Protein AF-A0A7Y8JAU6-F1 (afdb_monomer)

Secondary structure (DSSP, 8-state):
--HHHHHHHHHHHHHHHTTTT-TTPPSSEEEEEEPPSSHHHHHHHHHHHHHHHHHTT--EEEEESSGGGHHHHHHHS-TTTGGGEEE--SSTTTHHHHHHHHHHHHHHHHHH--GGG-SHHHHHHHHHHHHTHHHHHHHHHHHHH--TTPPPPTTGGGG-SEEEEEHHHHHHH---EEEEEEEE-SSPPGGGSSPPTTEEEEEEEE-------------HHHHHHHHHHHHHHHHHHHHHHHHHHHHHHHHHHHHHIIIIIHHHHHHHHHHHHHHHHHHHHSTT-HHHHHHHHHHHHHHHHHHHHHHHHHHHHHHSTT-PPP-HHHHHHHHHHHHHH-GGG-SSHHHHHHHHHHHHHHHHHHHTT-HHHHHHHHHHHHHHHHHHHHHSTT-PPPS--HHHHHHHHHHHHHHHHHHHHHHHHHHHHHTSHHHHHHHHHHHHHHTT--HHHHHHHHHHHHHHHHHHHHHHHHH-

Structure (mmCIF, N/CA/C/O backbone):
data_AF-A0A7Y8JAU6-F1
#
_entry.id   AF-A0A7Y8JAU6-F1
#
loop_
_atom_site.group_PDB
_atom_site.id
_atom_site.type_symbol
_atom_site.label_atom_id
_atom_site.label_alt_id
_atom_site.label_comp_id
_atom_site.label_asym_id
_atom_site.label_entity_id
_atom_site.label_seq_id
_atom_site.pdbx_PDB_ins_code
_atom_site.Cartn_x
_atom_site.Cartn_y
_atom_site.Cartn_z
_atom_site.occupancy
_atom_site.B_iso_or_equiv
_atom_site.auth_seq_id
_atom_site.auth_comp_id
_atom_site.auth_asym_id
_atom_site.auth_atom_id
_atom_site.pdbx_PDB_model_num
ATOM 1 N N . MET A 1 1 ? -7.993 -0.998 -34.097 1.00 50.22 1 MET A N 1
ATOM 2 C CA . MET A 1 1 ? -7.984 -2.241 -33.308 1.00 50.22 1 MET A CA 1
ATOM 3 C C . MET A 1 1 ? -7.336 -1.855 -32.008 1.00 50.22 1 MET A C 1
ATOM 5 O O . MET A 1 1 ? -6.262 -1.270 -32.059 1.00 50.22 1 MET A O 1
ATOM 9 N N . ASP A 1 2 ? -8.061 -1.982 -30.903 1.00 63.84 2 ASP A N 1
ATOM 10 C CA . ASP A 1 2 ? -7.609 -1.446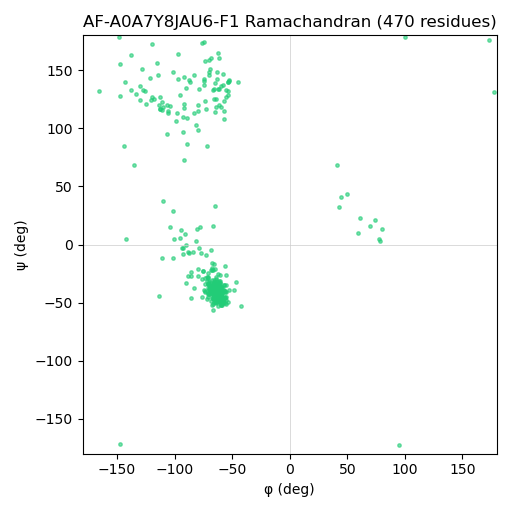 -29.622 1.00 63.84 2 ASP A CA 1
ATOM 11 C C . ASP A 1 2 ? -6.343 -2.181 -29.169 1.00 63.84 2 ASP A C 1
ATOM 13 O O . ASP A 1 2 ? -6.258 -3.403 -29.286 1.00 63.84 2 ASP A O 1
ATOM 17 N N . CYS A 1 3 ? -5.370 -1.439 -28.630 1.00 76.00 3 CYS A N 1
ATOM 18 C CA . CYS A 1 3 ? -4.119 -1.965 -28.060 1.00 76.00 3 CYS A CA 1
ATOM 19 C C . CYS A 1 3 ? -4.375 -3.166 -27.116 1.00 76.00 3 CYS A C 1
ATOM 21 O O . CYS A 1 3 ? -3.615 -4.131 -27.068 1.00 76.00 3 CYS A O 1
ATOM 23 N N . THR A 1 4 ? -5.522 -3.173 -26.430 1.00 83.69 4 THR A N 1
ATOM 24 C CA . THR A 1 4 ? -5.986 -4.260 -25.558 1.00 83.69 4 THR A CA 1
ATOM 25 C C . THR A 1 4 ? -6.234 -5.592 -26.281 1.00 83.69 4 THR A C 1
ATOM 27 O O . THR A 1 4 ? -5.898 -6.649 -25.734 1.00 83.69 4 THR A O 1
ATOM 30 N N . ASP A 1 5 ? -6.775 -5.576 -27.501 1.00 87.06 5 ASP A N 1
ATOM 31 C CA . ASP A 1 5 ? -7.025 -6.798 -28.278 1.00 87.06 5 ASP A CA 1
ATOM 32 C C . ASP A 1 5 ? -5.699 -7.434 -28.721 1.00 87.06 5 ASP A C 1
ATOM 34 O O . ASP A 1 5 ? -5.517 -8.653 -28.636 1.00 87.06 5 ASP A O 1
ATOM 38 N N . GLU A 1 6 ? -4.734 -6.602 -29.124 1.00 90.25 6 GLU A N 1
ATOM 39 C CA . GLU A 1 6 ? -3.395 -7.041 -29.526 1.00 90.25 6 GLU A CA 1
ATOM 40 C C . GLU A 1 6 ? -2.595 -7.612 -28.350 1.00 90.25 6 GLU A C 1
ATOM 42 O O . GLU A 1 6 ? -1.965 -8.667 -28.486 1.00 90.25 6 GLU A O 1
ATOM 47 N N . ILE A 1 7 ? -2.665 -6.973 -27.176 1.00 92.00 7 ILE A N 1
ATOM 48 C CA . ILE A 1 7 ? -2.069 -7.486 -25.934 1.00 92.00 7 ILE A CA 1
ATOM 49 C C . ILE A 1 7 ? -2.643 -8.869 -25.604 1.00 92.00 7 ILE A C 1
ATOM 51 O O . ILE A 1 7 ? -1.890 -9.808 -25.335 1.00 92.00 7 ILE A O 1
ATOM 55 N N . THR A 1 8 ? -3.968 -9.023 -25.672 1.00 92.62 8 THR A N 1
ATOM 56 C CA . THR A 1 8 ? -4.649 -10.287 -25.355 1.00 92.62 8 THR A CA 1
ATOM 57 C C . THR A 1 8 ? -4.254 -11.405 -26.323 1.00 92.62 8 THR A C 1
ATOM 59 O O . THR A 1 8 ? -3.929 -12.518 -25.898 1.00 92.62 8 THR A O 1
ATOM 62 N N . ALA A 1 9 ? -4.220 -11.113 -27.625 1.00 92.81 9 ALA A N 1
ATOM 63 C CA . ALA A 1 9 ? -3.803 -12.071 -28.645 1.00 92.81 9 ALA A CA 1
ATOM 64 C C . ALA A 1 9 ? -2.330 -12.488 -28.484 1.00 92.81 9 ALA A C 1
ATOM 66 O O . ALA A 1 9 ? -2.003 -13.677 -28.588 1.00 92.81 9 ALA A O 1
ATOM 67 N N . THR A 1 10 ? -1.454 -11.524 -28.182 1.00 93.12 10 THR A N 1
ATOM 68 C CA . THR A 1 10 ? -0.024 -11.752 -27.931 1.00 93.12 10 THR A CA 1
ATOM 69 C C . THR A 1 10 ? 0.182 -12.648 -26.713 1.00 93.12 10 THR A C 1
ATOM 71 O O . THR A 1 10 ? 0.881 -13.661 -26.805 1.00 93.12 10 THR A O 1
ATOM 74 N N . LEU A 1 11 ? -0.491 -12.345 -25.597 1.00 93.75 11 LEU A N 1
ATOM 75 C CA . LEU A 1 11 ? -0.457 -13.173 -24.393 1.00 93.75 11 LEU A CA 1
ATOM 76 C C . LEU A 1 11 ? -0.882 -14.615 -24.705 1.00 93.75 11 LEU A C 1
ATOM 78 O O . LEU A 1 11 ? -0.151 -15.553 -24.395 1.00 93.75 11 LEU A O 1
ATOM 82 N N . ALA A 1 12 ? -2.020 -14.811 -25.376 1.00 91.75 12 ALA A N 1
ATOM 83 C CA . ALA A 1 12 ? -2.510 -16.146 -25.723 1.00 91.75 12 ALA A CA 1
ATOM 84 C C . ALA A 1 12 ? -1.528 -16.933 -26.618 1.00 91.75 12 ALA A C 1
ATOM 86 O O . ALA A 1 12 ? -1.426 -18.160 -26.523 1.00 91.75 12 ALA A O 1
ATOM 87 N N . ALA A 1 13 ? -0.783 -16.255 -27.496 1.00 91.81 13 ALA A N 1
ATOM 88 C CA . ALA A 1 13 ? 0.289 -16.878 -28.268 1.00 91.81 13 ALA A CA 1
ATOM 89 C C . ALA A 1 13 ? 1.458 -17.323 -27.373 1.00 91.81 13 ALA A C 1
ATOM 91 O O . ALA A 1 13 ? 1.904 -18.466 -27.484 1.00 91.81 13 ALA A O 1
ATOM 92 N N . TRP A 1 14 ? 1.911 -16.477 -26.447 1.00 93.50 14 TRP A N 1
ATOM 93 C CA . TRP A 1 14 ? 3.003 -16.815 -25.530 1.00 93.50 14 TRP A CA 1
ATOM 94 C C . TRP A 1 14 ? 2.640 -17.933 -24.551 1.00 93.50 14 TRP A C 1
ATOM 96 O O . TRP A 1 14 ? 3.446 -18.839 -24.345 1.00 93.50 14 TRP A O 1
ATOM 106 N N . LEU A 1 15 ? 1.418 -17.946 -24.009 1.00 90.88 15 LEU A N 1
ATOM 107 C CA . LEU A 1 15 ? 0.957 -19.011 -23.107 1.00 90.88 15 LEU A CA 1
ATOM 108 C C . LEU A 1 15 ? 0.917 -20.385 -23.793 1.00 90.88 15 LEU A C 1
ATOM 110 O O . LEU A 1 15 ? 1.233 -21.403 -23.172 1.00 90.88 15 LEU A O 1
ATOM 114 N N . ARG A 1 16 ? 0.597 -20.430 -25.096 1.00 88.38 16 ARG A N 1
ATOM 115 C CA . ARG A 1 16 ? 0.693 -21.664 -25.896 1.00 88.38 16 ARG A CA 1
ATOM 116 C C . ARG A 1 16 ? 2.127 -22.191 -25.957 1.00 88.38 16 ARG A C 1
ATOM 118 O O . ARG A 1 16 ? 2.330 -23.392 -25.800 1.00 88.38 16 ARG A O 1
ATOM 125 N N . LEU A 1 17 ? 3.110 -21.307 -26.132 1.00 87.94 17 LEU A N 1
ATOM 126 C CA . LEU A 1 17 ? 4.534 -21.668 -26.168 1.00 87.94 17 LEU A CA 1
ATOM 127 C C . LEU A 1 17 ? 5.064 -22.081 -24.784 1.00 87.94 17 LEU A C 1
ATOM 129 O O . LEU A 1 17 ? 5.816 -23.049 -24.667 1.00 87.94 17 LEU A O 1
ATOM 133 N N . LEU A 1 18 ? 4.598 -21.413 -23.727 1.00 85.12 18 LEU A N 1
ATOM 134 C CA . LEU A 1 18 ? 4.911 -21.711 -22.322 1.00 85.12 18 LEU A CA 1
ATOM 135 C C . LEU A 1 18 ? 4.120 -22.910 -21.751 1.00 85.12 18 LEU A C 1
ATOM 137 O O . LEU A 1 18 ? 4.082 -23.120 -20.535 1.00 85.12 18 LEU A O 1
ATOM 141 N N . GLY A 1 19 ? 3.510 -23.719 -22.626 1.00 72.19 19 GLY A N 1
ATOM 142 C CA . GLY A 1 19 ? 2.953 -25.031 -22.294 1.00 72.19 19 GLY A CA 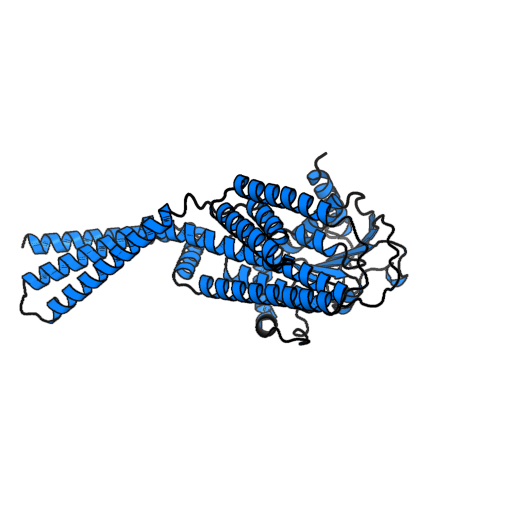1
ATOM 143 C C . GLY A 1 19 ? 1.575 -25.018 -21.628 1.00 72.19 19 GLY A C 1
ATOM 144 O O . GLY A 1 19 ? 1.155 -26.048 -21.105 1.00 72.19 19 GLY A O 1
ATOM 145 N N . GLN A 1 20 ? 0.845 -23.897 -21.632 1.00 64.00 20 GLN A N 1
ATOM 146 C CA . GLN A 1 20 ? -0.464 -23.806 -20.969 1.00 64.00 20 GLN A CA 1
ATOM 147 C C . GLN A 1 20 ? -1.668 -24.239 -21.817 1.00 64.00 20 GLN A C 1
ATOM 149 O O . GLN A 1 20 ? -2.752 -24.401 -21.267 1.00 64.00 20 GLN A O 1
ATOM 154 N N . ALA A 1 21 ? -1.507 -24.517 -23.114 1.00 44.72 21 ALA A N 1
ATOM 155 C CA . ALA A 1 21 ? -2.624 -24.973 -23.957 1.00 44.72 21 ALA A CA 1
ATOM 156 C C . ALA A 1 21 ? -2.762 -26.504 -24.094 1.00 44.72 21 ALA A C 1
ATOM 158 O O . ALA A 1 21 ? -3.533 -26.981 -24.923 1.00 44.72 21 ALA A O 1
ATOM 159 N N . GLY A 1 22 ? -2.059 -27.296 -23.279 1.00 44.19 22 GLY A N 1
ATOM 160 C CA . GLY A 1 22 ? -2.277 -28.741 -23.216 1.00 44.19 22 GLY A CA 1
ATOM 161 C C . GLY A 1 22 ? -1.310 -29.435 -22.266 1.00 44.19 22 GLY A C 1
ATOM 162 O O . GLY A 1 22 ? -0.103 -29.234 -22.355 1.00 44.19 22 GLY A O 1
ATOM 163 N N . ALA A 1 23 ? -1.841 -30.278 -21.381 1.00 42.81 23 ALA A N 1
ATOM 164 C CA . ALA A 1 23 ? -1.142 -31.026 -20.329 1.00 42.81 23 ALA A CA 1
ATOM 165 C C . ALA A 1 23 ? -0.121 -32.089 -20.824 1.00 42.81 23 ALA A C 1
ATOM 167 O O . ALA A 1 23 ? 0.036 -33.129 -20.192 1.00 42.81 23 ALA A O 1
ATOM 168 N N . GLY A 1 24 ? 0.566 -31.862 -21.949 1.00 47.09 24 GLY A N 1
ATOM 169 C CA . GLY A 1 24 ? 1.420 -32.855 -22.609 1.00 47.09 24 GLY A CA 1
ATOM 170 C C . GLY A 1 24 ? 2.716 -32.338 -23.242 1.00 47.09 24 GLY A C 1
ATOM 171 O O . GLY A 1 24 ? 3.409 -33.129 -23.874 1.00 47.09 24 GLY A O 1
ATOM 172 N N . ALA A 1 25 ? 3.079 -31.056 -23.105 1.00 53.06 25 ALA A N 1
ATOM 173 C CA . ALA A 1 25 ? 4.384 -30.591 -23.583 1.00 53.06 25 ALA A CA 1
ATOM 174 C C . ALA A 1 25 ? 5.506 -31.085 -22.639 1.00 53.06 25 ALA A C 1
ATOM 176 O O . ALA A 1 25 ? 5.440 -30.801 -21.439 1.00 53.06 25 ALA A O 1
ATOM 177 N N . PRO A 1 26 ? 6.532 -31.811 -23.127 1.00 59.78 26 PRO A N 1
ATOM 178 C CA . PRO A 1 26 ? 7.630 -32.266 -22.280 1.00 59.78 26 PRO A CA 1
ATOM 179 C C . PRO A 1 26 ? 8.435 -31.063 -21.767 1.00 59.78 26 PRO A C 1
ATOM 181 O O . PRO A 1 26 ? 8.899 -30.242 -22.554 1.00 59.78 26 PRO A O 1
ATOM 184 N N . ALA A 1 27 ? 8.584 -30.955 -20.445 1.00 63.91 27 ALA A N 1
ATOM 185 C CA . ALA A 1 27 ? 9.498 -30.015 -19.798 1.00 63.91 27 ALA A CA 1
ATOM 186 C C . ALA A 1 27 ? 10.864 -30.701 -19.552 1.00 63.91 27 ALA A C 1
ATOM 188 O O . ALA A 1 27 ? 10.872 -31.887 -19.210 1.00 63.91 27 ALA A O 1
ATOM 189 N N . PRO A 1 28 ? 12.004 -29.994 -19.663 1.00 71.81 28 PRO A N 1
ATOM 190 C CA . PRO A 1 28 ? 12.121 -28.586 -20.029 1.00 71.81 28 PRO A CA 1
ATOM 191 C C . PRO A 1 28 ? 11.872 -28.350 -21.527 1.00 71.81 28 PRO A C 1
ATOM 193 O O . PRO A 1 28 ? 12.333 -29.135 -22.354 1.00 71.81 28 PRO A O 1
ATOM 196 N N . ASN A 1 29 ? 11.175 -27.265 -21.886 1.00 81.00 29 ASN A N 1
ATOM 197 C CA . ASN A 1 29 ? 11.036 -26.840 -23.285 1.00 81.00 29 ASN A CA 1
ATOM 198 C C . ASN A 1 29 ? 11.707 -25.482 -23.550 1.00 81.00 29 ASN A C 1
ATOM 200 O O . ASN A 1 29 ? 11.902 -24.661 -22.649 1.00 81.00 29 ASN A O 1
ATOM 204 N N . PHE A 1 30 ? 12.065 -25.266 -24.813 1.00 84.31 30 PHE A N 1
ATOM 205 C CA . PHE A 1 30 ? 12.606 -24.013 -25.321 1.00 84.31 30 PHE A CA 1
ATOM 206 C C . PHE A 1 30 ? 11.828 -23.628 -26.576 1.00 84.31 30 PHE A C 1
ATOM 208 O O . PHE A 1 30 ? 11.726 -24.424 -27.511 1.00 84.31 30 PHE A O 1
ATOM 215 N N . ALA A 1 31 ? 11.261 -22.428 -26.578 1.00 87.12 31 ALA A N 1
ATOM 216 C CA . ALA A 1 31 ? 10.482 -21.884 -27.677 1.00 87.12 31 ALA A CA 1
ATOM 217 C C . ALA A 1 31 ? 11.001 -20.497 -28.057 1.00 87.12 31 ALA A C 1
ATOM 219 O O . ALA A 1 31 ? 11.505 -19.755 -27.216 1.00 87.12 31 ALA A O 1
ATOM 220 N N . THR A 1 32 ? 10.843 -20.136 -29.325 1.00 85.50 32 THR A N 1
ATOM 221 C CA . THR A 1 32 ? 11.210 -18.821 -29.850 1.00 85.50 32 THR A CA 1
ATOM 222 C C . THR A 1 32 ? 9.981 -18.149 -30.454 1.00 85.50 32 THR A C 1
ATOM 224 O O . THR A 1 32 ? 9.128 -18.809 -31.051 1.00 85.50 32 THR A O 1
ATOM 227 N N . ALA A 1 33 ? 9.874 -16.834 -30.289 1.00 88.31 33 ALA A N 1
ATOM 228 C CA . ALA A 1 33 ? 8.861 -16.016 -30.941 1.00 88.31 33 ALA A CA 1
ATOM 229 C C . ALA A 1 33 ? 9.403 -14.613 -31.229 1.00 88.31 33 ALA A C 1
ATOM 231 O O . ALA A 1 33 ? 10.318 -14.126 -30.564 1.00 88.31 33 ALA A O 1
ATOM 232 N N . THR A 1 34 ? 8.819 -13.948 -32.219 1.00 86.00 34 THR A N 1
ATOM 233 C CA . THR A 1 34 ? 9.086 -12.532 -32.473 1.00 86.00 34 THR A CA 1
ATOM 234 C C . THR A 1 34 ? 8.301 -11.688 -31.472 1.00 86.00 34 THR A C 1
ATOM 236 O O . THR A 1 34 ? 7.121 -11.951 -31.226 1.00 86.00 34 THR A O 1
ATOM 239 N N . ALA A 1 35 ? 8.955 -10.700 -30.862 1.00 85.81 35 ALA A N 1
ATOM 240 C CA . ALA A 1 35 ? 8.280 -9.725 -30.015 1.00 85.81 35 ALA A CA 1
ATOM 241 C C . ALA A 1 35 ? 7.384 -8.795 -30.860 1.00 85.81 35 ALA A C 1
ATOM 243 O O . ALA A 1 35 ? 7.714 -8.542 -32.021 1.00 85.81 35 ALA A O 1
ATOM 244 N N . PRO A 1 36 ? 6.286 -8.252 -30.302 1.00 87.75 36 PRO A N 1
ATOM 245 C CA . PRO A 1 36 ? 5.522 -7.189 -30.952 1.00 87.75 36 PRO A CA 1
ATOM 246 C C . PRO A 1 36 ? 6.420 -6.007 -31.342 1.00 87.75 36 PRO A C 1
ATOM 248 O O . PRO A 1 36 ? 7.288 -5.613 -30.565 1.00 87.75 36 PRO A O 1
ATOM 251 N N . GLU A 1 37 ? 6.196 -5.427 -32.526 1.00 83.88 37 GLU A N 1
ATOM 252 C CA . GLU A 1 37 ? 6.947 -4.246 -32.991 1.00 83.88 37 GLU A CA 1
ATOM 253 C C . GLU A 1 37 ? 6.646 -3.005 -32.140 1.00 83.88 37 GLU A C 1
ATOM 255 O O . GLU A 1 37 ? 7.520 -2.175 -31.897 1.00 83.88 37 GLU A O 1
ATOM 260 N N . GLN A 1 38 ? 5.406 -2.885 -31.664 1.00 87.25 38 GLN A N 1
ATOM 261 C CA . GLN A 1 38 ? 4.990 -1.807 -30.779 1.00 87.25 38 GLN A CA 1
ATOM 262 C C . GLN A 1 38 ? 5.425 -2.105 -29.341 1.00 87.25 38 GLN A C 1
ATOM 264 O O . GLN A 1 38 ? 4.991 -3.088 -28.733 1.00 87.25 38 GLN A O 1
ATOM 269 N N . GLN A 1 39 ? 6.248 -1.218 -28.775 1.00 86.31 39 GLN A N 1
ATOM 270 C CA . GLN A 1 39 ? 6.733 -1.341 -27.398 1.00 86.31 39 GLN A CA 1
ATOM 271 C C . GLN A 1 39 ? 5.582 -1.374 -26.381 1.00 86.31 39 GLN A C 1
ATOM 273 O O . GLN A 1 39 ? 5.650 -2.136 -25.423 1.00 86.31 39 GLN A O 1
ATOM 278 N N . GLU A 1 40 ? 4.508 -0.611 -26.599 1.00 88.56 40 GLU A N 1
ATOM 279 C CA . GLU A 1 40 ? 3.328 -0.615 -25.723 1.00 88.56 40 GLU A CA 1
ATOM 280 C C . GLU A 1 40 ? 2.687 -2.011 -25.634 1.00 88.56 40 GLU A C 1
ATOM 282 O O . GLU A 1 40 ? 2.472 -2.521 -24.534 1.00 88.56 40 GLU A O 1
ATOM 287 N N . THR A 1 41 ? 2.487 -2.677 -26.775 1.00 91.44 41 THR A N 1
ATOM 288 C CA . THR A 1 41 ? 1.945 -4.042 -26.851 1.00 91.44 41 THR A CA 1
ATOM 289 C C . THR A 1 41 ? 2.881 -5.063 -26.201 1.00 91.44 41 THR A C 1
ATOM 291 O O . THR A 1 41 ? 2.421 -5.928 -25.454 1.00 91.44 41 THR A O 1
ATOM 294 N N . LEU A 1 42 ? 4.199 -4.955 -26.425 1.00 92.06 42 LEU A N 1
ATOM 295 C CA . LEU A 1 42 ? 5.201 -5.814 -25.776 1.00 92.06 42 LEU A CA 1
ATOM 296 C C . LEU A 1 42 ? 5.138 -5.686 -24.247 1.00 92.06 42 LEU A C 1
ATOM 298 O O . LEU A 1 42 ? 5.032 -6.690 -23.541 1.00 92.06 42 LEU A O 1
ATOM 302 N N . ILE A 1 43 ? 5.193 -4.455 -23.739 1.00 93.75 43 ILE A N 1
ATOM 303 C CA . ILE A 1 43 ? 5.199 -4.160 -22.304 1.00 93.75 43 ILE A CA 1
ATOM 304 C C . ILE A 1 43 ? 3.870 -4.580 -21.659 1.00 93.75 43 ILE A C 1
ATOM 306 O O . ILE A 1 43 ? 3.871 -5.235 -20.613 1.00 93.75 43 ILE A O 1
ATOM 310 N N . GLY A 1 44 ? 2.743 -4.288 -22.313 1.00 93.88 44 GLY A N 1
ATOM 311 C CA . GLY A 1 44 ? 1.415 -4.708 -21.871 1.00 93.88 44 GLY A CA 1
ATOM 312 C C . GLY A 1 44 ? 1.274 -6.230 -21.792 1.00 93.88 44 GLY A C 1
ATOM 313 O O . GLY A 1 44 ? 0.787 -6.755 -20.789 1.00 93.88 44 GLY A O 1
ATOM 314 N N . ALA A 1 45 ? 1.767 -6.963 -22.794 1.00 94.94 45 ALA A N 1
ATOM 315 C CA . ALA A 1 45 ? 1.738 -8.425 -22.794 1.00 94.94 45 ALA A CA 1
ATOM 316 C C . ALA A 1 45 ? 2.640 -9.039 -21.706 1.00 94.94 45 ALA A C 1
ATOM 318 O O . ALA A 1 45 ? 2.258 -10.037 -21.093 1.00 94.94 45 ALA A O 1
ATOM 319 N N . LEU A 1 46 ? 3.802 -8.443 -21.404 1.00 96.19 46 LEU A N 1
ATOM 320 C CA . LEU A 1 46 ? 4.673 -8.887 -20.301 1.00 96.19 46 LEU A CA 1
ATOM 321 C C . LEU A 1 46 ? 4.013 -8.686 -18.928 1.00 96.19 46 LEU A C 1
ATOM 323 O O . LEU A 1 46 ? 4.092 -9.563 -18.060 1.00 96.19 46 LEU A O 1
ATOM 327 N N . ALA A 1 47 ? 3.326 -7.559 -18.732 1.00 96.38 47 ALA A N 1
ATOM 328 C CA . ALA A 1 47 ? 2.559 -7.302 -17.515 1.00 96.38 47 ALA A CA 1
ATOM 329 C C . ALA A 1 47 ? 1.367 -8.266 -17.369 1.00 96.38 47 ALA A C 1
ATOM 331 O O . ALA A 1 47 ? 1.112 -8.797 -16.282 1.00 96.38 47 ALA A O 1
ATOM 332 N N . ALA A 1 48 ? 0.676 -8.560 -18.472 1.00 95.50 48 ALA A N 1
ATOM 333 C CA . ALA A 1 48 ? -0.421 -9.521 -18.491 1.00 95.50 48 ALA A CA 1
ATOM 334 C C . ALA A 1 48 ? 0.068 -10.957 -18.204 1.00 95.50 48 ALA A C 1
ATOM 336 O O . ALA A 1 48 ? -0.533 -11.665 -17.398 1.00 95.50 48 ALA A O 1
ATOM 337 N N . LEU A 1 49 ? 1.217 -11.359 -18.762 1.00 96.38 49 LEU A N 1
ATOM 338 C CA . LEU A 1 49 ? 1.864 -12.642 -18.462 1.00 96.38 49 LEU A CA 1
ATOM 339 C C . LEU A 1 49 ? 2.263 -12.759 -16.985 1.00 96.38 49 LEU A C 1
ATOM 341 O O . LEU A 1 49 ? 2.115 -13.819 -16.378 1.00 96.38 49 LEU A O 1
ATOM 345 N N . THR A 1 50 ? 2.746 -11.665 -16.398 1.00 97.25 50 THR A N 1
ATOM 346 C CA . THR A 1 50 ? 3.074 -11.600 -14.969 1.00 97.25 50 THR A CA 1
ATOM 347 C C . THR A 1 50 ? 1.839 -11.844 -14.102 1.00 97.25 50 THR A C 1
ATOM 349 O O . THR A 1 50 ? 1.884 -12.633 -13.158 1.00 97.25 50 THR A O 1
ATOM 352 N N . THR A 1 51 ? 0.721 -11.214 -14.459 1.00 96.06 51 THR A N 1
ATOM 353 C CA . THR A 1 51 ? -0.572 -11.401 -13.788 1.00 96.06 51 THR A CA 1
ATOM 354 C C . THR A 1 51 ? -1.045 -12.853 -13.885 1.00 96.06 51 THR A C 1
ATOM 356 O O . THR A 1 51 ? -1.433 -13.445 -12.877 1.00 96.06 51 THR A O 1
ATOM 359 N N . GLU A 1 52 ? -0.946 -13.455 -15.073 1.00 95.19 52 GLU A N 1
ATOM 360 C CA . GLU A 1 52 ? -1.296 -14.860 -15.305 1.00 95.19 52 GLU A CA 1
ATOM 361 C C . GLU A 1 52 ? -0.441 -15.812 -14.457 1.00 95.19 52 GLU A C 1
ATOM 363 O O . GLU A 1 52 ? -0.972 -16.726 -13.821 1.00 95.19 52 GLU A O 1
ATOM 368 N N . ALA A 1 53 ? 0.875 -15.586 -14.396 1.00 94.38 53 ALA A N 1
ATOM 369 C CA . ALA A 1 53 ? 1.777 -16.399 -13.586 1.00 94.38 53 ALA A CA 1
ATOM 370 C C . ALA A 1 53 ? 1.379 -16.364 -12.102 1.00 94.38 53 ALA A C 1
ATOM 372 O O . ALA A 1 53 ? 1.196 -17.410 -11.481 1.00 94.38 53 ALA A O 1
ATOM 373 N N . LEU A 1 54 ? 1.171 -15.166 -11.551 1.00 95.44 54 LEU A N 1
ATOM 374 C CA . LEU A 1 54 ? 0.836 -14.972 -10.139 1.00 95.44 54 LEU A CA 1
ATOM 375 C C . LEU A 1 54 ? -0.513 -15.583 -9.755 1.00 95.44 54 LEU A C 1
ATOM 377 O O . LEU A 1 54 ? -0.622 -16.229 -8.712 1.00 95.44 54 LEU A O 1
ATOM 381 N N . ASN A 1 55 ? -1.536 -15.413 -10.593 1.00 93.50 55 ASN A N 1
ATOM 382 C CA . ASN A 1 55 ? -2.873 -15.941 -10.316 1.00 93.50 55 ASN A CA 1
ATOM 383 C C . ASN A 1 55 ? -2.935 -17.475 -10.335 1.00 93.50 55 ASN A C 1
ATOM 385 O O . ASN A 1 55 ? -3.820 -18.050 -9.703 1.00 93.50 55 ASN A O 1
ATOM 389 N N . ASN A 1 56 ? -1.980 -18.125 -11.004 1.00 92.25 56 ASN A N 1
ATOM 390 C CA . ASN A 1 56 ? -1.855 -19.580 -11.078 1.00 92.25 56 ASN A CA 1
ATOM 391 C C . ASN A 1 56 ? -0.728 -20.143 -10.189 1.00 92.25 56 ASN A C 1
ATOM 393 O O . ASN A 1 56 ? -0.319 -21.285 -10.400 1.00 92.25 56 ASN A O 1
ATOM 397 N N . ASP A 1 57 ? -0.211 -19.350 -9.239 1.00 92.75 57 ASP A N 1
ATOM 398 C CA . ASP A 1 57 ? 0.916 -19.694 -8.350 1.00 92.75 57 ASP A CA 1
ATOM 399 C C . ASP A 1 57 ? 2.143 -20.242 -9.102 1.00 92.75 57 ASP A C 1
ATOM 401 O O . ASP A 1 57 ? 2.770 -21.229 -8.720 1.00 92.75 57 ASP A O 1
ATOM 405 N N . ARG A 1 58 ? 2.477 -19.595 -10.222 1.00 92.62 58 ARG A N 1
ATOM 406 C CA . ARG A 1 58 ? 3.660 -19.900 -11.029 1.00 92.62 58 ARG A CA 1
ATOM 407 C C . ARG A 1 58 ? 4.764 -18.898 -10.766 1.00 92.62 58 ARG A C 1
ATOM 409 O O . ARG A 1 58 ? 4.533 -17.712 -10.526 1.00 92.62 58 ARG A O 1
ATOM 416 N N . THR A 1 59 ? 5.990 -19.384 -10.876 1.00 94.00 59 THR A N 1
ATOM 417 C CA . THR A 1 59 ? 7.184 -18.543 -10.836 1.00 94.00 59 THR A CA 1
ATOM 418 C C . THR A 1 59 ? 7.564 -18.082 -12.242 1.00 94.00 59 THR A C 1
ATOM 420 O O . THR A 1 59 ? 7.577 -18.869 -13.190 1.00 94.00 59 THR A O 1
ATOM 423 N N . LEU A 1 60 ? 7.885 -16.796 -12.381 1.00 95.44 60 LEU A N 1
ATOM 424 C CA . LEU A 1 60 ? 8.250 -16.171 -13.651 1.00 95.44 60 LEU A CA 1
ATOM 425 C C . LEU A 1 60 ? 9.549 -15.381 -13.495 1.00 95.44 60 LEU A C 1
ATOM 427 O O . LEU A 1 60 ? 9.733 -14.637 -12.530 1.00 95.44 60 LEU A O 1
ATOM 431 N N . THR A 1 61 ? 10.436 -15.511 -14.475 1.00 94.19 61 THR A N 1
ATOM 432 C CA . THR A 1 61 ? 11.619 -14.664 -14.605 1.00 94.19 61 THR A CA 1
ATOM 433 C C . THR A 1 61 ? 11.637 -14.008 -15.978 1.00 94.19 61 THR A C 1
ATOM 435 O O . THR A 1 61 ? 11.654 -14.700 -16.992 1.00 94.19 61 THR A O 1
ATOM 438 N N . ILE A 1 62 ? 11.639 -12.677 -16.014 1.00 93.69 62 ILE A N 1
ATOM 439 C CA . ILE A 1 62 ? 11.791 -11.892 -17.245 1.00 93.69 62 ILE A CA 1
ATOM 440 C C . ILE A 1 62 ? 13.214 -11.344 -17.270 1.00 93.69 62 ILE A C 1
ATOM 442 O O . ILE A 1 62 ? 13.621 -10.600 -16.377 1.00 93.69 62 ILE A O 1
ATOM 446 N N . VAL A 1 63 ? 13.971 -11.724 -18.292 1.00 89.75 63 VAL A N 1
ATOM 447 C CA . VAL A 1 63 ? 15.371 -11.347 -18.452 1.00 89.75 63 VAL A CA 1
ATOM 448 C C . VAL A 1 63 ? 15.489 -10.304 -19.551 1.00 89.75 63 VAL A C 1
ATOM 450 O O . VAL A 1 63 ? 15.128 -10.570 -20.697 1.00 89.75 63 VAL A O 1
ATOM 453 N N . THR A 1 64 ? 15.996 -9.126 -19.204 1.00 87.50 64 THR A N 1
ATOM 454 C CA . THR A 1 64 ? 16.273 -8.035 -20.146 1.00 87.50 64 THR A CA 1
ATOM 455 C C . THR A 1 64 ? 17.746 -8.031 -20.565 1.00 87.50 64 THR A C 1
ATOM 457 O O . THR A 1 64 ? 18.599 -8.668 -19.936 1.00 87.50 64 THR A O 1
ATOM 460 N N . ALA A 1 65 ? 18.063 -7.318 -21.648 1.00 79.12 65 ALA A N 1
ATOM 461 C CA . ALA A 1 65 ? 19.451 -7.095 -22.054 1.00 79.12 65 ALA A CA 1
ATOM 462 C C . ALA A 1 65 ? 20.172 -6.139 -21.086 1.00 79.12 65 ALA A C 1
ATOM 464 O O . ALA A 1 65 ? 21.308 -6.390 -20.686 1.00 79.12 65 ALA A O 1
ATOM 465 N N . ASP A 1 66 ? 19.480 -5.076 -20.684 1.00 78.94 66 ASP A N 1
ATOM 466 C CA . ASP A 1 66 ? 19.959 -4.009 -19.810 1.00 78.94 66 ASP A CA 1
ATOM 467 C C . ASP A 1 66 ? 18.806 -3.455 -18.949 1.00 78.94 66 ASP A C 1
ATOM 469 O O . ASP A 1 66 ? 17.702 -4.012 -18.917 1.00 78.94 66 ASP A O 1
ATOM 473 N N . ASP A 1 67 ? 19.071 -2.363 -18.232 1.00 81.25 67 ASP A N 1
ATOM 474 C CA . ASP A 1 67 ? 18.100 -1.712 -17.349 1.00 81.25 67 ASP A CA 1
ATOM 475 C C . ASP A 1 67 ? 17.052 -0.873 -18.103 1.00 81.25 67 ASP A C 1
ATOM 477 O O . ASP A 1 67 ? 16.089 -0.411 -17.492 1.00 81.25 67 ASP A O 1
ATOM 481 N N . GLY A 1 68 ? 17.203 -0.690 -19.421 1.00 81.12 68 GLY A N 1
ATOM 482 C CA . GLY 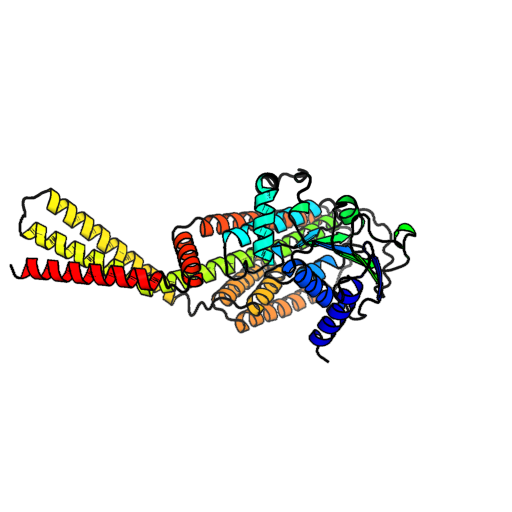A 1 68 ? 16.464 0.294 -20.209 1.00 81.12 68 GLY A CA 1
ATOM 483 C C . GLY A 1 68 ? 14.955 0.072 -20.262 1.00 81.12 68 GLY A C 1
ATOM 484 O O . GLY A 1 68 ? 14.224 1.048 -20.295 1.00 81.12 68 GLY A O 1
ATOM 485 N N . LEU A 1 69 ? 14.489 -1.182 -20.225 1.00 84.62 69 LEU A N 1
ATOM 486 C CA . LEU A 1 69 ? 13.053 -1.522 -20.236 1.00 84.62 69 LEU A CA 1
ATOM 487 C C . LEU A 1 69 ? 12.445 -1.690 -18.834 1.00 84.62 69 LEU A C 1
ATOM 489 O O . LEU A 1 69 ? 11.238 -1.912 -18.701 1.00 84.62 69 LEU A O 1
ATOM 493 N N . LEU A 1 70 ? 13.261 -1.678 -17.774 1.00 88.25 70 LEU A N 1
ATOM 494 C CA . LEU A 1 70 ? 12.776 -1.967 -16.422 1.00 88.25 70 LEU A CA 1
ATOM 495 C C . LEU A 1 70 ? 11.744 -0.945 -15.919 1.00 88.25 70 LEU A C 1
ATOM 497 O O . LEU A 1 70 ? 10.758 -1.389 -15.317 1.00 88.25 70 LEU A O 1
ATOM 501 N N . PRO A 1 71 ? 11.897 0.377 -16.151 1.00 84.69 71 PRO A N 1
ATOM 502 C CA . PRO A 1 71 ? 10.899 1.361 -15.739 1.00 84.69 71 PRO A CA 1
ATOM 503 C C . PRO A 1 71 ? 9.535 1.133 -16.399 1.00 84.69 71 PRO A C 1
ATOM 505 O O . PRO A 1 71 ? 8.511 1.136 -15.712 1.00 84.69 71 PRO A O 1
ATOM 508 N N . GLU A 1 72 ? 9.498 0.888 -17.710 1.00 88.62 72 GLU A N 1
ATOM 509 C CA . GLU A 1 72 ? 8.266 0.655 -18.467 1.00 88.62 72 GLU A CA 1
ATOM 510 C C . GLU A 1 72 ? 7.576 -0.629 -18.012 1.00 88.62 72 GLU A C 1
ATOM 512 O O . GLU A 1 72 ? 6.372 -0.612 -17.746 1.00 88.62 72 GLU A O 1
ATOM 517 N N . ILE A 1 73 ? 8.337 -1.719 -17.848 1.00 91.31 73 ILE A N 1
ATOM 518 C CA . ILE A 1 73 ? 7.800 -2.982 -17.332 1.00 91.31 73 ILE A CA 1
ATOM 519 C C . ILE A 1 73 ? 7.227 -2.761 -15.928 1.00 91.31 73 ILE A C 1
ATOM 521 O O . ILE A 1 73 ? 6.065 -3.083 -15.691 1.00 91.31 73 ILE A O 1
ATOM 525 N N . SER A 1 74 ? 8.001 -2.166 -15.012 1.00 90.81 74 SER A N 1
ATOM 526 C CA . SER A 1 74 ? 7.583 -1.894 -13.628 1.00 90.81 74 SER A CA 1
ATOM 527 C C . SER A 1 74 ? 6.292 -1.072 -13.556 1.00 90.81 74 SER A C 1
ATOM 529 O O . SER A 1 74 ? 5.421 -1.368 -12.735 1.00 90.81 74 SER A O 1
ATOM 531 N N . ASN A 1 75 ? 6.151 -0.065 -14.422 1.00 89.31 75 ASN A N 1
ATOM 532 C CA . ASN A 1 75 ? 4.978 0.805 -14.475 1.00 89.31 75 ASN A CA 1
ATOM 533 C C . ASN A 1 75 ? 3.732 0.108 -15.028 1.00 89.31 75 ASN A C 1
ATOM 535 O O . ASN A 1 75 ? 2.623 0.428 -14.589 1.00 89.31 75 ASN A O 1
ATOM 539 N N . ALA A 1 76 ? 3.913 -0.819 -15.971 1.00 92.81 76 ALA A N 1
ATOM 540 C CA . ALA A 1 76 ? 2.831 -1.563 -16.606 1.00 92.81 76 ALA A CA 1
ATOM 541 C C . ALA A 1 76 ? 2.299 -2.724 -15.756 1.00 92.81 76 ALA A C 1
ATOM 543 O O . ALA A 1 76 ? 1.169 -3.160 -15.977 1.00 92.81 76 ALA A O 1
ATOM 544 N N . LEU A 1 77 ? 3.083 -3.211 -14.787 1.00 95.00 77 LEU A N 1
ATOM 545 C CA . LEU A 1 77 ? 2.637 -4.234 -13.843 1.00 95.00 77 LEU A CA 1
ATOM 546 C C . LEU A 1 77 ? 1.329 -3.827 -13.157 1.00 95.00 77 LEU A C 1
ATOM 548 O O . LEU A 1 77 ? 1.126 -2.668 -12.781 1.00 95.00 77 LEU A O 1
ATOM 552 N N . ASP A 1 78 ? 0.460 -4.817 -12.953 1.00 92.88 78 ASP A N 1
ATOM 553 C CA . ASP A 1 78 ? -0.778 -4.623 -12.211 1.00 92.88 78 ASP A CA 1
ATOM 554 C C . ASP A 1 78 ? -0.471 -4.054 -10.817 1.00 92.88 78 ASP A C 1
ATOM 556 O O . ASP A 1 78 ? 0.336 -4.601 -10.065 1.00 92.88 78 ASP A O 1
ATOM 560 N N . LEU A 1 79 ? -1.116 -2.939 -10.471 1.00 89.38 79 LEU A N 1
ATOM 561 C CA . LEU A 1 79 ? -0.853 -2.193 -9.241 1.00 89.38 79 LEU A CA 1
ATOM 562 C C . LEU A 1 79 ? -1.109 -3.027 -7.970 1.00 89.38 79 LEU A C 1
ATOM 564 O O . LEU A 1 79 ? -0.439 -2.836 -6.952 1.00 89.38 79 LEU A O 1
ATOM 568 N N . GLN A 1 80 ? -2.064 -3.958 -8.023 1.00 91.12 80 GLN A N 1
ATOM 569 C CA . GLN A 1 80 ? -2.397 -4.858 -6.919 1.00 91.12 80 GLN A CA 1
ATOM 570 C C . GLN A 1 80 ? -1.360 -5.975 -6.768 1.00 91.12 80 GLN A C 1
ATOM 572 O O . GLN A 1 80 ? -1.128 -6.454 -5.661 1.00 91.12 80 GLN A O 1
ATOM 577 N N . LEU A 1 81 ? -0.715 -6.382 -7.864 1.00 93.94 81 LEU A N 1
ATOM 578 C CA . LEU A 1 81 ? 0.262 -7.476 -7.893 1.00 93.94 81 LEU A CA 1
ATOM 579 C C . LEU A 1 81 ? 1.724 -7.004 -7.913 1.00 93.94 81 LEU A C 1
ATOM 581 O O . LEU A 1 81 ? 2.633 -7.794 -7.649 1.00 93.94 81 LEU A O 1
ATOM 585 N N . ARG A 1 82 ? 1.973 -5.710 -8.148 1.00 93.38 82 ARG A N 1
ATOM 586 C CA . ARG A 1 82 ? 3.300 -5.074 -8.155 1.00 93.38 82 ARG A CA 1
ATOM 587 C C . ARG A 1 82 ? 4.183 -5.415 -6.944 1.00 93.38 82 ARG A C 1
ATOM 589 O O . ARG A 1 82 ? 5.379 -5.622 -7.165 1.00 93.38 82 ARG A O 1
ATOM 596 N N . PRO A 1 83 ? 3.665 -5.521 -5.702 1.00 94.56 83 PRO A N 1
ATOM 597 C CA . PRO A 1 83 ? 4.478 -5.884 -4.535 1.00 94.56 83 PRO A CA 1
ATOM 598 C C . PRO A 1 83 ? 5.006 -7.327 -4.562 1.00 94.56 83 PRO A C 1
ATOM 600 O O . PRO A 1 83 ? 5.910 -7.665 -3.803 1.00 94.56 83 PRO A O 1
ATOM 603 N N . LEU A 1 84 ? 4.436 -8.187 -5.413 1.00 96.56 84 LEU A N 1
ATOM 604 C CA . LEU A 1 84 ? 4.841 -9.586 -5.597 1.00 96.56 84 LEU A CA 1
ATOM 605 C C . LEU A 1 84 ? 5.938 -9.739 -6.665 1.00 96.56 84 LEU A C 1
ATOM 607 O O . LEU A 1 84 ? 6.461 -10.836 -6.868 1.00 96.56 84 LEU A O 1
ATOM 611 N N . CYS A 1 85 ? 6.276 -8.644 -7.350 1.00 96.44 85 CYS A N 1
ATOM 612 C CA . CYS A 1 85 ? 7.218 -8.610 -8.457 1.00 96.44 85 CYS A CA 1
ATOM 613 C C . CYS A 1 85 ? 8.495 -7.884 -8.040 1.00 96.44 85 CYS A C 1
ATOM 615 O O . CYS A 1 85 ? 8.474 -6.689 -7.736 1.00 96.44 85 CYS A O 1
ATOM 617 N N . LEU A 1 86 ? 9.618 -8.594 -8.071 1.00 96.00 86 LEU A N 1
ATOM 618 C CA . LEU A 1 86 ? 10.926 -8.026 -7.792 1.00 96.00 86 LEU A CA 1
ATOM 619 C C . LEU A 1 86 ? 11.585 -7.567 -9.095 1.00 96.00 86 LEU A C 1
ATOM 621 O O . LEU A 1 86 ? 11.996 -8.390 -9.910 1.00 96.00 86 LEU A O 1
ATOM 625 N N . VAL A 1 87 ? 11.701 -6.253 -9.272 1.00 94.38 87 VAL A N 1
ATOM 626 C CA . VAL A 1 87 ? 12.417 -5.637 -10.397 1.00 94.38 87 VAL A CA 1
ATOM 627 C C . VAL A 1 87 ? 13.812 -5.252 -9.910 1.00 94.38 87 VAL A C 1
ATOM 629 O O . VAL A 1 87 ? 13.932 -4.403 -9.031 1.00 94.38 87 VAL A O 1
ATOM 632 N N . LEU A 1 88 ? 14.856 -5.900 -10.427 1.00 92.44 88 LEU A N 1
ATOM 633 C CA . LEU A 1 88 ? 16.247 -5.682 -10.029 1.00 92.44 88 LEU A CA 1
ATOM 634 C C . LEU A 1 88 ? 17.051 -5.062 -11.176 1.00 92.44 88 LEU A C 1
ATOM 636 O O . LEU A 1 88 ? 17.200 -5.713 -12.210 1.00 92.44 88 LEU A O 1
ATOM 640 N N . PRO A 1 89 ? 17.631 -3.867 -10.985 1.00 90.31 89 PRO A N 1
ATOM 641 C CA . PRO A 1 89 ? 18.567 -3.299 -11.947 1.00 90.31 89 PRO A CA 1
ATOM 642 C C . PRO A 1 89 ? 19.899 -4.065 -11.961 1.00 90.31 89 PRO A C 1
ATOM 644 O O . PRO A 1 89 ? 20.269 -4.733 -10.994 1.00 90.31 89 PRO A O 1
ATOM 647 N N . GLY A 1 90 ? 20.649 -3.947 -13.051 1.00 85.12 90 GLY A N 1
ATOM 648 C CA . GLY A 1 90 ? 21.996 -4.483 -13.228 1.00 85.12 90 GLY A CA 1
ATOM 649 C C . GLY A 1 90 ? 23.038 -3.736 -12.413 1.00 85.12 90 GLY A C 1
ATOM 650 O O . GLY A 1 90 ? 24.010 -4.330 -11.944 1.00 85.12 90 GLY A O 1
ATOM 651 N N . ALA A 1 91 ? 22.816 -2.439 -12.205 1.00 83.44 91 ALA A N 1
ATOM 652 C CA . ALA A 1 91 ? 23.700 -1.582 -11.434 1.00 83.44 91 ALA A CA 1
ATOM 653 C C . ALA A 1 91 ? 23.825 -2.043 -9.968 1.00 83.44 91 ALA A C 1
ATOM 655 O O . ALA A 1 91 ? 22.853 -2.073 -9.209 1.00 83.44 91 ALA A O 1
ATOM 656 N N . GLU A 1 92 ? 25.051 -2.362 -9.534 1.00 83.69 92 GLU A N 1
ATOM 657 C CA . GLU A 1 92 ? 25.285 -2.961 -8.215 1.00 83.69 92 GLU A CA 1
ATOM 658 C C . GLU A 1 92 ? 24.819 -2.091 -7.046 1.00 83.69 92 GLU A C 1
ATOM 660 O O . GLU A 1 92 ? 24.292 -2.621 -6.070 1.00 83.69 92 GLU A O 1
ATOM 665 N N . HIS A 1 93 ? 24.983 -0.773 -7.164 1.00 81.00 93 HIS A N 1
ATOM 666 C CA . HIS A 1 93 ? 24.564 0.208 -6.162 1.00 81.00 93 HIS A CA 1
ATOM 667 C C . HIS A 1 93 ? 23.036 0.377 -6.103 1.00 81.00 93 HIS A C 1
ATOM 669 O O . HIS A 1 93 ? 22.493 0.662 -5.037 1.00 81.00 93 HIS A O 1
ATOM 675 N N . ALA A 1 94 ? 22.333 0.142 -7.216 1.00 84.75 94 ALA A N 1
ATOM 676 C CA . ALA A 1 94 ? 20.884 0.293 -7.313 1.00 84.75 94 ALA A CA 1
ATOM 677 C C . ALA A 1 94 ? 20.118 -0.966 -6.860 1.00 84.75 94 ALA A C 1
ATOM 679 O O . ALA A 1 94 ? 18.998 -0.860 -6.360 1.00 84.75 94 ALA A O 1
ATOM 680 N N . ARG A 1 95 ? 20.720 -2.164 -6.958 1.00 89.12 95 ARG A N 1
ATOM 681 C CA . ARG A 1 95 ? 20.079 -3.433 -6.546 1.00 89.12 95 ARG A CA 1
ATOM 682 C C . ARG A 1 95 ? 19.537 -3.421 -5.107 1.00 89.12 95 ARG A C 1
ATOM 684 O O . ARG A 1 95 ? 18.376 -3.790 -4.921 1.00 89.12 95 ARG A O 1
ATOM 691 N N . PRO A 1 96 ? 20.306 -3.003 -4.078 1.00 90.62 96 PRO A N 1
ATOM 692 C CA . PRO A 1 96 ? 19.800 -2.966 -2.709 1.00 90.62 96 PRO A CA 1
ATOM 693 C C . PRO A 1 96 ? 18.649 -1.978 -2.515 1.00 90.62 96 PRO A C 1
ATOM 695 O O . PRO A 1 96 ? 17.811 -2.204 -1.649 1.00 90.62 96 PRO A O 1
ATOM 698 N N . ILE A 1 97 ? 18.617 -0.891 -3.291 1.00 88.75 97 ILE A N 1
ATOM 699 C CA . ILE A 1 97 ? 17.563 0.128 -3.231 1.00 88.75 97 ILE A CA 1
ATOM 700 C C . ILE A 1 97 ? 16.242 -0.499 -3.697 1.00 88.75 97 ILE A C 1
ATOM 702 O O . ILE A 1 97 ? 15.321 -0.641 -2.890 1.00 88.75 97 ILE A O 1
ATOM 706 N N . ALA A 1 98 ? 16.234 -1.050 -4.917 1.00 91.44 98 ALA A N 1
ATOM 707 C CA . ALA A 1 98 ? 15.061 -1.694 -5.508 1.00 91.44 98 ALA A CA 1
ATOM 708 C C . ALA A 1 98 ? 14.512 -2.845 -4.643 1.00 91.44 98 ALA A C 1
ATOM 710 O O . ALA A 1 98 ? 13.297 -3.008 -4.473 1.00 91.44 98 ALA A O 1
ATOM 711 N N . LEU A 1 99 ? 15.408 -3.645 -4.053 1.00 94.12 99 LEU A N 1
ATOM 712 C CA . LEU A 1 99 ? 15.025 -4.735 -3.160 1.00 94.12 99 LEU A CA 1
ATOM 713 C C . LEU A 1 99 ? 14.369 -4.220 -1.866 1.00 94.12 99 LEU A C 1
ATOM 715 O O . LEU A 1 99 ? 13.316 -4.730 -1.478 1.00 94.12 99 LEU A O 1
ATOM 719 N N . ARG A 1 100 ? 14.952 -3.209 -1.202 1.00 93.62 100 ARG A N 1
ATOM 720 C CA . ARG A 1 100 ? 14.385 -2.616 0.027 1.00 93.62 100 ARG A CA 1
ATOM 721 C C . ARG A 1 100 ? 13.017 -2.005 -0.217 1.00 93.62 100 ARG A C 1
ATOM 723 O O . ARG A 1 100 ? 12.121 -2.172 0.613 1.00 93.62 100 ARG A O 1
ATOM 730 N N . ALA A 1 101 ? 12.833 -1.330 -1.343 1.00 90.69 101 ALA A N 1
ATOM 731 C CA . ALA A 1 101 ? 11.545 -0.744 -1.662 1.00 90.69 101 ALA A CA 1
ATOM 732 C C . ALA A 1 101 ? 10.486 -1.793 -1.967 1.00 90.69 101 ALA A C 1
ATOM 734 O O . ALA A 1 101 ? 9.383 -1.706 -1.434 1.00 90.69 101 ALA A O 1
ATOM 735 N N . THR A 1 102 ? 10.832 -2.837 -2.725 1.00 94.69 102 THR A N 1
ATOM 736 C CA . THR A 1 102 ? 9.894 -3.937 -2.990 1.00 94.69 102 THR A CA 1
ATOM 737 C C . THR A 1 102 ? 9.488 -4.635 -1.681 1.00 94.69 102 THR A C 1
ATOM 739 O O . THR A 1 102 ? 8.305 -4.893 -1.463 1.00 94.69 102 THR A O 1
ATOM 742 N N . LEU A 1 103 ? 10.431 -4.862 -0.753 1.00 95.69 103 LEU A N 1
ATOM 743 C CA . LEU A 1 103 ? 10.138 -5.395 0.587 1.00 95.69 103 LEU A CA 1
ATOM 744 C C . LEU A 1 103 ? 9.254 -4.450 1.419 1.00 95.69 103 LEU A C 1
ATOM 746 O O . LEU A 1 103 ? 8.328 -4.911 2.088 1.00 95.69 103 LEU A O 1
ATOM 750 N N . SER A 1 104 ? 9.515 -3.142 1.375 1.00 92.75 104 SER A N 1
ATOM 751 C CA . SER A 1 104 ? 8.737 -2.130 2.106 1.00 92.75 104 SER A CA 1
ATOM 752 C C . SER A 1 104 ? 7.302 -2.038 1.590 1.00 92.75 104 SER A C 1
ATOM 754 O O . SER A 1 104 ? 6.355 -2.026 2.381 1.00 92.75 104 SER A O 1
ATOM 756 N N . LEU A 1 105 ? 7.131 -2.054 0.268 1.00 92.19 105 LEU A N 1
ATOM 757 C CA . LEU A 1 105 ? 5.830 -2.067 -0.389 1.00 92.19 105 LEU A CA 1
ATOM 758 C C . LEU A 1 105 ? 5.052 -3.344 -0.048 1.00 92.19 105 LEU A C 1
ATOM 760 O O . LEU A 1 105 ? 3.880 -3.277 0.330 1.00 92.19 105 LEU A O 1
ATOM 764 N N . LEU A 1 106 ? 5.713 -4.505 -0.108 1.00 94.56 106 LEU A N 1
ATOM 765 C CA . LEU A 1 106 ? 5.123 -5.786 0.280 1.00 94.56 106 LEU A CA 1
ATOM 766 C C . LEU A 1 106 ? 4.691 -5.781 1.754 1.00 94.56 106 LEU A C 1
ATOM 768 O O . LEU A 1 106 ? 3.562 -6.171 2.056 1.00 94.56 106 LEU A O 1
ATOM 772 N N . LYS A 1 107 ? 5.539 -5.281 2.666 1.00 93.38 107 LYS A N 1
ATOM 773 C CA . LYS A 1 107 ? 5.203 -5.112 4.092 1.00 93.38 107 LYS A CA 1
ATOM 774 C C . LYS A 1 107 ? 3.943 -4.262 4.253 1.00 93.38 107 LYS A C 1
ATOM 776 O O . LYS A 1 107 ? 3.016 -4.688 4.942 1.00 93.38 107 LYS A O 1
ATOM 781 N N . SER A 1 108 ? 3.898 -3.092 3.610 1.00 89.88 108 SER A N 1
ATOM 782 C CA . SER A 1 108 ? 2.757 -2.172 3.689 1.00 89.88 108 SER A CA 1
ATOM 783 C C . SER A 1 108 ? 1.460 -2.842 3.222 1.00 89.88 108 SER A C 1
ATOM 785 O O . SER A 1 108 ? 0.460 -2.855 3.943 1.00 89.88 108 SER A O 1
ATOM 787 N N . ARG A 1 109 ? 1.487 -3.495 2.055 1.00 89.75 109 ARG A N 1
ATOM 788 C CA . ARG A 1 109 ? 0.319 -4.168 1.465 1.00 89.75 109 ARG A CA 1
ATOM 789 C C . ARG A 1 109 ? -0.173 -5.365 2.277 1.00 89.75 109 ARG A C 1
ATOM 791 O O . ARG A 1 109 ? -1.382 -5.613 2.310 1.00 89.75 109 ARG A O 1
ATOM 798 N N . LEU A 1 110 ? 0.729 -6.090 2.941 1.00 89.19 110 LEU A N 1
ATOM 799 C CA . LEU A 1 110 ? 0.373 -7.176 3.858 1.00 89.19 110 LEU A CA 1
ATOM 800 C C . LEU A 1 110 ? -0.271 -6.646 5.139 1.00 89.19 110 LEU A C 1
ATOM 802 O O . LEU A 1 110 ? -1.276 -7.208 5.575 1.00 89.19 110 LEU A O 1
ATOM 806 N N . ALA A 1 111 ? 0.265 -5.559 5.703 1.00 83.88 111 ALA A N 1
ATOM 807 C CA . ALA A 1 111 ? -0.275 -4.928 6.906 1.00 83.88 111 ALA A CA 1
ATOM 808 C C . ALA A 1 111 ? -1.671 -4.335 6.668 1.00 83.88 111 ALA A C 1
ATOM 810 O O . ALA A 1 111 ? -2.548 -4.471 7.519 1.00 83.88 111 ALA A O 1
ATOM 811 N N . ARG A 1 112 ? -1.908 -3.741 5.488 1.00 77.88 112 ARG A N 1
ATOM 812 C CA . ARG A 1 112 ? -3.179 -3.068 5.190 1.00 77.88 112 ARG A CA 1
ATOM 813 C C . ARG A 1 112 ? -4.377 -4.020 5.071 1.00 77.88 112 ARG A C 1
ATOM 815 O O . ARG A 1 112 ? -5.526 -3.592 5.149 1.00 77.88 112 ARG A O 1
ATOM 822 N N . ALA A 1 113 ? -4.120 -5.305 4.796 1.00 65.94 113 ALA A N 1
ATOM 823 C CA . ALA A 1 113 ? -5.133 -6.336 4.545 1.00 65.94 113 ALA A CA 1
ATOM 824 C C . ALA A 1 113 ? -6.289 -5.865 3.633 1.00 65.94 113 ALA A C 1
ATOM 826 O O . ALA A 1 113 ? -7.428 -6.301 3.799 1.00 65.94 113 ALA A O 1
ATOM 827 N N . ALA A 1 114 ? -6.016 -4.962 2.689 1.00 66.56 114 ALA A N 1
ATOM 828 C CA . ALA A 1 114 ? -7.027 -4.259 1.911 1.00 66.56 114 ALA A CA 1
ATOM 829 C C . ALA A 1 114 ? -7.635 -5.141 0.810 1.00 66.56 114 ALA A C 1
ATOM 831 O O . ALA A 1 114 ? -7.222 -6.290 0.624 1.00 66.56 114 ALA A O 1
ATOM 832 N N . ALA A 1 115 ? -8.669 -4.635 0.127 1.00 66.31 115 ALA A N 1
ATOM 833 C CA . ALA A 1 115 ? -9.328 -5.347 -0.973 1.00 66.31 115 ALA A CA 1
ATOM 834 C C . ALA A 1 115 ? -8.367 -5.631 -2.144 1.00 66.31 115 ALA A C 1
ATOM 836 O O . ALA A 1 115 ? -8.474 -6.672 -2.780 1.00 66.31 115 ALA A O 1
ATOM 837 N N . ASP A 1 116 ? -7.388 -4.753 -2.365 1.00 70.25 116 ASP A N 1
ATOM 838 C CA . ASP A 1 116 ? -6.331 -4.887 -3.374 1.00 70.25 116 ASP A CA 1
ATOM 839 C C . ASP A 1 116 ? -5.185 -5.835 -2.968 1.00 70.25 116 ASP A C 1
ATOM 841 O O . ASP A 1 116 ? -4.309 -6.112 -3.780 1.00 70.25 116 ASP A O 1
ATOM 845 N N . SER A 1 117 ? -5.216 -6.394 -1.753 1.00 80.00 117 SER A N 1
ATOM 846 C CA . SER A 1 117 ? -4.301 -7.456 -1.303 1.00 80.00 117 SER A CA 1
ATOM 847 C C . SER A 1 117 ? -5.026 -8.805 -1.138 1.00 80.00 117 SER A C 1
ATOM 849 O O . SER A 1 117 ? -4.794 -9.534 -0.163 1.00 80.00 117 SER A O 1
ATOM 851 N N . GLN A 1 118 ? -5.972 -9.113 -2.032 1.00 80.69 118 GLN A N 1
ATOM 852 C CA . GLN A 1 118 ? -6.791 -10.338 -2.025 1.00 80.69 118 GLN A CA 1
ATOM 853 C C . GLN A 1 118 ? -6.606 -11.169 -3.299 1.00 80.69 118 GLN A C 1
ATOM 855 O O . GLN A 1 118 ? -5.965 -10.744 -4.252 1.00 80.69 118 GLN A O 1
ATOM 860 N N . GLY A 1 119 ? -7.184 -12.371 -3.312 1.00 87.31 119 GLY A N 1
ATOM 861 C CA . GLY A 1 119 ? -7.139 -13.279 -4.458 1.00 87.31 119 GLY A CA 1
ATOM 862 C C . GLY A 1 119 ? -6.087 -14.385 -4.325 1.00 87.31 119 GLY A C 1
ATOM 863 O O . GLY A 1 119 ? -5.383 -14.467 -3.310 1.00 87.31 119 GLY A O 1
ATOM 864 N N . PRO A 1 120 ? -6.003 -15.277 -5.327 1.00 91.12 120 PRO A N 1
ATOM 865 C CA . PRO A 1 120 ? -5.157 -16.469 -5.270 1.00 91.12 120 PRO A CA 1
ATOM 866 C C . PRO A 1 120 ? -3.674 -16.118 -5.106 1.00 91.12 120 PRO A C 1
ATOM 868 O O . PRO A 1 120 ? -3.021 -16.678 -4.228 1.00 91.12 120 PRO A O 1
ATOM 871 N N . ALA A 1 121 ? -3.178 -15.120 -5.846 1.00 93.94 121 ALA A N 1
ATOM 872 C CA . ALA A 1 121 ? -1.789 -14.666 -5.774 1.00 93.94 121 ALA A CA 1
ATOM 873 C C . ALA A 1 121 ? -1.379 -14.221 -4.358 1.00 93.94 121 ALA A C 1
ATOM 875 O O . ALA A 1 121 ? -0.341 -14.627 -3.837 1.00 93.94 121 ALA A O 1
ATOM 876 N N . TRP A 1 122 ? -2.219 -13.426 -3.689 1.00 94.25 122 TRP A N 1
ATOM 877 C CA . TRP A 1 122 ? -1.952 -12.948 -2.330 1.00 94.25 122 TRP A CA 1
ATOM 878 C C . TRP A 1 122 ? -2.071 -14.050 -1.276 1.00 94.25 122 TRP A C 1
ATOM 880 O O . TRP A 1 122 ? -1.327 -14.044 -0.294 1.00 94.25 122 TRP A O 1
ATOM 890 N N . THR A 1 123 ? -2.983 -15.006 -1.464 1.00 92.31 123 THR A N 1
ATOM 891 C CA . THR A 1 123 ? -3.082 -16.194 -0.603 1.00 92.31 123 THR A CA 1
ATOM 892 C C . THR A 1 123 ? -1.817 -17.043 -0.703 1.00 92.31 123 THR A C 1
ATOM 894 O O . THR A 1 123 ? -1.211 -17.349 0.325 1.00 92.31 123 THR A O 1
ATOM 897 N N . ALA A 1 124 ? -1.365 -17.338 -1.924 1.00 94.25 124 ALA A N 1
ATOM 898 C CA . ALA A 1 124 ? -0.123 -18.064 -2.166 1.00 94.25 124 ALA A CA 1
ATOM 899 C C . ALA A 1 124 ? 1.095 -17.316 -1.601 1.00 94.25 124 ALA A C 1
ATOM 901 O O . ALA A 1 124 ? 1.947 -17.916 -0.944 1.00 94.25 124 ALA A O 1
ATOM 902 N N . GLN A 1 125 ? 1.150 -15.987 -1.758 1.00 96.06 125 GLN A N 1
ATOM 903 C CA . GLN A 1 125 ? 2.240 -15.188 -1.201 1.00 96.06 125 GLN A CA 1
ATOM 904 C C . GLN A 1 125 ? 2.285 -15.241 0.330 1.00 96.06 125 GLN A C 1
ATOM 906 O O . GLN A 1 125 ? 3.362 -15.391 0.905 1.00 96.06 125 GLN A O 1
ATOM 911 N N . ARG A 1 126 ? 1.143 -15.125 1.020 1.00 94.56 126 ARG A N 1
ATOM 912 C CA . ARG A 1 126 ? 1.108 -15.235 2.491 1.00 94.56 126 ARG A CA 1
ATOM 913 C C . ARG A 1 126 ? 1.627 -16.590 2.954 1.00 94.56 126 ARG A C 1
ATOM 915 O O . ARG A 1 126 ? 2.404 -16.652 3.903 1.00 94.56 126 ARG A O 1
ATOM 922 N N . GLU A 1 127 ? 1.241 -17.652 2.257 1.00 94.69 127 GLU A N 1
ATOM 923 C CA . GLU A 1 127 ? 1.699 -19.003 2.560 1.00 94.69 127 GLU A CA 1
ATOM 924 C C . GLU A 1 127 ? 3.203 -19.172 2.311 1.00 94.69 127 GLU A C 1
ATOM 926 O O . GLU A 1 127 ? 3.919 -19.755 3.126 1.00 94.69 127 GLU A O 1
ATOM 931 N N . ARG A 1 128 ? 3.721 -18.588 1.230 1.00 94.56 128 ARG A N 1
ATOM 932 C CA . ARG A 1 128 ? 5.158 -18.542 0.943 1.00 94.56 128 ARG A CA 1
ATOM 933 C C . ARG A 1 128 ? 5.944 -17.831 2.038 1.00 94.56 128 ARG A C 1
ATOM 935 O O . ARG A 1 128 ? 6.939 -18.363 2.523 1.00 94.56 128 ARG A O 1
ATOM 942 N N . LEU A 1 129 ? 5.478 -16.660 2.470 1.00 95.56 129 LEU A N 1
ATOM 943 C CA . LEU A 1 129 ? 6.114 -15.904 3.550 1.00 95.56 129 LEU A CA 1
ATOM 944 C C . LEU A 1 129 ? 6.024 -16.631 4.894 1.00 95.56 129 LEU A C 1
ATOM 946 O O . LEU A 1 129 ? 6.956 -16.537 5.685 1.00 95.56 129 LEU A O 1
ATOM 950 N N . ARG A 1 130 ? 4.954 -17.398 5.141 1.00 95.38 130 ARG A N 1
ATOM 951 C CA . ARG A 1 130 ? 4.833 -18.256 6.329 1.00 95.38 130 ARG A CA 1
ATOM 952 C C . ARG A 1 130 ? 5.901 -19.352 6.341 1.00 95.38 130 ARG A C 1
ATOM 954 O O . ARG A 1 130 ? 6.492 -19.608 7.386 1.00 95.38 130 ARG A O 1
ATOM 961 N N . HIS A 1 131 ? 6.171 -19.976 5.194 1.00 95.50 131 HIS A N 1
ATOM 962 C CA . HIS A 1 131 ? 7.249 -20.962 5.062 1.00 95.50 131 HIS A CA 1
ATOM 963 C C . HIS A 1 131 ? 8.645 -20.333 5.160 1.00 95.50 131 HIS A C 1
ATOM 965 O O . HIS A 1 131 ? 9.558 -20.949 5.704 1.00 95.50 131 HIS A O 1
ATOM 971 N N . ALA A 1 132 ? 8.803 -19.098 4.681 1.00 95.31 132 ALA A N 1
ATOM 972 C CA . ALA A 1 132 ? 10.058 -18.350 4.689 1.00 95.31 132 ALA A CA 1
ATOM 973 C C . ALA A 1 132 ? 10.137 -17.292 5.814 1.00 95.31 132 ALA A C 1
ATOM 975 O O . ALA A 1 132 ? 10.826 -16.284 5.659 1.00 95.31 132 ALA A O 1
ATOM 976 N N . ASP A 1 133 ? 9.457 -17.497 6.951 1.00 96.12 133 ASP A N 1
ATOM 977 C CA . ASP A 1 133 ? 9.279 -16.471 7.998 1.00 96.12 133 ASP A CA 1
ATOM 978 C C . ASP A 1 133 ? 10.611 -15.910 8.529 1.00 96.12 133 ASP A C 1
ATOM 980 O O . ASP A 1 133 ? 10.761 -14.695 8.677 1.00 96.12 133 ASP A O 1
ATOM 984 N N . ALA A 1 134 ? 11.618 -16.764 8.735 1.00 97.25 134 ALA A N 1
ATOM 985 C CA . ALA A 1 134 ? 12.943 -16.327 9.178 1.00 97.25 134 ALA A CA 1
ATOM 986 C C . ALA A 1 134 ? 13.623 -15.397 8.156 1.00 97.25 134 ALA A C 1
ATOM 988 O O . ALA A 1 134 ? 14.174 -14.358 8.527 1.00 97.25 134 ALA A O 1
ATOM 989 N N . LEU A 1 135 ? 13.547 -15.746 6.868 1.00 97.00 135 LEU A N 1
ATOM 990 C CA . LEU A 1 135 ? 14.110 -14.953 5.777 1.00 97.00 135 LEU A CA 1
ATOM 991 C C . LEU A 1 135 ? 13.350 -13.632 5.601 1.00 97.00 135 LEU A C 1
ATOM 993 O O . LEU A 1 135 ? 13.970 -12.581 5.447 1.00 97.00 135 LEU A O 1
ATOM 997 N N . TRP A 1 136 ? 12.019 -13.667 5.703 1.00 97.12 136 TRP A N 1
ATOM 998 C CA . TRP A 1 136 ? 11.171 -12.478 5.687 1.00 97.12 136 TRP A CA 1
ATOM 999 C C . TRP A 1 136 ? 11.545 -11.498 6.807 1.00 97.12 136 TRP A C 1
ATOM 1001 O O . TRP A 1 136 ? 11.822 -10.327 6.540 1.00 97.12 136 TRP A O 1
ATOM 1011 N N . ARG A 1 137 ? 11.651 -11.972 8.055 1.00 96.44 137 ARG A N 1
ATOM 1012 C CA . ARG A 1 137 ? 12.063 -11.140 9.200 1.00 96.44 137 ARG A CA 1
ATOM 1013 C C . ARG A 1 137 ? 13.471 -10.577 9.032 1.00 96.44 137 ARG A C 1
ATOM 1015 O O . ARG A 1 137 ? 13.694 -9.405 9.334 1.00 96.44 137 ARG A O 1
ATOM 1022 N N . ALA A 1 138 ? 14.409 -11.378 8.524 1.00 97.19 138 ALA A N 1
ATOM 1023 C CA . ALA A 1 138 ? 15.765 -10.919 8.234 1.00 97.19 138 ALA A CA 1
ATOM 1024 C C . ALA A 1 138 ? 15.776 -9.810 7.166 1.00 97.19 138 ALA A C 1
ATOM 1026 O O . ALA A 1 138 ? 16.469 -8.805 7.337 1.00 97.19 138 ALA A O 1
ATOM 1027 N N . GLY A 1 139 ? 14.971 -9.955 6.108 1.00 96.75 139 GLY A N 1
ATOM 1028 C CA . GLY A 1 139 ? 14.801 -8.952 5.054 1.00 96.75 139 GLY A CA 1
ATOM 1029 C C . GLY A 1 139 ? 14.211 -7.640 5.567 1.00 96.75 139 GLY A C 1
ATOM 1030 O O . GLY A 1 139 ? 14.717 -6.562 5.243 1.00 96.75 139 GLY A O 1
ATOM 1031 N N . LEU A 1 140 ? 13.194 -7.713 6.430 1.00 94.88 140 LEU A N 1
ATOM 1032 C CA . LEU A 1 140 ? 12.617 -6.531 7.075 1.00 94.88 140 LEU A CA 1
ATOM 1033 C C . LEU A 1 140 ? 13.617 -5.825 7.993 1.00 94.88 140 LEU A C 1
ATOM 1035 O O . LEU A 1 140 ? 13.734 -4.603 7.947 1.00 94.88 140 LEU A O 1
ATOM 1039 N N . ALA A 1 141 ? 14.375 -6.577 8.793 1.00 94.50 141 ALA A N 1
ATOM 1040 C CA . ALA A 1 141 ? 15.393 -6.006 9.667 1.00 94.50 141 ALA A CA 1
ATOM 1041 C C . ALA A 1 141 ? 16.520 -5.330 8.865 1.00 94.50 141 ALA A C 1
ATOM 1043 O O . ALA A 1 141 ? 16.969 -4.246 9.227 1.00 94.50 141 ALA A O 1
ATOM 1044 N N . TRP A 1 142 ? 16.954 -5.945 7.762 1.00 95.62 142 TRP A N 1
ATOM 1045 C CA . TRP A 1 142 ? 17.926 -5.365 6.830 1.00 95.62 142 TRP A CA 1
ATOM 1046 C C . TRP A 1 142 ? 17.409 -4.083 6.159 1.00 95.62 142 TRP A C 1
ATOM 1048 O O . TRP A 1 142 ? 18.139 -3.099 6.019 1.00 95.62 142 TRP A O 1
ATOM 1058 N N . THR A 1 143 ? 16.125 -4.062 5.800 1.00 92.25 143 THR A N 1
ATOM 1059 C CA . THR A 1 143 ? 15.465 -2.872 5.247 1.00 92.25 143 THR A CA 1
ATOM 1060 C C . THR A 1 143 ? 15.411 -1.743 6.275 1.00 92.25 143 THR A C 1
ATOM 1062 O O . THR A 1 143 ? 15.764 -0.615 5.953 1.00 92.25 143 THR A O 1
ATOM 1065 N N . ALA A 1 144 ? 15.051 -2.053 7.524 1.00 87.88 144 ALA A N 1
ATOM 1066 C CA . ALA A 1 144 ? 14.962 -1.074 8.606 1.00 87.88 144 ALA A CA 1
ATOM 1067 C C . ALA A 1 144 ? 16.324 -0.480 9.001 1.00 87.88 144 ALA A C 1
ATOM 1069 O O . ALA A 1 144 ? 16.406 0.702 9.322 1.00 87.88 144 ALA A O 1
ATOM 1070 N N . ARG A 1 145 ? 17.397 -1.284 8.976 1.00 88.94 145 ARG A N 1
ATOM 1071 C CA . ARG A 1 145 ? 18.762 -0.806 9.249 1.00 88.94 145 ARG A CA 1
ATOM 1072 C C . ARG A 1 145 ? 19.282 0.128 8.157 1.00 88.94 145 ARG A C 1
ATOM 1074 O O . ARG A 1 145 ? 19.978 1.086 8.477 1.00 88.94 145 ARG A O 1
ATOM 1081 N N . ASN A 1 146 ? 18.965 -0.179 6.895 1.00 84.62 146 ASN A N 1
ATOM 1082 C CA . ASN A 1 146 ? 19.359 0.582 5.705 1.00 84.62 146 ASN A CA 1
ATOM 1083 C C . ASN A 1 146 ? 20.840 1.020 5.704 1.00 84.62 146 ASN A C 1
ATOM 1085 O O . ASN A 1 146 ? 21.166 2.154 5.349 1.00 84.62 146 ASN A O 1
ATOM 1089 N N . LEU A 1 147 ? 21.742 0.135 6.143 1.00 83.62 147 LEU A N 1
ATOM 1090 C CA . LEU A 1 147 ? 23.158 0.469 6.250 1.00 83.62 147 LEU A CA 1
ATOM 1091 C C . LEU A 1 147 ? 23.821 0.505 4.861 1.00 83.62 147 LEU A C 1
ATOM 1093 O O . LEU A 1 147 ? 23.521 -0.347 4.010 1.00 83.62 147 LEU A O 1
ATOM 1097 N N . PRO A 1 148 ? 24.752 1.450 4.622 1.00 76.75 148 PRO A N 1
ATOM 1098 C CA . PRO A 1 148 ? 25.539 1.485 3.394 1.00 76.75 148 PRO A CA 1
ATOM 1099 C C . PRO A 1 148 ? 26.324 0.185 3.205 1.00 76.75 148 PRO A C 1
ATOM 1101 O O . PRO A 1 148 ? 26.922 -0.321 4.152 1.00 76.75 148 PRO A O 1
ATOM 1104 N N . HIS A 1 149 ? 26.341 -0.338 1.977 1.00 80.25 149 HIS A N 1
ATOM 1105 C CA . HIS A 1 149 ? 27.101 -1.536 1.580 1.00 80.25 149 HIS A CA 1
ATOM 1106 C C . HIS A 1 149 ? 26.768 -2.834 2.342 1.00 80.25 149 HIS A C 1
ATOM 1108 O O . HIS A 1 149 ? 27.452 -3.841 2.170 1.00 80.25 149 HIS A O 1
ATOM 1114 N N . GLU A 1 150 ? 25.706 -2.854 3.150 1.00 90.38 150 GLU A N 1
ATOM 1115 C CA . GLU A 1 150 ? 25.236 -4.074 3.799 1.00 90.38 150 GLU A CA 1
ATOM 1116 C C . GLU A 1 150 ? 24.565 -4.992 2.768 1.00 90.38 150 GLU A C 1
ATOM 1118 O O . GLU A 1 150 ? 23.529 -4.644 2.190 1.00 90.38 150 GLU A O 1
ATOM 1123 N N . ALA A 1 151 ? 25.139 -6.178 2.558 1.00 90.62 151 ALA A N 1
ATOM 1124 C CA . ALA A 1 151 ? 24.562 -7.187 1.679 1.00 90.62 151 ALA A CA 1
ATOM 1125 C C . ALA A 1 151 ? 23.191 -7.658 2.203 1.00 90.62 151 ALA A C 1
ATOM 1127 O O . ALA A 1 151 ? 23.006 -7.785 3.418 1.00 90.62 151 ALA A O 1
ATOM 1128 N N . PRO A 1 152 ? 22.221 -7.928 1.313 1.00 93.00 152 PRO A N 1
ATOM 1129 C CA . PRO A 1 152 ? 20.944 -8.475 1.734 1.00 93.00 152 PRO A CA 1
ATOM 1130 C C . PRO A 1 152 ? 21.093 -9.914 2.257 1.00 93.00 152 PRO A C 1
ATOM 1132 O O . PRO A 1 152 ? 22.066 -10.599 1.924 1.00 93.00 152 PRO A O 1
ATOM 1135 N N . PRO A 1 153 ? 20.119 -10.411 3.042 1.00 94.88 153 PRO A N 1
ATOM 1136 C CA . PRO A 1 153 ? 20.091 -11.810 3.458 1.00 94.88 153 PRO A CA 1
ATOM 1137 C C . PRO A 1 153 ? 20.178 -12.767 2.260 1.00 94.88 153 PRO A C 1
ATOM 1139 O O . PRO A 1 153 ? 19.546 -12.546 1.225 1.00 94.88 153 PRO A O 1
ATOM 1142 N N . ALA A 1 154 ? 20.941 -13.852 2.402 1.00 92.19 154 ALA A N 1
ATOM 1143 C CA . ALA A 1 154 ? 21.050 -14.866 1.357 1.00 92.19 154 ALA A CA 1
ATOM 1144 C C . ALA A 1 154 ? 19.673 -15.481 1.042 1.00 92.19 154 ALA A C 1
ATOM 1146 O O . ALA A 1 154 ? 18.902 -15.776 1.953 1.00 92.19 154 ALA A O 1
ATOM 1147 N N . GLY A 1 155 ? 19.368 -15.660 -0.247 1.00 90.44 155 GLY A N 1
ATOM 1148 C CA . GLY A 1 155 ? 18.090 -16.219 -0.707 1.00 90.44 155 GLY A CA 1
ATOM 1149 C C . GLY A 1 155 ? 16.904 -15.250 -0.666 1.00 90.44 155 GLY A C 1
ATOM 1150 O O . GLY A 1 155 ? 15.793 -15.647 -0.980 1.00 90.44 155 GLY A O 1
ATOM 1151 N N . ILE A 1 156 ? 17.089 -13.966 -0.326 1.00 93.44 156 ILE A N 1
ATOM 1152 C CA . ILE A 1 156 ? 15.974 -13.001 -0.208 1.00 93.44 156 ILE A CA 1
ATOM 1153 C C . ILE A 1 156 ? 15.104 -12.882 -1.474 1.00 93.44 156 ILE A C 1
ATOM 1155 O O . ILE A 1 156 ? 13.924 -12.547 -1.385 1.00 93.44 156 ILE A O 1
ATOM 1159 N N . HIS A 1 157 ? 15.665 -13.171 -2.652 1.00 92.31 157 HIS A N 1
ATOM 1160 C CA . HIS A 1 157 ? 14.938 -13.151 -3.922 1.00 92.31 157 HIS A CA 1
ATOM 1161 C C . HIS A 1 157 ? 13.868 -14.257 -4.008 1.00 92.31 157 HIS A C 1
ATOM 1163 O O . HIS A 1 157 ? 12.904 -14.100 -4.753 1.00 92.31 157 HIS A O 1
ATOM 1169 N N . ASP A 1 158 ? 13.987 -15.327 -3.216 1.00 90.75 158 ASP A N 1
ATOM 1170 C CA . ASP A 1 158 ? 13.073 -16.482 -3.181 1.00 90.75 158 ASP A CA 1
ATOM 1171 C C . ASP A 1 158 ? 11.693 -16.104 -2.636 1.00 90.75 158 ASP A C 1
ATOM 1173 O O . ASP A 1 158 ? 10.690 -16.775 -2.891 1.00 90.75 158 ASP A O 1
ATOM 1177 N N . LEU A 1 159 ? 11.621 -14.985 -1.908 1.00 95.06 159 LEU A N 1
ATOM 1178 C CA . LEU A 1 159 ? 10.362 -14.431 -1.429 1.00 95.06 159 LEU A CA 1
ATOM 1179 C C . LEU A 1 159 ? 9.463 -13.954 -2.579 1.00 95.06 159 LEU A C 1
ATOM 1181 O O . LEU A 1 159 ? 8.266 -13.777 -2.359 1.00 95.06 159 LEU A O 1
ATOM 1185 N N . PHE A 1 160 ? 10.003 -13.761 -3.787 1.00 95.62 160 PHE A N 1
ATOM 1186 C CA . PHE A 1 160 ? 9.295 -13.138 -4.902 1.00 95.62 160 PHE A CA 1
ATOM 1187 C C . PHE A 1 160 ? 9.023 -14.129 -6.047 1.00 95.62 160 PHE A C 1
ATOM 1189 O O . PHE A 1 160 ? 9.963 -14.630 -6.666 1.00 95.62 160 PHE A O 1
ATOM 1196 N N . PRO A 1 161 ? 7.745 -14.418 -6.367 1.00 95.44 161 PRO A N 1
ATOM 1197 C CA . PRO A 1 161 ? 7.378 -15.302 -7.482 1.00 95.44 161 PRO A CA 1
ATOM 1198 C C . PRO A 1 161 ? 7.808 -14.788 -8.844 1.00 95.44 161 PRO A C 1
ATOM 1200 O O . PRO A 1 161 ? 8.136 -15.584 -9.724 1.00 95.44 161 PRO A O 1
ATOM 1203 N N . VAL A 1 162 ? 7.791 -13.471 -9.016 1.00 97.00 162 VAL A N 1
ATOM 1204 C CA . VAL A 1 162 ? 8.136 -12.820 -10.271 1.00 97.00 162 VAL A CA 1
ATOM 1205 C C . VAL A 1 162 ? 9.419 -12.038 -10.063 1.00 97.00 162 VAL A C 1
ATOM 1207 O O . VAL A 1 162 ? 9.508 -11.224 -9.143 1.00 97.00 162 VAL A O 1
ATOM 1210 N N . ARG A 1 163 ? 10.409 -12.276 -10.924 1.00 95.38 163 ARG A N 1
ATOM 1211 C CA . ARG A 1 163 ? 11.694 -11.567 -10.919 1.00 95.38 163 ARG A CA 1
ATOM 1212 C C . ARG A 1 163 ? 11.973 -11.005 -12.304 1.00 95.38 163 ARG A C 1
ATOM 1214 O O . ARG A 1 163 ? 11.804 -11.702 -13.299 1.00 95.38 163 ARG A O 1
ATOM 1221 N N . ILE A 1 164 ? 12.378 -9.748 -12.366 1.00 95.06 164 ILE A N 1
ATOM 1222 C CA . ILE A 1 164 ? 12.591 -9.016 -13.612 1.00 95.06 164 ILE A CA 1
ATOM 1223 C C . ILE A 1 164 ? 13.930 -8.305 -13.495 1.00 95.06 164 ILE A C 1
ATOM 1225 O O . ILE A 1 164 ? 14.169 -7.631 -12.497 1.00 95.06 164 ILE A O 1
ATOM 1229 N N . GLY A 1 165 ? 14.810 -8.451 -14.475 1.00 91.12 165 GLY A N 1
ATOM 1230 C CA . GLY A 1 165 ? 16.107 -7.780 -14.444 1.00 91.12 165 GLY A CA 1
ATOM 1231 C C . GLY A 1 165 ? 17.020 -8.212 -15.580 1.00 91.12 165 GLY A C 1
ATOM 1232 O O . GLY A 1 165 ? 16.676 -9.128 -16.335 1.00 91.12 165 GLY A O 1
ATOM 1233 N N . PRO A 1 166 ? 18.204 -7.600 -15.701 1.00 86.88 166 PRO A N 1
ATOM 1234 C CA . PRO A 1 166 ? 19.120 -7.934 -16.770 1.00 86.88 166 PRO A CA 1
ATOM 1235 C C . PRO A 1 166 ? 19.781 -9.291 -16.537 1.00 86.88 166 PRO A C 1
ATOM 1237 O O . PRO A 1 166 ? 19.905 -9.779 -15.404 1.00 86.88 166 PRO A O 1
ATOM 1240 N N . TRP A 1 167 ? 20.257 -9.884 -17.632 1.00 82.88 167 TRP A N 1
ATOM 1241 C CA . TRP A 1 167 ? 20.873 -11.213 -17.656 1.00 82.88 167 TRP A CA 1
ATOM 1242 C C . TRP A 1 167 ? 21.845 -11.509 -16.501 1.00 82.88 167 TRP A C 1
ATOM 1244 O O . TRP A 1 167 ? 21.638 -12.519 -15.819 1.00 82.88 167 TRP A O 1
ATOM 1254 N N . PRO A 1 168 ? 22.869 -10.674 -16.213 1.00 81.31 168 PRO A N 1
ATOM 1255 C CA . PRO A 1 168 ? 23.877 -11.018 -15.208 1.00 81.31 168 PRO A CA 1
ATOM 1256 C C . PRO A 1 168 ? 23.284 -11.195 -13.808 1.00 81.31 168 PRO A C 1
ATOM 1258 O O . PRO A 1 168 ? 23.737 -12.040 -13.039 1.00 81.31 168 PRO A O 1
ATOM 1261 N N . VAL A 1 169 ? 22.237 -10.430 -13.488 1.00 85.62 169 VAL A N 1
ATOM 1262 C CA . VAL A 1 169 ? 21.570 -10.473 -12.183 1.00 85.62 169 VAL A CA 1
ATOM 1263 C C . VAL A 1 169 ? 20.682 -11.708 -12.077 1.00 85.62 169 VAL A C 1
ATOM 1265 O O . VAL A 1 169 ? 20.721 -12.416 -11.071 1.00 85.62 169 VAL A O 1
ATOM 1268 N N . MET A 1 170 ? 19.904 -11.998 -13.122 1.00 86.94 170 MET A N 1
ATOM 1269 C CA . MET A 1 170 ? 18.991 -13.146 -13.129 1.00 86.94 170 MET A CA 1
ATOM 1270 C C . MET A 1 170 ? 19.744 -14.480 -13.167 1.00 86.94 170 MET A C 1
ATOM 1272 O O . MET A 1 170 ? 19.343 -15.433 -12.498 1.00 86.94 170 MET A O 1
ATOM 1276 N N . GLN A 1 171 ? 20.877 -14.540 -13.874 1.00 80.38 171 GLN A N 1
ATOM 1277 C CA . GLN A 1 171 ? 21.735 -15.724 -13.904 1.00 80.38 171 GLN A CA 1
ATOM 1278 C C . GLN A 1 171 ? 22.332 -16.036 -12.526 1.00 80.38 171 GLN A C 1
ATOM 1280 O O . GLN A 1 171 ? 22.349 -17.196 -12.121 1.00 80.38 171 GLN A O 1
ATOM 1285 N N . GLN A 1 172 ? 22.787 -15.014 -11.792 1.00 74.56 172 GLN A N 1
ATOM 1286 C CA . GLN A 1 172 ? 23.332 -15.178 -10.439 1.00 74.56 172 GLN A CA 1
ATOM 1287 C C . GLN A 1 172 ? 22.281 -15.639 -9.427 1.00 74.56 172 GLN A C 1
ATOM 1289 O O . GLN A 1 172 ? 22.625 -16.344 -8.482 1.00 74.56 172 GLN A O 1
ATOM 1294 N N . ALA A 1 173 ? 21.013 -15.263 -9.616 1.00 69.44 173 ALA A N 1
ATOM 1295 C CA . ALA A 1 173 ? 19.935 -15.750 -8.765 1.00 69.44 173 ALA A CA 1
ATOM 1296 C C . ALA A 1 173 ? 19.744 -17.271 -8.929 1.00 69.44 173 ALA A C 1
ATOM 1298 O O . ALA A 1 173 ? 19.581 -17.957 -7.928 1.00 69.44 173 ALA A O 1
ATOM 1299 N N . GLY A 1 174 ? 19.821 -17.811 -10.156 1.00 63.72 174 GLY A N 1
ATOM 1300 C CA . GLY A 1 174 ? 19.940 -19.260 -10.406 1.00 63.72 174 GLY A CA 1
ATOM 1301 C C . GLY A 1 174 ? 18.783 -20.129 -9.889 1.00 63.72 174 GLY A C 1
ATOM 1302 O O . GLY A 1 174 ? 18.964 -21.318 -9.637 1.00 63.72 174 GLY A O 1
ATOM 1303 N N . LEU A 1 175 ? 17.603 -19.539 -9.696 1.00 74.25 175 LEU A N 1
ATOM 1304 C CA . LEU A 1 175 ? 16.487 -20.172 -8.997 1.00 74.25 175 LEU A CA 1
ATOM 1305 C C . LEU A 1 175 ? 15.602 -21.015 -9.932 1.00 74.25 175 LEU A C 1
ATOM 1307 O O . LEU A 1 175 ? 15.295 -20.566 -11.044 1.00 74.25 175 LEU A O 1
ATOM 1311 N N . PRO A 1 176 ? 15.107 -22.182 -9.470 1.00 82.69 176 PRO A N 1
ATOM 1312 C CA . PRO A 1 176 ? 14.104 -22.955 -10.196 1.00 82.69 176 PRO A CA 1
ATOM 1313 C C . PRO A 1 176 ? 12.895 -22.082 -10.530 1.00 82.69 176 PRO A C 1
ATOM 1315 O O . PRO A 1 176 ? 12.408 -21.341 -9.673 1.00 82.69 176 PRO A O 1
ATOM 1318 N N . THR A 1 177 ? 12.449 -22.133 -11.783 1.00 86.94 177 THR A N 1
ATOM 1319 C CA . THR A 1 177 ? 11.386 -21.248 -12.273 1.00 86.94 177 THR A CA 1
ATOM 1320 C C . THR A 1 177 ? 10.474 -21.990 -13.247 1.00 86.94 177 THR A C 1
ATOM 1322 O O . THR A 1 177 ? 10.940 -22.772 -14.073 1.00 86.94 177 THR A O 1
ATOM 1325 N N . ASP A 1 178 ? 9.164 -21.767 -13.189 1.00 90.88 178 ASP A N 1
ATOM 1326 C CA . ASP A 1 178 ? 8.240 -22.376 -14.146 1.00 90.88 178 ASP A CA 1
ATOM 1327 C C . ASP A 1 178 ? 8.450 -21.777 -15.535 1.00 90.88 178 ASP A C 1
ATOM 1329 O O . ASP A 1 178 ? 8.620 -22.517 -16.506 1.00 90.88 178 ASP A O 1
ATOM 1333 N N . TRP A 1 179 ? 8.498 -20.447 -15.620 1.00 92.94 179 TRP A N 1
ATOM 1334 C CA . TRP A 1 179 ? 8.634 -19.711 -16.872 1.00 92.94 179 TRP A CA 1
ATOM 1335 C C . TRP A 1 179 ? 9.812 -18.747 -16.868 1.00 92.94 179 TRP A C 1
ATOM 1337 O O . TRP A 1 179 ? 9.959 -17.922 -15.969 1.00 92.94 179 TRP A O 1
ATOM 1347 N N . VAL A 1 180 ? 10.604 -18.790 -17.932 1.00 91.62 180 VAL A N 1
ATOM 1348 C CA . VAL A 1 180 ? 11.625 -17.783 -18.217 1.00 91.62 180 VAL A CA 1
ATOM 1349 C C . VAL A 1 180 ? 11.318 -17.136 -19.558 1.00 91.62 180 VAL A C 1
ATOM 1351 O O . VAL A 1 180 ? 11.161 -17.834 -20.557 1.00 91.62 180 VAL A O 1
ATOM 1354 N N . VAL A 1 181 ? 11.243 -15.808 -19.582 1.00 92.00 181 VAL A N 1
ATOM 1355 C CA . VAL A 1 181 ? 11.117 -15.014 -20.807 1.00 92.00 181 VAL A CA 1
ATOM 1356 C C . VAL A 1 181 ? 12.408 -14.244 -21.014 1.00 92.00 181 VAL A C 1
ATOM 1358 O O . VAL A 1 181 ? 12.819 -13.476 -20.149 1.00 92.00 181 VAL A O 1
ATOM 1361 N N . LEU A 1 182 ? 13.047 -14.450 -22.157 1.00 88.75 182 LEU A N 1
ATOM 1362 C CA . LEU A 1 182 ? 14.299 -13.803 -22.523 1.00 88.75 182 LEU A CA 1
ATOM 1363 C C . LEU A 1 182 ? 14.006 -12.735 -23.574 1.00 88.75 182 LEU A C 1
ATOM 1365 O O . LEU A 1 182 ? 13.575 -13.072 -24.674 1.00 88.75 182 LEU A O 1
ATOM 1369 N N . LEU A 1 183 ? 14.222 -11.463 -23.242 1.00 86.56 183 LEU A N 1
ATOM 1370 C CA . LEU A 1 183 ? 14.117 -10.356 -24.190 1.00 86.56 183 LEU A CA 1
ATOM 1371 C C . LEU A 1 183 ? 15.487 -10.097 -24.803 1.00 86.56 183 LEU A C 1
ATOM 1373 O O . LEU A 1 183 ? 16.434 -9.737 -24.101 1.00 86.56 183 LEU A O 1
ATOM 1377 N N . GLN A 1 184 ? 15.593 -10.272 -26.114 1.00 73.00 184 GLN A N 1
ATOM 1378 C CA . GLN A 1 184 ? 16.860 -10.154 -26.818 1.00 73.00 184 GLN A CA 1
ATOM 1379 C C . GLN A 1 184 ? 16.827 -9.030 -27.853 1.00 73.00 184 GLN A C 1
ATOM 1381 O O . GLN A 1 184 ? 16.019 -9.065 -28.779 1.00 73.00 184 GLN A O 1
ATOM 1386 N N . ASN A 1 185 ? 17.790 -8.111 -27.738 1.00 65.69 185 ASN A N 1
ATOM 1387 C CA . ASN A 1 185 ? 18.164 -7.130 -28.757 1.00 65.69 185 ASN A CA 1
ATOM 1388 C C . ASN A 1 185 ? 19.567 -7.495 -29.296 1.00 65.69 185 ASN A C 1
ATOM 1390 O O . ASN A 1 185 ? 20.533 -7.461 -28.537 1.00 65.69 185 ASN A O 1
ATOM 1394 N N . GLY A 1 186 ? 19.713 -7.853 -30.580 1.00 59.03 186 GLY A N 1
ATOM 1395 C CA . GLY A 1 186 ? 21.024 -8.145 -31.212 1.00 59.03 186 GLY A CA 1
ATOM 1396 C C . GLY A 1 186 ? 21.446 -9.631 -31.246 1.00 59.03 186 GLY A C 1
ATOM 1397 O O . GLY A 1 186 ? 20.619 -10.489 -30.964 1.00 59.03 186 GLY A O 1
ATOM 1398 N N . PRO A 1 187 ? 22.684 -9.988 -31.660 1.00 48.91 187 PRO A N 1
ATOM 1399 C CA . PRO A 1 187 ? 23.111 -11.384 -31.859 1.00 48.91 187 PRO A CA 1
ATOM 1400 C C . PRO A 1 187 ? 23.358 -12.155 -30.546 1.00 48.91 187 PRO A C 1
ATOM 1402 O O . PRO A 1 187 ? 23.980 -11.649 -29.616 1.00 48.91 187 PRO A O 1
ATOM 1405 N N . LEU A 1 188 ? 22.893 -13.409 -30.498 1.00 52.22 188 LEU A N 1
ATOM 1406 C CA . LEU A 1 188 ? 22.975 -14.318 -29.344 1.00 52.22 188 LEU A CA 1
ATOM 1407 C C . LEU A 1 188 ? 24.414 -14.717 -28.980 1.00 52.22 188 LEU A C 1
ATOM 1409 O O . LEU A 1 188 ? 25.140 -15.219 -29.840 1.00 52.22 188 LEU A O 1
ATOM 1413 N N . PRO A 1 189 ? 24.796 -14.681 -27.691 1.00 56.25 189 PRO A N 1
ATOM 1414 C CA . PRO A 1 189 ? 25.795 -15.604 -27.165 1.00 56.25 189 PRO A CA 1
ATOM 1415 C C . PRO A 1 189 ? 25.367 -17.056 -27.446 1.00 56.25 189 PRO A C 1
ATOM 1417 O O . PRO A 1 189 ? 24.230 -17.428 -27.168 1.00 56.25 189 PRO A O 1
ATOM 1420 N N . ALA A 1 190 ? 26.263 -17.912 -27.947 1.00 56.84 190 ALA A N 1
ATOM 1421 C CA . ALA A 1 190 ? 25.943 -19.301 -28.329 1.00 56.84 190 ALA A CA 1
ATOM 1422 C C . ALA A 1 190 ? 25.318 -20.157 -27.198 1.00 56.84 190 ALA A C 1
ATOM 1424 O O . ALA A 1 190 ? 24.673 -21.167 -27.466 1.00 56.84 190 ALA A O 1
ATOM 1425 N N . MET A 1 191 ? 25.473 -19.736 -25.938 1.00 53.62 191 MET A N 1
ATOM 1426 C CA . MET A 1 191 ? 24.913 -20.382 -24.742 1.00 53.62 191 MET A CA 1
ATOM 1427 C C . MET A 1 191 ? 23.391 -20.214 -24.579 1.00 53.62 191 MET A C 1
ATOM 1429 O O . MET A 1 191 ? 22.803 -20.834 -23.700 1.00 53.62 191 MET A O 1
ATOM 1433 N N . LEU A 1 192 ? 22.756 -19.374 -25.398 1.00 57.53 192 LEU A N 1
ATOM 1434 C CA . LEU A 1 192 ? 21.340 -19.009 -25.298 1.00 57.53 192 LEU A CA 1
ATOM 1435 C C . LEU A 1 192 ? 20.420 -19.747 -26.290 1.00 57.53 192 LEU A C 1
ATOM 1437 O O . LEU A 1 192 ? 19.221 -19.486 -26.335 1.00 57.53 192 LEU A O 1
ATOM 1441 N N . GLY A 1 193 ? 20.960 -20.693 -27.065 1.00 62.72 193 GLY A N 1
ATOM 1442 C CA . GLY A 1 193 ? 20.183 -21.575 -27.949 1.00 62.72 193 GLY A CA 1
ATOM 1443 C C . GLY A 1 193 ? 19.525 -22.767 -27.241 1.00 62.72 193 GLY A C 1
ATOM 1444 O O . GLY A 1 193 ? 19.120 -23.719 -27.904 1.00 62.72 193 GLY A O 1
ATOM 1445 N N . SER A 1 194 ? 19.470 -22.763 -25.908 1.00 72.25 194 SER A N 1
ATOM 1446 C CA . SER A 1 194 ? 18.950 -23.863 -25.093 1.00 72.25 194 SER A CA 1
ATOM 1447 C C . SER A 1 194 ? 18.082 -23.355 -23.945 1.00 72.25 194 SER A C 1
ATOM 1449 O O . SER A 1 194 ? 18.152 -22.186 -23.570 1.00 72.25 194 SER A O 1
ATOM 1451 N N . ALA A 1 195 ? 17.287 -24.254 -23.360 1.00 79.19 195 ALA A N 1
ATOM 1452 C CA . ALA A 1 195 ? 16.466 -23.959 -22.189 1.00 79.19 195 ALA A CA 1
ATOM 1453 C C . ALA A 1 195 ? 17.293 -23.350 -21.044 1.00 79.19 195 ALA A C 1
ATOM 1455 O O . ALA A 1 195 ? 18.424 -23.771 -20.785 1.00 79.19 195 ALA A O 1
ATOM 1456 N N . TRP A 1 196 ? 16.708 -22.372 -20.350 1.00 80.81 196 TRP A N 1
ATOM 1457 C CA . TRP A 1 196 ? 17.318 -21.759 -19.180 1.00 80.81 196 TRP A CA 1
ATOM 1458 C C . TRP A 1 196 ? 17.527 -22.814 -18.078 1.00 80.81 196 TRP A C 1
ATOM 1460 O O . TRP A 1 196 ? 16.603 -23.584 -17.788 1.00 80.81 196 TRP A O 1
ATOM 1470 N N . PRO A 1 197 ? 18.709 -22.875 -17.436 1.00 79.31 197 PRO A N 1
ATOM 1471 C CA . PRO A 1 197 ? 18.985 -23.872 -16.405 1.00 79.31 197 PRO A CA 1
ATOM 1472 C C . PRO A 1 197 ? 17.975 -23.817 -15.250 1.00 79.31 197 PRO A C 1
ATOM 1474 O O . PRO A 1 197 ? 17.799 -22.782 -14.614 1.00 79.31 197 PRO A O 1
ATOM 1477 N N . GLY A 1 198 ? 17.310 -24.941 -14.970 1.00 79.25 198 GLY A N 1
ATOM 1478 C CA . GLY A 1 198 ? 16.307 -25.034 -13.901 1.00 79.25 198 GLY A CA 1
ATOM 1479 C C . GLY A 1 198 ? 14.933 -24.446 -14.245 1.00 79.25 198 GLY A C 1
ATOM 1480 O O . GLY A 1 198 ? 14.049 -24.455 -13.386 1.00 79.25 198 GLY A O 1
ATOM 1481 N N . ALA A 1 199 ? 14.728 -23.967 -15.478 1.00 85.19 199 ALA A N 1
ATOM 1482 C CA . ALA A 1 199 ? 13.421 -23.528 -15.952 1.00 85.19 199 ALA A CA 1
ATOM 1483 C C . ALA A 1 199 ? 12.602 -24.690 -16.528 1.00 85.19 199 ALA A C 1
ATOM 1485 O O . ALA A 1 199 ? 13.133 -25.518 -17.271 1.00 85.19 199 ALA A O 1
ATOM 1486 N N . ARG A 1 200 ? 11.292 -24.735 -16.254 1.00 87.38 200 ARG A N 1
ATOM 1487 C CA . ARG A 1 200 ? 10.399 -25.707 -16.917 1.00 87.38 200 ARG A CA 1
ATOM 1488 C C . ARG A 1 200 ? 10.112 -25.313 -18.364 1.00 87.38 200 ARG A C 1
ATOM 1490 O O . ARG A 1 200 ? 10.079 -26.179 -19.235 1.00 87.38 200 ARG A O 1
ATOM 1497 N N . HIS A 1 201 ? 9.936 -24.021 -18.621 1.00 89.31 201 HIS A N 1
ATOM 1498 C CA . HIS A 1 201 ? 9.696 -23.489 -19.957 1.00 89.31 201 HIS A CA 1
ATOM 1499 C C . HIS A 1 201 ? 10.496 -22.208 -20.177 1.00 89.31 201 HIS A C 1
ATOM 1501 O O . HIS A 1 201 ? 10.504 -21.319 -19.327 1.00 89.31 201 HIS A O 1
ATOM 1507 N N . THR A 1 202 ? 11.170 -22.108 -21.321 1.00 89.31 202 THR A N 1
ATOM 1508 C CA . THR A 1 202 ? 11.917 -20.910 -21.729 1.00 89.31 202 THR A CA 1
ATOM 1509 C C . THR A 1 202 ? 11.362 -20.377 -23.043 1.00 89.31 202 THR A C 1
ATOM 1511 O O . THR A 1 202 ? 11.317 -21.107 -24.032 1.00 89.31 202 THR A O 1
ATOM 1514 N N . LEU A 1 203 ? 10.959 -19.107 -23.057 1.00 90.88 203 LEU A N 1
ATOM 1515 C CA . LEU A 1 203 ? 10.508 -18.382 -24.239 1.00 90.88 203 LEU A CA 1
ATOM 1516 C C . LEU A 1 203 ? 11.514 -17.283 -24.582 1.00 90.88 203 LEU A C 1
ATOM 1518 O O . LEU A 1 203 ? 11.701 -16.342 -23.815 1.00 90.88 203 LEU A O 1
ATOM 1522 N N . LEU A 1 204 ? 12.141 -17.389 -25.748 1.00 88.44 204 LEU A N 1
ATOM 1523 C CA . LEU A 1 204 ? 13.002 -16.351 -26.298 1.00 88.44 204 LEU A CA 1
ATOM 1524 C C . LEU A 1 204 ? 12.190 -15.421 -27.202 1.00 88.44 204 LEU A C 1
ATOM 1526 O O . LEU A 1 204 ? 11.627 -15.869 -28.203 1.00 88.44 204 LEU A O 1
ATOM 1530 N N . LEU A 1 205 ? 12.166 -14.136 -26.858 1.00 88.31 205 LEU A N 1
ATOM 1531 C CA . LEU A 1 205 ? 11.535 -13.075 -27.630 1.00 88.31 205 LEU A CA 1
ATOM 1532 C C . LEU A 1 205 ? 12.604 -12.236 -28.331 1.00 88.31 205 LEU A C 1
ATOM 1534 O O . LEU A 1 205 ? 13.383 -11.530 -27.687 1.00 88.31 205 LEU A O 1
ATOM 1538 N N . THR A 1 206 ? 12.628 -12.298 -29.661 1.00 82.56 206 THR A N 1
ATOM 1539 C CA . THR A 1 206 ? 13.506 -11.443 -30.468 1.00 82.56 206 THR A CA 1
ATOM 1540 C C . THR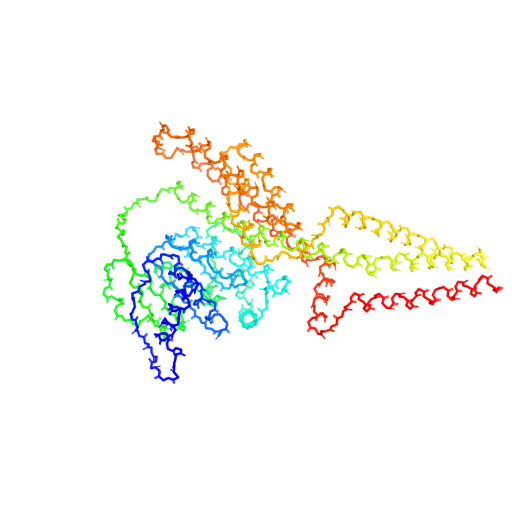 A 1 206 ? 12.846 -10.085 -30.662 1.00 82.56 206 THR A C 1
ATOM 1542 O O . THR A 1 206 ? 11.809 -9.997 -31.325 1.00 82.56 206 THR A O 1
ATOM 1545 N N . VAL A 1 207 ? 13.440 -9.044 -30.086 1.00 74.31 207 VAL A N 1
ATOM 1546 C CA . VAL A 1 207 ? 12.984 -7.657 -30.189 1.00 74.31 207 VAL A CA 1
ATOM 1547 C C . VAL A 1 207 ? 13.766 -6.972 -31.319 1.00 74.31 207 VAL A C 1
ATOM 1549 O O . VAL A 1 207 ? 14.993 -7.064 -31.403 1.00 74.31 207 VAL A O 1
ATOM 1552 N N . SER A 1 208 ? 13.050 -6.326 -32.240 1.00 62.69 208 SER A N 1
ATOM 1553 C CA . SER A 1 208 ? 13.649 -5.591 -33.357 1.00 62.69 208 SER A CA 1
ATOM 1554 C C . SER A 1 208 ? 14.138 -4.227 -32.862 1.00 62.69 208 SER A C 1
ATOM 1556 O O . SER A 1 208 ? 13.348 -3.298 -32.743 1.00 62.69 208 SER A O 1
ATOM 1558 N N . GLY A 1 209 ? 15.432 -4.091 -32.559 1.00 55.28 209 GLY A N 1
ATOM 1559 C CA . GLY A 1 209 ? 16.002 -2.817 -32.114 1.00 55.28 209 GLY A CA 1
ATOM 1560 C C . GLY A 1 209 ? 17.530 -2.782 -32.157 1.00 55.28 209 GLY A C 1
ATOM 1561 O O . GLY A 1 209 ? 18.207 -3.703 -31.699 1.00 55.28 209 GLY A O 1
ATOM 1562 N N . SER A 1 210 ? 18.084 -1.711 -32.731 1.00 43.50 210 SER A N 1
ATOM 1563 C CA . SER A 1 210 ? 19.521 -1.440 -32.816 1.00 43.50 210 SER A CA 1
ATOM 1564 C C . SER A 1 210 ? 19.995 -0.650 -31.595 1.00 43.50 210 SER A C 1
ATOM 1566 O O . SER A 1 210 ? 19.710 0.540 -31.484 1.00 43.50 210 SER A O 1
ATOM 1568 N N . GLY A 1 211 ? 20.756 -1.289 -30.709 1.00 44.94 211 GLY A N 1
ATOM 1569 C CA . GLY A 1 211 ? 21.395 -0.632 -29.569 1.00 44.94 211 GLY A CA 1
ATOM 1570 C C . GLY A 1 211 ? 22.762 -1.238 -29.287 1.00 44.94 211 GLY A C 1
ATOM 1571 O O . GLY A 1 211 ? 22.892 -2.147 -28.479 1.00 44.94 211 GLY A O 1
ATOM 1572 N N . SER A 1 212 ? 23.790 -0.756 -29.985 1.00 43.50 212 SER A N 1
ATOM 1573 C CA . SER A 1 212 ? 25.191 -0.993 -29.631 1.00 43.50 212 SER A CA 1
ATOM 1574 C C . SER A 1 212 ? 25.647 0.177 -28.759 1.00 43.50 212 SER A C 1
ATOM 1576 O O . SER A 1 212 ? 25.966 1.247 -29.270 1.00 43.50 212 SER A O 1
ATOM 1578 N N . GLY A 1 213 ? 25.618 -0.001 -27.438 1.00 38.56 213 GLY A N 1
ATOM 1579 C CA . GLY A 1 213 ? 26.187 0.947 -26.480 1.00 38.56 213 GLY A CA 1
ATOM 1580 C C . GLY A 1 213 ? 27.562 0.466 -26.033 1.00 38.56 213 GLY A C 1
ATOM 1581 O O . GLY A 1 213 ? 27.663 -0.514 -25.300 1.00 38.56 213 GLY A O 1
ATOM 1582 N N . GLY A 1 214 ? 28.627 1.110 -26.516 1.00 31.48 214 GLY A N 1
ATOM 1583 C CA . GLY A 1 214 ? 30.002 0.812 -26.111 1.00 31.48 214 GLY A CA 1
ATOM 1584 C C . GLY A 1 214 ? 30.244 1.081 -24.622 1.00 31.48 214 GLY A C 1
ATOM 1585 O O . GLY A 1 214 ? 29.649 1.983 -24.040 1.00 31.48 214 GLY A O 1
ATOM 1586 N N . LEU A 1 215 ? 31.137 0.294 -24.016 1.00 26.94 215 LEU A N 1
ATOM 1587 C CA . LEU A 1 215 ? 31.533 0.390 -22.608 1.00 26.94 215 LEU A CA 1
ATOM 1588 C C . LEU A 1 215 ? 32.066 1.796 -22.272 1.00 26.94 215 LEU A C 1
ATOM 1590 O O . LEU A 1 215 ? 33.179 2.153 -22.657 1.00 26.94 215 LEU A O 1
ATOM 1594 N N . THR A 1 216 ? 31.289 2.576 -21.523 1.00 41.09 216 THR A N 1
ATOM 1595 C CA . THR A 1 216 ? 31.720 3.836 -20.903 1.00 41.09 216 THR A CA 1
ATOM 1596 C C . THR A 1 216 ? 32.117 3.602 -19.446 1.00 41.09 216 THR A C 1
ATOM 1598 O O . THR A 1 216 ? 31.478 2.821 -18.740 1.00 41.09 216 THR A O 1
ATOM 1601 N N . LEU A 1 217 ? 33.167 4.286 -18.979 1.00 40.91 217 LEU A N 1
ATOM 1602 C CA . LEU A 1 217 ? 33.542 4.306 -17.560 1.00 40.91 217 LEU A CA 1
ATOM 1603 C C . LEU A 1 217 ? 32.368 4.826 -16.703 1.00 40.91 217 LEU A C 1
ATOM 1605 O O . LEU A 1 217 ? 31.629 5.690 -17.178 1.00 40.91 217 LEU A O 1
ATOM 1609 N N . PRO A 1 218 ? 32.183 4.342 -15.459 1.00 52.91 218 PRO A N 1
ATOM 1610 C CA . PRO A 1 218 ? 31.067 4.769 -14.624 1.00 52.91 218 PRO A CA 1
ATOM 1611 C C . PRO A 1 218 ? 31.194 6.257 -14.271 1.00 52.91 218 PRO A C 1
ATOM 1613 O O . PRO A 1 218 ? 32.116 6.652 -13.560 1.00 52.91 218 PRO A O 1
ATOM 1616 N N . ASP A 1 219 ? 30.266 7.076 -14.761 1.00 71.12 219 ASP A N 1
ATOM 1617 C CA . ASP A 1 219 ? 30.098 8.460 -14.320 1.00 71.12 219 ASP A CA 1
ATOM 1618 C C . ASP A 1 219 ? 29.315 8.467 -12.998 1.00 71.12 219 ASP A C 1
ATOM 1620 O O . ASP A 1 219 ? 28.155 8.060 -12.946 1.00 71.12 219 ASP A O 1
ATOM 1624 N N . GLU A 1 220 ? 29.952 8.912 -11.914 1.00 74.62 220 GLU A N 1
ATOM 1625 C CA . GLU A 1 220 ? 29.340 9.037 -10.584 1.00 74.62 220 GLU A CA 1
ATOM 1626 C C . GLU A 1 220 ? 28.063 9.897 -10.617 1.00 74.62 220 GLU A C 1
ATOM 1628 O O . GLU A 1 220 ? 27.099 9.607 -9.910 1.00 74.62 220 GLU A O 1
ATOM 1633 N N . ALA A 1 221 ? 28.007 10.929 -11.467 1.00 77.69 221 ALA A N 1
ATOM 1634 C CA . ALA A 1 221 ? 26.794 11.729 -11.620 1.00 77.69 221 ALA A CA 1
ATOM 1635 C C . ALA A 1 221 ? 25.666 10.929 -12.285 1.00 77.69 221 ALA A C 1
ATOM 1637 O O . ALA A 1 221 ? 24.517 11.028 -11.856 1.00 77.69 221 ALA A O 1
ATOM 1638 N N . ALA A 1 222 ? 25.989 10.100 -13.281 1.00 75.00 222 ALA A N 1
ATOM 1639 C CA . ALA A 1 222 ? 25.026 9.200 -13.909 1.00 75.00 222 ALA A CA 1
ATOM 1640 C C . ALA A 1 222 ? 24.510 8.137 -12.923 1.00 75.00 222 ALA A C 1
ATOM 1642 O O . ALA A 1 222 ? 23.316 7.844 -12.920 1.00 75.00 222 ALA A O 1
ATOM 1643 N N . GLN A 1 223 ? 25.370 7.616 -12.037 1.00 76.94 223 GLN A N 1
ATOM 1644 C CA . GLN A 1 223 ? 24.955 6.705 -10.958 1.00 76.94 223 GLN A CA 1
ATOM 1645 C C . GLN A 1 223 ? 23.977 7.383 -9.995 1.00 76.94 223 GLN A C 1
ATOM 1647 O O . GLN A 1 223 ? 22.912 6.842 -9.712 1.00 76.94 223 GLN A O 1
ATOM 1652 N N . LEU A 1 224 ? 24.294 8.598 -9.536 1.00 82.81 224 LEU A N 1
ATOM 1653 C CA . LEU A 1 224 ? 23.409 9.351 -8.646 1.00 82.81 224 LEU A CA 1
ATOM 1654 C C . LEU A 1 224 ? 22.063 9.675 -9.307 1.00 82.81 224 LEU A C 1
ATOM 1656 O O . LEU A 1 224 ? 21.030 9.566 -8.654 1.00 82.81 224 LEU A O 1
ATOM 1660 N N . LEU A 1 225 ? 22.057 10.039 -10.591 1.00 83.94 225 LEU A N 1
ATOM 1661 C CA . LEU A 1 225 ? 20.824 10.266 -11.350 1.00 83.94 225 LEU A CA 1
ATOM 1662 C C . LEU A 1 225 ? 19.977 8.992 -11.457 1.00 83.94 225 LEU A C 1
ATOM 1664 O O . LEU A 1 225 ? 18.768 9.051 -11.242 1.00 83.94 225 LEU A O 1
A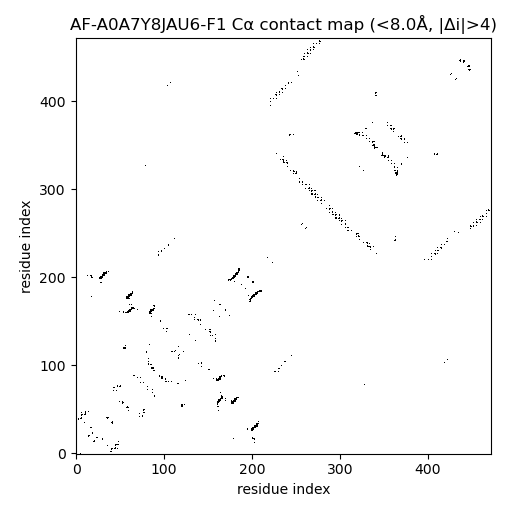TOM 1668 N N . ALA A 1 226 ? 20.604 7.844 -11.726 1.00 79.88 226 ALA A N 1
ATOM 1669 C CA . ALA A 1 226 ? 19.916 6.557 -11.756 1.00 79.88 226 ALA A CA 1
ATOM 1670 C C . ALA A 1 226 ? 19.337 6.183 -10.378 1.00 79.88 226 ALA A C 1
ATOM 1672 O O . ALA A 1 226 ? 18.192 5.739 -10.293 1.00 79.88 226 ALA A O 1
ATOM 1673 N N . GLU A 1 227 ? 20.083 6.419 -9.289 1.00 83.81 227 GLU A N 1
ATOM 1674 C CA . GLU A 1 227 ? 19.582 6.223 -7.922 1.00 83.81 227 GLU A CA 1
ATOM 1675 C C . GLU A 1 227 ? 18.390 7.135 -7.610 1.00 83.81 227 GLU A C 1
ATOM 1677 O O . GLU A 1 227 ? 17.406 6.668 -7.042 1.00 83.81 227 GLU A O 1
ATOM 1682 N N . ILE A 1 228 ? 18.453 8.418 -7.981 1.00 88.44 228 ILE A N 1
ATOM 1683 C CA . ILE A 1 228 ? 17.358 9.381 -7.783 1.00 88.44 228 ILE A CA 1
ATOM 1684 C C . ILE A 1 228 ? 16.112 8.968 -8.566 1.00 88.44 228 ILE A C 1
ATOM 1686 O O . ILE A 1 228 ? 15.000 9.118 -8.060 1.00 88.44 228 ILE A O 1
ATOM 1690 N N . GLU A 1 229 ? 16.272 8.459 -9.788 1.00 85.81 229 GLU A N 1
ATOM 1691 C CA . GLU A 1 229 ? 15.133 8.017 -10.589 1.00 85.81 229 GLU A CA 1
ATOM 1692 C C . GLU A 1 229 ? 14.457 6.791 -9.975 1.00 85.81 229 GLU A C 1
ATOM 1694 O O . GLU A 1 229 ? 13.239 6.796 -9.790 1.00 85.81 229 GLU A O 1
ATOM 1699 N N . LEU A 1 230 ? 15.246 5.794 -9.567 1.00 84.00 230 LEU A N 1
ATOM 1700 C CA . LEU A 1 230 ? 14.740 4.611 -8.877 1.00 84.00 230 LEU A CA 1
ATOM 1701 C C . LEU A 1 230 ? 14.039 4.987 -7.563 1.00 84.00 230 LEU A C 1
ATOM 1703 O O . LEU A 1 230 ? 12.874 4.654 -7.365 1.00 84.00 230 LEU A O 1
ATOM 1707 N N . LEU A 1 231 ? 14.707 5.755 -6.700 1.00 88.06 231 LEU A N 1
ATOM 1708 C CA . LEU A 1 231 ? 14.135 6.229 -5.438 1.00 88.06 231 LEU A CA 1
ATOM 1709 C C . LEU A 1 231 ? 12.887 7.099 -5.657 1.00 88.06 231 LEU A C 1
ATOM 1711 O O . LEU A 1 231 ? 11.968 7.076 -4.845 1.00 88.06 231 LEU A O 1
ATOM 1715 N N . GLY A 1 232 ? 12.831 7.864 -6.749 1.00 89.50 232 GLY A N 1
ATOM 1716 C CA . GLY A 1 232 ? 11.672 8.676 -7.116 1.00 89.50 232 GLY A CA 1
ATOM 1717 C C . GLY A 1 232 ? 10.448 7.840 -7.498 1.00 89.50 232 GLY A C 1
ATOM 1718 O O . GLY A 1 232 ? 9.330 8.192 -7.121 1.00 89.50 232 GLY A O 1
ATOM 1719 N N . GLN A 1 233 ? 10.645 6.720 -8.197 1.00 87.31 233 GLN A N 1
ATOM 1720 C CA . GLN A 1 233 ? 9.577 5.752 -8.481 1.00 87.31 233 GLN A CA 1
ATOM 1721 C C . GLN A 1 233 ? 9.044 5.127 -7.191 1.00 87.31 233 GLN A C 1
ATOM 1723 O O . GLN A 1 233 ? 7.833 5.063 -6.976 1.00 87.31 233 GLN A O 1
ATOM 1728 N N . GLU A 1 234 ? 9.952 4.717 -6.308 1.00 88.62 234 GLU A N 1
ATOM 1729 C CA . GLU A 1 234 ? 9.613 4.143 -5.005 1.00 88.62 234 GLU A CA 1
ATOM 1730 C C . GLU A 1 234 ? 8.856 5.143 -4.130 1.00 88.62 234 GLU A C 1
ATOM 1732 O O . GLU A 1 234 ? 7.867 4.795 -3.487 1.00 88.62 234 GLU A O 1
ATOM 1737 N N . LEU A 1 235 ? 9.291 6.401 -4.142 1.00 92.06 235 LEU A N 1
ATOM 1738 C CA . LEU A 1 235 ? 8.653 7.486 -3.416 1.00 92.06 235 LEU A CA 1
ATOM 1739 C C . LEU A 1 235 ? 7.224 7.721 -3.898 1.00 92.06 235 LEU A C 1
ATOM 1741 O O . LEU A 1 235 ? 6.323 7.820 -3.073 1.00 92.06 235 LEU A O 1
ATOM 1745 N N . ALA A 1 236 ? 6.994 7.738 -5.210 1.00 90.19 236 ALA A N 1
ATOM 1746 C CA . ALA A 1 236 ? 5.653 7.882 -5.769 1.00 90.19 236 ALA A CA 1
ATOM 1747 C C . ALA A 1 236 ? 4.719 6.725 -5.378 1.00 90.19 236 ALA A C 1
ATOM 1749 O O . ALA A 1 236 ? 3.549 6.951 -5.065 1.00 90.19 236 ALA A O 1
ATOM 1750 N N . GLU A 1 237 ? 5.229 5.492 -5.370 1.00 91.25 237 GLU A N 1
ATOM 1751 C CA . GLU A 1 237 ? 4.470 4.315 -4.938 1.00 91.25 237 GLU A CA 1
ATOM 1752 C C . GLU A 1 237 ? 4.140 4.392 -3.436 1.00 91.25 237 GLU A C 1
ATOM 1754 O O . GLU A 1 237 ? 2.995 4.181 -3.043 1.00 91.25 237 GLU A O 1
ATOM 1759 N N . MET A 1 238 ? 5.100 4.767 -2.586 1.00 92.75 238 MET A N 1
ATOM 1760 C CA . MET A 1 238 ? 4.870 4.893 -1.142 1.00 92.75 238 MET A CA 1
ATOM 1761 C C . MET A 1 238 ? 3.968 6.084 -0.777 1.00 92.75 238 MET A C 1
ATOM 1763 O O . MET A 1 238 ? 3.146 5.964 0.132 1.00 92.75 238 MET A O 1
ATOM 1767 N N . GLU A 1 239 ? 4.057 7.204 -1.498 1.00 94.81 239 GLU A N 1
ATOM 1768 C CA . GLU A 1 239 ? 3.115 8.328 -1.379 1.00 94.81 239 GLU A CA 1
ATOM 1769 C C . GLU A 1 239 ? 1.693 7.899 -1.765 1.00 94.81 239 GLU A C 1
ATOM 1771 O O . GLU A 1 239 ? 0.729 8.261 -1.088 1.00 94.81 239 GLU A O 1
ATOM 1776 N N . LEU A 1 240 ? 1.540 7.085 -2.819 1.00 93.31 240 LEU A N 1
ATOM 1777 C CA . LEU A 1 240 ? 0.248 6.492 -3.171 1.00 93.31 240 LEU A CA 1
ATOM 1778 C C . LEU A 1 240 ? -0.265 5.579 -2.051 1.00 93.31 240 LEU A C 1
ATOM 1780 O O . LEU A 1 240 ? -1.448 5.652 -1.704 1.00 93.31 240 LEU A O 1
ATOM 1784 N N . GLU A 1 241 ? 0.592 4.735 -1.469 1.00 92.50 241 GLU A N 1
ATOM 1785 C CA . GLU A 1 241 ? 0.204 3.858 -0.359 1.00 92.50 241 GLU A CA 1
ATOM 1786 C C . GLU A 1 241 ? -0.322 4.642 0.840 1.00 92.50 241 GLU A C 1
ATOM 1788 O O . GLU A 1 241 ? -1.399 4.321 1.355 1.00 92.50 241 GLU A O 1
ATOM 1793 N N . LEU A 1 242 ? 0.409 5.678 1.254 1.00 93.44 242 LEU A N 1
ATOM 1794 C CA . LEU A 1 242 ? 0.029 6.542 2.364 1.00 93.44 242 LEU A CA 1
ATOM 1795 C C . LEU A 1 242 ? -1.281 7.271 2.075 1.00 93.44 242 LEU A C 1
ATOM 1797 O O . LEU A 1 242 ? -2.229 7.144 2.849 1.00 93.44 242 LEU A O 1
ATOM 1801 N N . ALA A 1 243 ? -1.373 7.962 0.937 1.00 91.88 243 ALA A N 1
ATOM 1802 C CA . ALA A 1 243 ? -2.568 8.714 0.575 1.00 91.88 243 ALA A CA 1
ATOM 1803 C C . ALA A 1 243 ? -3.805 7.802 0.477 1.00 91.88 243 ALA A C 1
ATOM 1805 O O . ALA A 1 243 ? -4.907 8.184 0.881 1.00 91.88 243 ALA A O 1
ATOM 1806 N N . THR A 1 244 ? -3.637 6.570 -0.016 1.00 90.94 244 THR A N 1
ATOM 1807 C CA . THR A 1 244 ? -4.715 5.569 -0.064 1.00 90.94 244 THR A CA 1
ATOM 1808 C C . THR A 1 244 ? -5.146 5.157 1.338 1.00 90.94 244 THR A C 1
ATOM 1810 O O . THR A 1 244 ? -6.340 5.173 1.631 1.00 90.94 244 THR A O 1
ATOM 1813 N N . ALA A 1 245 ? -4.198 4.810 2.213 1.00 89.88 245 ALA A N 1
ATOM 1814 C CA . ALA A 1 245 ? -4.495 4.393 3.580 1.00 89.88 245 ALA A CA 1
ATOM 1815 C C . ALA A 1 245 ? -5.184 5.509 4.384 1.00 89.88 245 ALA A C 1
ATOM 1817 O O . ALA A 1 245 ? -6.158 5.242 5.088 1.00 89.88 245 ALA A O 1
ATOM 1818 N N . GLU A 1 246 ? -4.735 6.759 4.234 1.00 90.56 246 GLU A N 1
ATOM 1819 C CA . GLU A 1 246 ? -5.382 7.930 4.834 1.00 90.56 246 GLU A CA 1
ATOM 1820 C C . GLU A 1 246 ? -6.821 8.105 4.342 1.00 90.56 246 GLU A C 1
ATOM 1822 O O . GLU A 1 246 ? -7.719 8.333 5.150 1.00 90.56 246 GLU A O 1
ATOM 1827 N N . THR A 1 247 ? -7.051 7.975 3.032 1.00 88.56 247 THR A N 1
ATOM 1828 C CA . THR A 1 247 ? -8.384 8.148 2.433 1.00 88.56 247 THR A CA 1
ATOM 1829 C C . THR A 1 247 ? -9.349 7.061 2.898 1.00 88.56 247 THR A C 1
ATOM 1831 O O . THR A 1 247 ? -10.465 7.363 3.317 1.00 88.56 247 THR A O 1
ATOM 1834 N N . GLU A 1 248 ? -8.919 5.795 2.882 1.00 88.38 248 GLU A N 1
ATOM 1835 C CA . GLU A 1 248 ? -9.730 4.673 3.368 1.00 88.38 248 GLU A CA 1
ATOM 1836 C C . GLU A 1 248 ? -10.077 4.829 4.856 1.00 88.38 248 GLU A C 1
ATOM 1838 O O . GLU A 1 248 ? -11.228 4.631 5.255 1.00 88.38 248 GLU A O 1
ATOM 1843 N N . LEU A 1 249 ? -9.097 5.220 5.679 1.00 88.75 249 LEU A N 1
ATOM 1844 C CA . LEU A 1 249 ? -9.298 5.409 7.112 1.00 88.75 249 LEU A CA 1
ATOM 1845 C C . LEU A 1 249 ? -10.187 6.621 7.411 1.00 88.75 249 LEU A C 1
ATOM 1847 O O . LEU A 1 249 ? -11.002 6.559 8.330 1.00 88.75 249 LEU A O 1
ATOM 1851 N N . ALA A 1 250 ? -10.067 7.707 6.644 1.00 87.12 250 ALA A N 1
ATOM 1852 C CA . ALA A 1 250 ? -10.925 8.883 6.760 1.00 87.12 250 ALA A CA 1
ATOM 1853 C C . ALA A 1 250 ? -12.387 8.546 6.429 1.00 87.12 250 ALA A C 1
ATOM 1855 O O . ALA A 1 250 ? -13.274 8.841 7.232 1.00 87.12 250 ALA A O 1
ATOM 1856 N N . ALA A 1 251 ? -12.627 7.841 5.317 1.00 86.50 251 ALA A N 1
ATOM 1857 C CA . ALA A 1 251 ? -13.958 7.375 4.930 1.00 86.50 251 ALA A CA 1
ATOM 1858 C C . ALA A 1 251 ? -14.574 6.466 6.008 1.00 86.50 251 ALA A C 1
ATOM 1860 O O . ALA A 1 251 ? -15.725 6.645 6.414 1.00 86.50 251 ALA A O 1
ATOM 1861 N N . PHE A 1 252 ? -13.784 5.523 6.533 1.00 89.38 252 PHE A N 1
ATOM 1862 C CA . PHE A 1 252 ? -14.215 4.669 7.636 1.00 89.38 252 PHE A CA 1
ATOM 1863 C C . PHE A 1 252 ? -14.512 5.466 8.909 1.00 89.38 252 PHE A C 1
ATOM 1865 O O . PHE A 1 252 ? -15.536 5.240 9.551 1.00 89.38 252 PHE A O 1
ATOM 1872 N N . SER A 1 253 ? -13.640 6.409 9.267 1.00 88.75 253 SER A N 1
ATOM 1873 C CA . SER A 1 253 ? -13.799 7.269 10.437 1.00 88.75 253 SER A CA 1
ATOM 1874 C C . SER A 1 253 ? -15.093 8.073 10.361 1.00 88.75 253 SER A C 1
ATOM 1876 O O . SER A 1 253 ? -15.833 8.119 11.342 1.00 88.75 253 SER A O 1
ATOM 1878 N N . ALA A 1 254 ? -15.407 8.661 9.204 1.00 86.75 254 ALA A N 1
ATOM 1879 C CA . ALA A 1 254 ? -16.651 9.395 8.998 1.00 86.75 254 ALA A CA 1
ATOM 1880 C C . ALA A 1 254 ? -17.871 8.494 9.249 1.00 86.75 254 ALA A C 1
ATOM 1882 O O . ALA A 1 254 ? -18.716 8.824 10.084 1.00 86.75 254 ALA A O 1
ATOM 1883 N N . ARG A 1 255 ? -17.897 7.306 8.629 1.00 89.12 255 ARG A N 1
ATOM 1884 C CA . ARG A 1 255 ? -18.971 6.317 8.813 1.00 89.12 255 ARG A CA 1
ATOM 1885 C C . ARG A 1 255 ? -19.084 5.831 10.263 1.00 89.12 255 ARG A C 1
ATOM 1887 O O . ARG A 1 255 ? -20.187 5.682 10.783 1.00 89.12 255 ARG A O 1
ATOM 1894 N N . TYR A 1 256 ? -17.959 5.598 10.938 1.00 91.81 256 TYR A N 1
ATOM 1895 C CA . TYR A 1 256 ? -17.927 5.223 12.353 1.00 91.81 256 TYR A CA 1
ATOM 1896 C C . TYR A 1 256 ? -18.535 6.314 13.239 1.00 91.81 256 TYR A C 1
ATOM 1898 O O . TYR A 1 256 ? -19.367 6.017 14.094 1.00 91.81 256 TYR A O 1
ATOM 1906 N N . HIS A 1 257 ? -18.168 7.580 13.045 1.00 88.38 257 HIS A N 1
ATOM 1907 C CA . HIS A 1 257 ? -18.706 8.663 13.871 1.00 88.38 257 HIS A CA 1
ATOM 1908 C C . HIS A 1 257 ? -20.193 8.916 13.601 1.00 88.38 257 HIS A C 1
ATOM 1910 O O . HIS A 1 257 ? -20.932 9.186 14.548 1.00 88.38 257 HIS A O 1
ATOM 1916 N N . GLU A 1 258 ? -20.634 8.769 12.351 1.00 87.12 258 GLU A N 1
ATOM 1917 C CA . GLU A 1 258 ? -22.044 8.864 11.968 1.00 87.12 258 GLU A CA 1
ATOM 1918 C C . GLU A 1 258 ? -22.891 7.755 12.613 1.00 87.12 258 GLU A C 1
ATOM 1920 O O . GLU A 1 258 ? -23.917 8.035 13.234 1.00 87.12 258 GLU A O 1
ATOM 1925 N N . LEU A 1 259 ? -22.455 6.494 12.516 1.00 91.62 259 LEU A N 1
ATOM 1926 C CA . LEU A 1 259 ? -23.233 5.353 13.008 1.00 91.62 259 LEU A CA 1
ATOM 1927 C C . LEU A 1 259 ? -23.068 5.106 14.511 1.00 91.62 259 LEU A C 1
ATOM 1929 O O . LEU A 1 259 ? -24.028 4.735 15.181 1.00 91.62 259 LEU A O 1
ATOM 1933 N N . VAL A 1 260 ? -21.871 5.295 15.056 1.00 94.62 260 VAL A N 1
ATOM 1934 C CA . VAL A 1 260 ? -21.514 4.878 16.422 1.00 94.62 260 VAL A CA 1
ATOM 1935 C C . VAL A 1 260 ? -21.238 6.083 17.318 1.00 94.62 260 VAL A C 1
ATOM 1937 O O . VAL A 1 260 ? -21.737 6.133 18.442 1.00 94.62 260 VAL A O 1
ATOM 1940 N N . GLY A 1 261 ? -20.492 7.078 16.830 1.00 92.31 261 GLY A N 1
ATOM 1941 C CA . GLY A 1 261 ? -20.035 8.219 17.635 1.00 92.31 261 GLY A CA 1
ATOM 1942 C C . GLY A 1 261 ? -21.168 8.980 18.330 1.00 92.31 261 GLY A C 1
ATOM 1943 O O . GLY A 1 261 ? -21.116 9.194 19.542 1.00 92.31 261 GLY A O 1
ATOM 1944 N N . GLY A 1 262 ? -22.236 9.310 17.596 1.00 92.50 262 GLY A N 1
ATOM 1945 C CA . GLY A 1 262 ? -23.398 10.001 18.171 1.00 92.50 262 GLY A CA 1
ATOM 1946 C C . GLY A 1 262 ? -24.134 9.181 19.241 1.00 92.50 262 GLY A C 1
ATOM 1947 O O . GLY A 1 262 ? -24.658 9.738 20.206 1.00 92.50 262 GLY A O 1
ATOM 1948 N N . ARG A 1 263 ? -24.135 7.849 19.114 1.00 96.88 263 ARG A N 1
ATOM 1949 C CA . ARG A 1 263 ? -24.754 6.941 20.090 1.00 96.88 263 ARG A CA 1
ATOM 1950 C C . ARG A 1 263 ? -23.936 6.840 21.373 1.00 96.88 263 ARG A C 1
ATOM 1952 O O . ARG A 1 263 ? -24.524 6.874 22.448 1.00 96.88 263 ARG A O 1
ATOM 1959 N N . ILE A 1 264 ? -22.606 6.787 21.272 1.00 96.56 264 ILE A N 1
ATOM 1960 C CA . ILE A 1 264 ? -21.714 6.829 22.442 1.00 96.56 264 ILE A CA 1
ATOM 1961 C C . ILE A 1 264 ? -21.931 8.133 23.218 1.00 96.56 264 ILE A C 1
ATOM 1963 O O . ILE A 1 264 ? -22.215 8.088 24.411 1.00 96.56 264 ILE A O 1
ATOM 1967 N N . ALA A 1 265 ? -21.901 9.283 22.533 1.00 96.06 265 ALA A N 1
ATOM 1968 C CA . ALA A 1 265 ? -22.119 10.580 23.176 1.00 96.06 265 ALA A CA 1
ATOM 1969 C C . ALA A 1 265 ? -23.499 10.670 23.859 1.00 96.06 265 ALA A C 1
ATOM 1971 O O . ALA A 1 265 ? -23.617 11.168 24.981 1.00 96.06 265 ALA A O 1
ATOM 1972 N N . ARG A 1 266 ? -24.555 10.136 23.222 1.00 96.88 266 ARG A N 1
ATOM 1973 C CA . ARG A 1 266 ? -25.897 10.063 23.824 1.00 96.88 266 ARG A CA 1
ATOM 1974 C C . ARG A 1 266 ? -25.930 9.160 25.056 1.00 96.88 266 ARG A C 1
ATOM 1976 O O . ARG A 1 266 ? -26.522 9.556 26.058 1.00 96.88 266 ARG A O 1
ATOM 1983 N N . LEU A 1 267 ? -25.328 7.976 24.984 1.00 98.00 267 LEU A N 1
ATOM 1984 C CA . LEU A 1 267 ? -25.295 7.032 26.098 1.00 98.00 267 LEU A CA 1
ATOM 1985 C C . LEU A 1 267 ? -24.541 7.614 27.297 1.00 98.00 267 LEU A C 1
ATOM 1987 O O . LEU A 1 267 ? -25.064 7.574 28.407 1.00 98.00 267 LEU A O 1
ATOM 1991 N N . ASP A 1 268 ? -23.367 8.208 27.082 1.00 98.25 268 ASP A N 1
ATOM 1992 C CA . ASP A 1 268 ? -22.586 8.812 28.166 1.00 98.25 268 ASP A CA 1
ATOM 1993 C C . ASP A 1 268 ? -23.342 9.972 28.827 1.00 98.25 268 ASP A C 1
ATOM 1995 O O . ASP A 1 268 ? -23.322 10.106 30.052 1.00 98.25 268 ASP A O 1
ATOM 1999 N N . ARG A 1 269 ? -24.064 10.785 28.041 1.00 98.00 269 ARG A N 1
ATOM 2000 C CA . ARG A 1 269 ? -24.937 11.838 28.580 1.00 98.00 269 ARG A CA 1
ATOM 2001 C C . ARG A 1 269 ? -26.030 11.256 29.479 1.00 98.00 269 ARG A C 1
ATOM 2003 O O . ARG A 1 269 ? -26.198 11.732 30.598 1.00 98.00 269 ARG A O 1
ATOM 2010 N N . LEU A 1 270 ? -26.725 10.211 29.029 1.00 97.81 270 LEU A N 1
ATOM 2011 C CA . LEU A 1 270 ? -27.748 9.530 29.834 1.00 97.81 270 LEU A CA 1
ATOM 2012 C C . LEU A 1 270 ? -27.157 8.908 31.105 1.00 97.81 270 LEU A C 1
ATOM 2014 O O . LEU A 1 270 ? -27.764 8.978 32.169 1.00 97.81 270 LEU A O 1
ATOM 2018 N N . GLN A 1 271 ? -25.951 8.341 31.032 1.00 97.88 271 GLN A N 1
ATOM 2019 C CA . GLN A 1 271 ? -25.250 7.817 32.207 1.00 97.88 271 GLN A CA 1
ATOM 2020 C C . GLN A 1 271 ? -24.876 8.921 33.205 1.00 97.88 271 GLN A C 1
ATOM 2022 O O . GLN A 1 271 ? -24.962 8.702 34.414 1.00 97.88 271 GLN A O 1
ATOM 2027 N N . ALA A 1 272 ? -24.489 10.105 32.725 1.00 97.69 272 ALA A N 1
ATOM 2028 C CA . ALA A 1 272 ? -24.244 11.266 33.576 1.00 97.69 272 ALA A CA 1
ATOM 2029 C C . ALA A 1 272 ? -25.531 11.770 34.249 1.00 97.69 272 ALA A C 1
ATOM 2031 O O . ALA A 1 272 ? -25.510 12.081 35.440 1.00 97.69 272 ALA A O 1
ATOM 2032 N N . GLU A 1 273 ? -26.649 11.797 33.519 1.00 97.31 273 GLU A N 1
ATOM 2033 C CA . GLU A 1 273 ? -27.977 12.135 34.054 1.00 97.31 273 GLU A CA 1
ATOM 2034 C C . GLU A 1 273 ? -28.428 11.115 35.117 1.00 97.31 273 GLU A C 1
ATOM 2036 O O . GLU A 1 273 ? -28.839 11.501 36.210 1.00 97.31 273 GLU A O 1
ATOM 2041 N N . LEU A 1 274 ? -28.248 9.815 34.860 1.00 96.25 274 LEU A N 1
ATOM 2042 C CA . LEU A 1 274 ? -28.516 8.739 35.821 1.00 96.25 274 LEU A CA 1
ATOM 2043 C C . LEU A 1 274 ? -27.682 8.867 37.097 1.00 96.25 274 LEU A C 1
ATOM 2045 O O . LEU A 1 274 ? -28.206 8.716 38.200 1.00 96.25 274 LEU A O 1
ATOM 2049 N N . ALA A 1 275 ? -26.380 9.121 36.963 1.00 95.69 275 ALA A N 1
ATOM 2050 C CA . ALA A 1 275 ? -25.497 9.278 38.112 1.00 95.69 275 ALA A CA 1
ATOM 2051 C C . ALA A 1 275 ? -25.858 10.526 38.937 1.00 95.69 275 ALA A C 1
ATOM 2053 O O . ALA A 1 275 ? -25.837 10.472 40.166 1.00 95.69 275 ALA A O 1
ATOM 2054 N N . ALA A 1 276 ? -26.266 11.618 38.282 1.00 94.81 276 ALA A N 1
ATOM 2055 C CA . ALA A 1 276 ? -26.769 12.810 38.961 1.00 94.81 276 ALA A CA 1
ATOM 2056 C C . ALA A 1 276 ? -28.075 12.530 39.727 1.00 94.81 276 ALA A C 1
ATOM 2058 O O . ALA A 1 276 ? -28.151 12.841 40.913 1.00 94.81 276 ALA A O 1
ATOM 2059 N N . ALA A 1 277 ? -29.052 11.864 39.104 1.00 94.00 277 ALA A N 1
ATOM 2060 C CA . ALA A 1 277 ? -30.311 11.497 39.760 1.00 94.00 277 ALA A CA 1
ATOM 2061 C C . ALA A 1 277 ? -30.096 10.558 40.968 1.00 94.00 277 ALA A C 1
ATOM 2063 O O . ALA A 1 277 ? -30.759 10.678 42.000 1.00 94.00 277 ALA A O 1
ATOM 2064 N N . ARG A 1 278 ? -29.133 9.629 40.878 1.00 93.31 278 ARG A N 1
ATOM 2065 C CA . ARG A 1 278 ? -28.741 8.759 42.004 1.00 93.31 278 ARG A CA 1
ATOM 2066 C C . ARG A 1 278 ? -28.119 9.554 43.153 1.00 93.31 278 ARG A C 1
ATOM 2068 O O . ARG A 1 278 ? -28.448 9.290 44.308 1.00 93.31 278 ARG A O 1
ATOM 2075 N N . LEU A 1 279 ? -27.271 10.536 42.847 1.00 93.88 279 LEU A N 1
ATOM 2076 C CA . LEU A 1 279 ? -26.675 11.422 43.846 1.00 93.88 279 LEU A CA 1
ATOM 2077 C C . LEU A 1 279 ? -27.723 12.307 44.537 1.00 93.88 279 LEU A C 1
ATOM 2079 O O . LEU A 1 279 ? -27.649 12.486 45.747 1.00 93.88 279 LEU A O 1
ATOM 2083 N N . GLU A 1 280 ? -28.724 12.817 43.815 1.00 92.50 280 GLU A N 1
ATOM 2084 C CA . GLU A 1 280 ? -29.813 13.611 44.411 1.00 92.50 280 GLU A CA 1
ATOM 2085 C C . GLU A 1 280 ? -30.604 12.826 45.463 1.00 92.50 280 GLU A C 1
ATOM 2087 O O . GLU A 1 280 ? -30.979 13.370 46.502 1.00 92.50 280 GLU A O 1
ATOM 2092 N N . ARG A 1 281 ? -30.806 11.525 45.237 1.00 89.81 281 ARG A N 1
ATOM 2093 C CA . ARG A 1 281 ? -31.463 10.629 46.199 1.00 89.81 281 ARG A CA 1
ATOM 2094 C C . ARG A 1 281 ? -30.568 10.240 47.380 1.00 89.81 281 ARG A C 1
ATOM 2096 O O . ARG A 1 281 ? -31.089 9.882 48.434 1.00 89.81 281 ARG A O 1
ATOM 2103 N N . ALA A 1 282 ? -29.245 10.317 47.230 1.00 89.81 282 ALA A N 1
ATOM 2104 C CA . ALA A 1 282 ? -28.274 10.010 48.281 1.00 89.81 282 ALA A CA 1
ATOM 2105 C C . ALA A 1 282 ? -27.147 11.068 48.362 1.00 89.81 282 ALA A C 1
ATOM 2107 O O . ALA A 1 282 ? -25.984 10.750 48.098 1.00 89.81 282 ALA A O 1
ATOM 2108 N N . PRO A 1 283 ? -27.441 12.319 48.780 1.00 86.25 283 PRO A N 1
ATOM 2109 C CA . PRO A 1 283 ? -26.502 13.445 48.652 1.00 86.25 283 PRO A CA 1
ATOM 2110 C C . PRO A 1 283 ? -25.216 13.309 49.474 1.00 86.25 283 PRO A C 1
ATOM 2112 O O . PRO A 1 283 ? -24.227 13.987 49.207 1.00 86.25 283 PRO A O 1
ATOM 2115 N N . GLN A 1 284 ? -25.239 12.467 50.508 1.00 91.31 284 GLN A N 1
ATOM 2116 C CA . GLN A 1 284 ? -24.109 12.245 51.412 1.00 91.31 284 GLN A CA 1
ATOM 2117 C C . GLN A 1 284 ? -23.225 11.062 50.987 1.00 91.31 284 GLN A C 1
ATOM 2119 O O . GLN A 1 284 ? -22.202 10.809 51.623 1.00 91.31 284 GLN A O 1
ATOM 2124 N N . ASP A 1 285 ? -23.586 10.336 49.924 1.00 93.00 285 ASP A N 1
ATOM 2125 C CA . ASP A 1 285 ? -22.794 9.212 49.431 1.00 93.00 285 ASP A CA 1
ATOM 2126 C C . ASP A 1 285 ? -21.627 9.709 48.561 1.00 93.00 285 ASP A C 1
ATOM 2128 O O . ASP A 1 285 ? -21.770 10.066 47.388 1.00 93.00 285 ASP A O 1
ATOM 2132 N N . ALA A 1 286 ? -20.429 9.700 49.148 1.00 91.69 286 ALA A N 1
ATOM 2133 C CA . ALA A 1 286 ? -19.201 10.107 48.474 1.00 91.69 286 ALA A CA 1
ATOM 2134 C C . ALA A 1 286 ? -18.863 9.246 47.240 1.00 91.69 286 ALA A C 1
ATOM 2136 O O . ALA A 1 286 ? -18.178 9.731 46.336 1.00 91.69 286 ALA A O 1
ATOM 2137 N N . ALA A 1 287 ? -19.316 7.989 47.176 1.00 92.88 287 ALA A N 1
ATOM 2138 C CA . ALA A 1 287 ? -19.113 7.140 46.006 1.00 92.88 287 ALA A CA 1
ATOM 2139 C C . ALA A 1 287 ? -20.017 7.577 44.842 1.00 92.88 287 ALA A C 1
ATOM 2141 O O . ALA A 1 287 ? -19.542 7.660 43.709 1.00 92.88 287 ALA A O 1
ATOM 2142 N N . GLN A 1 288 ? -21.277 7.935 45.120 1.00 91.06 288 GLN A N 1
ATOM 2143 C CA . GLN A 1 288 ? -22.192 8.480 44.106 1.00 91.06 288 GLN A CA 1
ATOM 2144 C C . GLN A 1 288 ? -21.719 9.839 43.587 1.00 91.06 288 GLN A C 1
ATOM 2146 O O . GLN A 1 288 ? -21.795 10.093 42.386 1.00 91.06 288 GLN A O 1
ATOM 2151 N N . ALA A 1 289 ? -21.159 10.683 44.461 1.00 92.19 289 ALA A N 1
ATOM 2152 C CA . ALA A 1 289 ? -20.592 11.968 44.057 1.00 92.19 289 ALA A CA 1
ATOM 2153 C C . ALA A 1 289 ? -19.454 11.785 43.037 1.00 92.19 289 ALA A C 1
ATOM 2155 O O . ALA A 1 289 ? -19.486 12.371 41.955 1.00 92.19 289 ALA A O 1
ATOM 2156 N N . ARG A 1 290 ? -18.500 10.888 43.331 1.00 94.31 290 ARG A N 1
ATOM 2157 C CA . ARG A 1 290 ? -17.402 10.555 42.405 1.00 94.31 290 ARG A CA 1
ATOM 2158 C C . ARG A 1 290 ? -17.913 9.963 41.093 1.00 94.31 290 ARG A C 1
ATOM 2160 O O . ARG A 1 290 ? -17.463 10.375 40.029 1.00 94.31 290 ARG A O 1
ATOM 2167 N N . ALA A 1 291 ? -18.868 9.036 41.155 1.00 93.81 291 ALA A N 1
ATOM 2168 C CA . ALA A 1 291 ? -19.441 8.417 39.963 1.00 93.81 291 ALA A CA 1
ATOM 2169 C C . ALA A 1 291 ? -20.143 9.440 39.050 1.00 93.81 291 ALA A C 1
ATOM 2171 O O . ALA A 1 291 ? -20.008 9.360 37.828 1.00 93.81 291 ALA A O 1
ATOM 2172 N N . ALA A 1 292 ? -20.854 10.416 39.626 1.00 95.44 292 ALA A N 1
ATOM 2173 C CA . ALA A 1 292 ? -21.489 11.499 38.879 1.00 95.44 292 ALA A CA 1
ATOM 2174 C C . ALA A 1 292 ? -20.463 12.419 38.207 1.00 95.44 292 ALA A C 1
ATOM 2176 O O . ALA A 1 292 ? -20.624 12.751 37.031 1.00 95.44 292 ALA A O 1
ATOM 2177 N N . ASP A 1 293 ? -19.390 12.784 38.908 1.00 96.06 293 ASP A N 1
ATOM 2178 C CA . ASP A 1 293 ? -18.323 13.612 38.341 1.00 96.06 293 ASP A CA 1
ATOM 2179 C C . ASP A 1 293 ? -17.580 12.894 37.206 1.00 96.06 293 ASP A C 1
ATOM 2181 O O . ASP A 1 293 ? -17.371 13.472 36.136 1.00 96.06 293 ASP A O 1
ATOM 2185 N N . GLU A 1 294 ? -17.253 11.611 37.378 1.00 96.69 294 GLU A N 1
ATOM 2186 C CA . GLU A 1 294 ? -16.649 10.795 36.321 1.00 96.69 294 GLU A CA 1
ATOM 2187 C C . GLU A 1 294 ? -17.570 10.641 35.105 1.00 96.69 294 GLU A C 1
ATOM 2189 O O . GLU A 1 294 ? -17.116 10.757 33.965 1.00 96.69 294 GLU A O 1
ATOM 2194 N N . ALA A 1 295 ? -18.866 10.393 35.321 1.00 96.25 295 ALA A N 1
ATOM 2195 C CA . ALA A 1 295 ? -19.831 10.255 34.236 1.00 96.25 295 ALA A CA 1
ATOM 2196 C C . ALA A 1 295 ? -20.008 11.572 33.465 1.00 96.25 295 ALA A C 1
ATOM 2198 O O . ALA A 1 295 ? -20.005 11.564 32.234 1.00 96.25 295 ALA A O 1
ATOM 2199 N N . ARG A 1 296 ? -20.061 12.716 34.163 1.00 97.19 296 ARG A N 1
ATOM 2200 C CA . ARG A 1 296 ? -20.065 14.049 33.534 1.00 97.19 296 ARG A CA 1
ATOM 2201 C C . ARG A 1 296 ? -18.799 14.299 32.722 1.00 97.19 296 ARG A C 1
ATOM 2203 O O . ARG A 1 296 ? -18.885 14.805 31.604 1.00 97.19 296 ARG A O 1
ATOM 2210 N N . ALA A 1 297 ? -17.631 13.939 33.257 1.00 97.56 297 ALA A N 1
ATOM 2211 C CA . ALA A 1 297 ? -16.364 14.087 32.549 1.00 97.56 297 ALA A CA 1
ATOM 2212 C C . ALA A 1 297 ? -16.328 13.240 31.265 1.00 97.56 297 ALA A C 1
ATOM 2214 O O . ALA A 1 297 ? -15.946 13.760 30.213 1.00 97.56 297 ALA A O 1
ATOM 2215 N N . ARG A 1 298 ? -16.790 11.980 31.330 1.00 96.69 298 ARG A N 1
ATOM 2216 C CA . ARG A 1 298 ? -16.919 11.088 30.164 1.00 96.69 298 ARG A CA 1
ATOM 2217 C C . ARG A 1 298 ? -17.874 11.655 29.113 1.00 96.69 298 ARG A C 1
ATOM 2219 O O . ARG A 1 298 ? -17.465 11.796 27.966 1.00 96.69 298 ARG A O 1
ATOM 2226 N N . ALA A 1 299 ? -19.074 12.084 29.508 1.00 97.31 299 ALA A N 1
ATOM 2227 C CA . ALA A 1 299 ? -20.053 12.690 28.600 1.00 97.31 299 ALA A CA 1
ATOM 2228 C C . ALA A 1 299 ? -19.520 13.956 27.911 1.00 97.31 299 ALA A C 1
ATOM 2230 O O . ALA A 1 299 ? -19.688 14.145 26.707 1.00 97.31 299 ALA A O 1
ATOM 2231 N N . ALA A 1 300 ? -18.827 14.822 28.656 1.00 96.94 300 ALA A N 1
ATOM 2232 C CA . ALA A 1 300 ? -18.209 16.013 28.081 1.00 96.94 300 ALA A CA 1
ATOM 2233 C C . ALA A 1 300 ? -17.076 15.660 27.103 1.00 96.94 300 ALA A C 1
ATOM 2235 O O . ALA A 1 300 ? -16.884 16.354 26.104 1.00 96.94 300 ALA A O 1
ATOM 2236 N N . GLN A 1 301 ? -16.307 14.604 27.380 1.00 95.75 301 GLN A N 1
ATOM 2237 C CA . GLN A 1 301 ? -15.262 14.129 26.480 1.00 95.75 301 GLN A CA 1
ATOM 2238 C C . GLN A 1 301 ? -15.848 13.556 25.185 1.00 95.75 301 GLN A C 1
ATOM 2240 O O . GLN A 1 301 ? -15.459 14.018 24.112 1.00 95.75 301 GLN A O 1
ATOM 2245 N N . SER A 1 302 ? -16.797 12.621 25.265 1.00 94.00 302 SER A N 1
ATOM 2246 C CA . SER A 1 302 ? -17.385 11.991 24.077 1.00 94.00 302 SER A CA 1
ATOM 2247 C C . SER A 1 302 ? -18.162 12.982 23.211 1.00 94.00 302 SER A C 1
ATOM 2249 O O . SER A 1 302 ? -18.064 12.926 21.984 1.00 94.00 302 SER A O 1
ATOM 2251 N N . GLN A 1 303 ? -18.831 13.971 23.815 1.00 93.94 303 GLN A N 1
ATOM 2252 C CA . GLN A 1 303 ? -19.461 15.066 23.071 1.00 93.94 303 GLN A CA 1
ATOM 2253 C C . GLN A 1 303 ? -18.435 15.895 22.282 1.00 93.94 303 GLN A C 1
ATOM 2255 O O . GLN A 1 303 ? -18.627 16.153 21.092 1.00 93.94 303 GLN A O 1
ATOM 2260 N N . ARG A 1 304 ? -17.313 16.283 22.910 1.00 93.69 304 ARG A N 1
ATOM 2261 C CA . ARG A 1 304 ? -16.241 17.028 22.224 1.00 93.69 304 ARG A CA 1
ATOM 2262 C C . ARG A 1 304 ? -15.632 16.225 21.076 1.00 93.69 304 ARG A C 1
ATOM 2264 O O . ARG A 1 304 ? -15.348 16.795 20.022 1.00 93.69 304 ARG A O 1
ATOM 2271 N N . GLU A 1 305 ? -15.418 14.927 21.276 1.00 90.06 305 GLU A N 1
ATOM 2272 C CA . GLU A 1 305 ? -14.881 14.025 20.253 1.00 90.06 305 GLU A CA 1
ATOM 2273 C C . GLU A 1 305 ? -15.840 13.892 19.062 1.00 90.06 305 GLU A C 1
ATOM 2275 O O . GLU A 1 305 ? -15.413 14.061 17.917 1.00 90.06 305 GLU A O 1
ATOM 2280 N N . TYR A 1 306 ? -17.138 13.695 19.321 1.00 89.06 306 TYR A N 1
ATOM 2281 C CA . TYR A 1 306 ? -18.171 13.623 18.286 1.00 89.06 306 TYR A CA 1
ATOM 2282 C C . TYR A 1 306 ? -18.261 14.914 17.458 1.00 89.06 306 TYR A C 1
ATOM 2284 O O . TYR A 1 306 ? -18.253 14.872 16.227 1.00 89.06 306 TYR A O 1
ATOM 2292 N N . GLU A 1 307 ? -18.263 16.081 18.107 1.00 89.69 307 GLU A N 1
ATOM 2293 C CA . GLU A 1 307 ? -18.292 17.372 17.411 1.00 89.69 307 GLU A CA 1
ATOM 2294 C C . GLU A 1 307 ? -17.022 17.632 16.593 1.00 89.69 307 GLU A C 1
ATOM 2296 O O . GLU A 1 307 ? -17.092 18.141 15.471 1.00 89.69 307 GLU A O 1
ATOM 2301 N N . ALA A 1 308 ? -15.849 17.292 17.139 1.00 87.94 308 ALA A N 1
ATOM 2302 C CA . ALA A 1 308 ? -14.581 17.428 16.431 1.00 87.94 308 ALA A CA 1
ATOM 2303 C C . ALA A 1 308 ? -14.530 16.529 15.190 1.00 87.94 308 ALA A C 1
ATOM 2305 O O . ALA A 1 308 ? -14.088 16.976 14.130 1.00 87.94 308 ALA A O 1
ATOM 2306 N N . ALA A 1 309 ? -15.017 15.294 15.299 1.00 83.31 309 ALA A N 1
ATOM 2307 C CA . ALA A 1 309 ? -15.127 14.388 14.166 1.00 83.31 309 ALA A CA 1
ATOM 2308 C C . ALA A 1 309 ? -16.125 14.894 13.116 1.00 83.31 309 ALA A C 1
ATOM 2310 O O . ALA A 1 309 ? -15.806 14.895 11.929 1.00 83.31 309 ALA A O 1
ATOM 2311 N N . GLY A 1 310 ? -17.281 15.413 13.542 1.00 82.12 310 GLY A N 1
ATOM 2312 C CA . GLY A 1 310 ? -18.268 16.012 12.645 1.00 82.12 310 GLY A CA 1
ATOM 2313 C C . GLY A 1 310 ? -17.727 17.215 11.864 1.00 82.12 310 GLY A C 1
ATOM 2314 O O . GLY A 1 310 ? -18.046 17.371 10.687 1.00 82.12 310 GLY A O 1
ATOM 2315 N N . ARG A 1 311 ? -16.867 18.047 12.473 1.00 82.62 311 ARG A N 1
ATOM 2316 C CA . ARG A 1 311 ? -16.169 19.134 11.757 1.00 82.62 311 ARG A CA 1
ATOM 2317 C C . ARG A 1 311 ? -15.208 18.594 10.698 1.00 82.62 311 ARG A C 1
ATOM 2319 O O . ARG A 1 311 ? -15.309 18.998 9.544 1.00 82.62 311 ARG A O 1
ATOM 2326 N N . ARG A 1 312 ? -14.356 17.628 11.060 1.00 78.38 312 ARG A N 1
ATOM 2327 C CA . ARG A 1 312 ? -13.405 16.997 10.122 1.00 78.38 312 ARG A CA 1
ATOM 2328 C C . ARG A 1 312 ? -14.112 16.333 8.940 1.00 78.38 312 ARG A C 1
ATOM 2330 O O . ARG A 1 312 ? -13.671 16.485 7.810 1.00 78.38 312 ARG A O 1
ATOM 2337 N N . ALA A 1 313 ? -15.229 15.649 9.187 1.00 74.19 313 ALA A N 1
ATOM 2338 C CA . ALA A 1 313 ? -16.018 15.012 8.135 1.00 74.19 313 ALA A CA 1
ATOM 2339 C C . ALA A 1 313 ? -16.627 16.028 7.150 1.00 74.19 313 ALA A C 1
ATOM 2341 O O . ALA A 1 313 ? -16.737 15.738 5.966 1.00 74.19 313 ALA A O 1
ATOM 2342 N N . ARG A 1 314 ? -16.992 17.236 7.607 1.00 72.69 314 ARG A N 1
ATOM 2343 C CA . ARG A 1 314 ? -17.489 18.316 6.729 1.00 72.69 314 ARG A CA 1
ATOM 2344 C C . ARG A 1 314 ? -16.381 18.960 5.897 1.00 72.69 314 ARG A C 1
ATOM 2346 O O . ARG A 1 314 ? -16.637 19.374 4.774 1.00 72.69 314 ARG A O 1
ATOM 2353 N N . GLU A 1 315 ? -15.174 19.053 6.451 1.00 68.69 315 GLU A N 1
ATOM 2354 C CA . GLU A 1 315 ? -13.983 19.534 5.737 1.00 68.69 315 GLU A CA 1
ATOM 2355 C C . GLU A 1 315 ? -13.502 18.522 4.683 1.00 68.69 315 GLU A C 1
ATOM 2357 O O . GLU A 1 315 ? -12.937 18.904 3.660 1.00 68.69 315 GLU A O 1
ATOM 2362 N N . GLN A 1 316 ? -13.761 17.233 4.905 1.00 63.84 316 GLN A N 1
ATOM 2363 C CA . GLN A 1 316 ? -13.476 16.138 3.980 1.00 63.84 316 GLN A CA 1
ATOM 2364 C C . GLN A 1 316 ? -14.700 15.868 3.087 1.00 63.84 316 GLN A C 1
ATOM 2366 O O . GLN A 1 316 ? -15.417 14.884 3.254 1.00 63.84 316 GLN A O 1
ATOM 2371 N N . THR A 1 317 ? -14.976 16.766 2.137 1.00 50.09 317 THR A N 1
ATOM 2372 C CA . THR A 1 317 ? -16.077 16.601 1.173 1.00 50.09 317 THR A CA 1
ATOM 2373 C C . THR A 1 317 ? -15.905 15.325 0.343 1.00 50.09 317 THR A C 1
ATOM 2375 O O . THR A 1 317 ? -14.918 15.191 -0.376 1.00 50.09 317 THR A O 1
ATOM 2378 N N . SER A 1 318 ? -16.874 14.408 0.460 1.00 56.22 318 SER A N 1
ATOM 2379 C CA . SER A 1 318 ? -17.037 13.171 -0.324 1.00 56.22 318 SER A CA 1
ATOM 2380 C C . SER A 1 318 ? -15.739 12.397 -0.603 1.00 56.22 318 SER A C 1
ATOM 2382 O O . SER A 1 318 ? -15.315 12.291 -1.753 1.00 56.22 318 SER A O 1
ATOM 2384 N N . SER A 1 319 ? -15.119 11.804 0.424 1.00 57.12 319 SER A N 1
ATOM 2385 C CA . SER A 1 319 ? -14.054 10.814 0.206 1.00 57.12 319 SER A CA 1
ATOM 2386 C C . SER A 1 319 ? -14.656 9.505 -0.324 1.00 57.12 319 SER A C 1
ATOM 2388 O O . SER A 1 319 ? -14.978 8.587 0.437 1.00 57.12 319 SER A O 1
ATOM 2390 N N . SER A 1 320 ? -14.862 9.417 -1.635 1.00 65.31 320 SER A N 1
ATOM 2391 C CA . SER A 1 320 ? -15.030 8.108 -2.268 1.00 65.31 320 SER A CA 1
ATOM 2392 C C . SER A 1 320 ? -13.682 7.383 -2.256 1.00 65.31 320 SER A C 1
ATOM 2394 O O . SER A 1 320 ? -12.629 8.018 -2.319 1.00 65.31 320 SER A O 1
ATOM 2396 N N . VAL A 1 321 ? -13.694 6.056 -2.106 1.00 70.00 321 VAL A N 1
ATOM 2397 C CA . VAL A 1 321 ? -12.454 5.272 -2.169 1.00 70.00 321 VAL A CA 1
ATOM 2398 C C . VAL A 1 321 ? -11.880 5.412 -3.586 1.00 70.00 321 VAL A C 1
ATOM 2400 O O . VAL A 1 321 ? -12.604 5.103 -4.533 1.00 70.00 321 VAL A O 1
ATOM 2403 N N . PRO A 1 322 ? -10.614 5.847 -3.750 1.00 79.62 322 PRO A N 1
ATOM 2404 C CA . PRO A 1 322 ? -9.985 6.002 -5.057 1.00 79.62 322 PRO A CA 1
ATOM 2405 C C . PRO A 1 322 ? -10.055 4.721 -5.889 1.00 79.62 322 PRO A C 1
ATOM 2407 O O . PRO A 1 322 ? -9.652 3.648 -5.419 1.00 79.62 322 PRO A O 1
ATOM 2410 N N . ASP A 1 323 ? -10.531 4.837 -7.129 1.00 83.81 323 ASP A N 1
ATOM 2411 C CA . ASP A 1 323 ? -10.524 3.730 -8.080 1.00 83.81 323 ASP A CA 1
ATOM 2412 C C . ASP A 1 323 ? -9.111 3.460 -8.638 1.00 83.81 323 ASP A C 1
ATOM 2414 O O . ASP A 1 323 ? -8.134 4.152 -8.334 1.00 83.81 323 ASP A O 1
ATOM 2418 N N . LEU A 1 324 ? -8.975 2.393 -9.429 1.00 83.94 324 LEU A N 1
ATOM 2419 C CA . LEU A 1 324 ? -7.677 1.985 -9.973 1.00 83.94 324 LEU A CA 1
ATOM 2420 C C . LEU A 1 324 ? -7.090 3.000 -10.964 1.00 83.94 324 LEU A C 1
ATOM 2422 O O . LEU A 1 324 ? -5.866 3.122 -11.028 1.00 83.94 324 LEU A O 1
ATOM 2426 N N . ASP A 1 325 ? -7.923 3.712 -11.726 1.00 87.25 325 ASP A N 1
ATOM 2427 C CA . ASP A 1 325 ? -7.450 4.701 -12.699 1.00 87.25 325 ASP A CA 1
ATOM 2428 C C . ASP A 1 325 ? -6.894 5.936 -11.980 1.00 87.25 325 ASP A C 1
ATOM 2430 O O . ASP A 1 325 ? -5.772 6.371 -12.248 1.00 87.25 325 ASP A O 1
ATOM 2434 N N . LEU A 1 326 ? -7.612 6.424 -10.965 1.00 89.75 326 LEU A N 1
ATOM 2435 C CA . LEU A 1 326 ? -7.183 7.538 -10.129 1.00 89.75 326 LEU A CA 1
ATOM 2436 C C . LEU A 1 326 ? -5.868 7.230 -9.401 1.00 89.75 326 LEU A C 1
ATOM 2438 O O . LEU A 1 326 ? -4.968 8.072 -9.370 1.00 89.75 326 LEU A O 1
ATOM 2442 N N . LYS A 1 327 ? -5.721 6.006 -8.871 1.00 90.69 327 LYS A N 1
ATOM 2443 C CA . LYS A 1 327 ? -4.469 5.525 -8.261 1.00 90.69 327 LYS A CA 1
ATOM 2444 C C . LYS A 1 327 ? -3.297 5.578 -9.244 1.00 90.69 327 LYS A C 1
ATOM 2446 O O . LYS A 1 327 ? -2.229 6.086 -8.899 1.00 90.69 327 LYS A O 1
ATOM 2451 N N . LYS A 1 328 ? -3.490 5.087 -10.475 1.00 89.12 328 LYS A N 1
ATOM 2452 C CA . LYS A 1 328 ? -2.453 5.101 -11.523 1.00 89.12 328 LYS A CA 1
ATOM 2453 C C . LYS A 1 328 ? -2.049 6.527 -11.897 1.00 89.12 328 LYS A C 1
ATOM 2455 O O . LYS A 1 328 ? -0.852 6.820 -11.908 1.00 89.12 328 LYS A O 1
ATOM 2460 N N . ARG A 1 329 ? -3.023 7.412 -12.140 1.00 91.25 329 ARG A N 1
ATOM 2461 C CA . ARG A 1 329 ? -2.781 8.826 -12.482 1.00 91.25 329 ARG A CA 1
ATOM 2462 C C . ARG A 1 329 ? -2.039 9.560 -11.373 1.00 91.25 329 ARG A C 1
ATOM 2464 O O . ARG A 1 329 ? -1.039 10.221 -11.641 1.00 91.25 329 ARG A O 1
ATOM 2471 N N . TYR A 1 330 ? -2.479 9.402 -10.124 1.00 93.94 330 TYR A N 1
ATOM 2472 C CA . TYR A 1 330 ? -1.809 10.010 -8.977 1.00 93.94 330 TYR A CA 1
ATOM 2473 C C . TYR A 1 330 ? -0.358 9.543 -8.854 1.00 93.94 330 TYR A C 1
ATOM 2475 O O . TYR A 1 330 ? 0.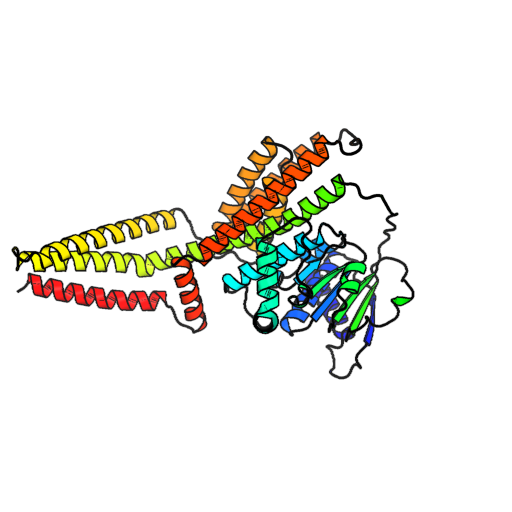530 10.380 -8.721 1.00 93.94 330 TYR A O 1
ATOM 2483 N N . ARG A 1 331 ? -0.093 8.233 -8.964 1.00 92.88 331 ARG A N 1
ATOM 2484 C CA . ARG A 1 331 ? 1.275 7.692 -8.908 1.00 92.88 331 ARG A CA 1
ATOM 2485 C C . ARG A 1 331 ? 2.171 8.299 -9.987 1.00 92.88 331 ARG A C 1
ATOM 2487 O O . ARG A 1 331 ? 3.271 8.755 -9.689 1.00 92.88 331 ARG A O 1
ATOM 2494 N N . GLN A 1 332 ? 1.695 8.327 -11.232 1.00 90.44 332 GLN A N 1
ATOM 2495 C CA . GLN A 1 332 ? 2.443 8.898 -12.357 1.00 90.44 332 GLN A CA 1
ATOM 2496 C C . GLN A 1 332 ? 2.712 10.395 -12.172 1.00 90.44 332 GLN A C 1
ATOM 2498 O O . GLN A 1 332 ? 3.799 10.874 -12.501 1.00 90.44 332 GLN A O 1
ATOM 2503 N N . LEU A 1 333 ? 1.739 11.133 -11.633 1.00 93.06 333 LEU A N 1
ATOM 2504 C CA . LEU A 1 333 ? 1.890 12.549 -11.329 1.00 93.06 333 LEU A CA 1
ATOM 2505 C C . LEU A 1 333 ? 2.907 12.763 -10.201 1.00 93.06 333 LEU A C 1
ATOM 2507 O O . LEU A 1 333 ? 3.857 13.520 -10.390 1.00 93.06 333 LEU A O 1
ATOM 2511 N N . ALA A 1 334 ? 2.753 12.064 -9.073 1.00 93.31 334 ALA A N 1
ATOM 2512 C CA . ALA A 1 334 ? 3.627 12.157 -7.903 1.00 93.31 334 ALA A CA 1
ATOM 2513 C C . ALA A 1 334 ? 5.096 11.878 -8.257 1.00 93.31 334 ALA A C 1
ATOM 2515 O O . ALA A 1 334 ? 5.975 12.612 -7.813 1.00 93.31 334 ALA A O 1
ATOM 2516 N N . GLN A 1 335 ? 5.367 10.900 -9.134 1.00 90.44 335 GLN A N 1
ATOM 2517 C CA . GLN A 1 335 ? 6.722 10.620 -9.633 1.00 90.44 335 GLN A CA 1
ATOM 2518 C C . GLN A 1 335 ? 7.367 11.842 -10.308 1.00 90.44 335 GLN A C 1
ATOM 2520 O O . GLN A 1 335 ? 8.578 12.041 -10.206 1.00 90.44 335 GLN A O 1
ATOM 2525 N N . LYS A 1 336 ? 6.575 12.676 -10.993 1.00 89.69 336 LYS A N 1
ATOM 2526 C CA . LYS A 1 336 ? 7.062 13.851 -11.732 1.00 89.69 336 LYS A CA 1
ATOM 2527 C C . LYS A 1 336 ? 7.193 15.082 -10.839 1.00 89.69 336 LYS A C 1
ATOM 2529 O O . LYS A 1 336 ? 8.217 15.756 -10.889 1.00 89.69 336 LYS A O 1
ATOM 2534 N N . ILE A 1 337 ? 6.177 15.356 -10.020 1.00 91.75 337 ILE A N 1
ATOM 2535 C CA . ILE A 1 337 ? 6.037 16.633 -9.301 1.00 91.75 337 ILE A CA 1
ATOM 2536 C C . ILE A 1 337 ? 6.595 16.619 -7.876 1.00 91.75 337 ILE A C 1
ATOM 2538 O O . ILE A 1 337 ? 6.403 17.591 -7.152 1.00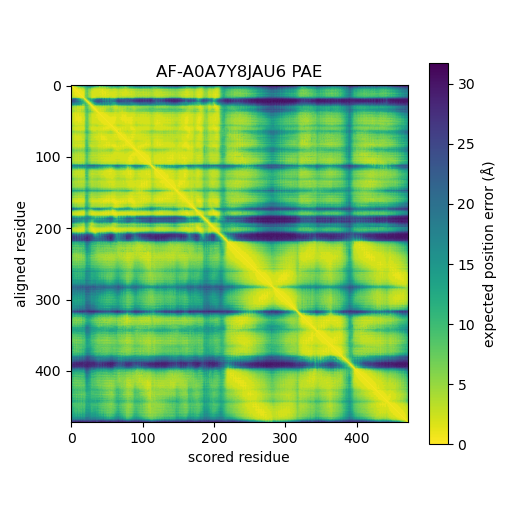 91.75 337 ILE A O 1
ATOM 2542 N N . HIS A 1 338 ? 7.243 15.539 -7.428 1.00 92.06 338 HIS A N 1
ATOM 2543 C CA . HIS A 1 338 ? 7.681 15.448 -6.035 1.00 92.06 338 HIS A CA 1
ATOM 2544 C C . HIS A 1 338 ? 8.702 16.552 -5.667 1.00 92.06 338 HIS A C 1
ATOM 2546 O O . HIS A 1 338 ? 9.678 16.746 -6.405 1.00 92.06 338 HIS A O 1
ATOM 2552 N N . PRO A 1 339 ? 8.550 17.246 -4.517 1.00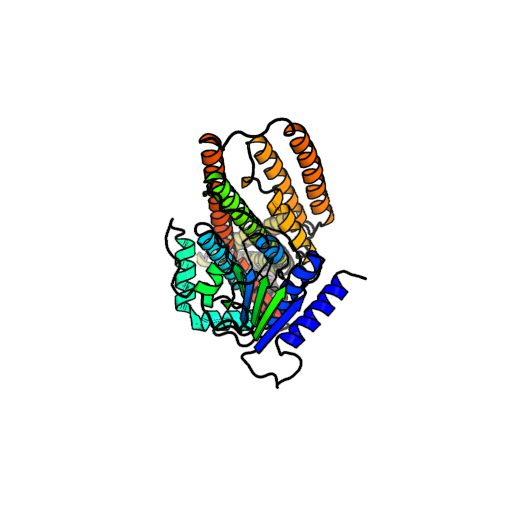 89.06 339 PRO A N 1
ATOM 2553 C CA . PRO A 1 339 ? 9.449 18.332 -4.106 1.00 89.06 339 PRO A CA 1
ATOM 2554 C C . PRO A 1 339 ? 10.904 17.894 -3.906 1.00 89.06 339 PRO A C 1
ATOM 2556 O O . PRO A 1 339 ? 11.809 18.627 -4.287 1.00 89.06 339 PRO A O 1
ATOM 2559 N N . ASP A 1 340 ? 11.154 16.682 -3.409 1.00 88.25 340 ASP A N 1
ATOM 2560 C CA . ASP A 1 340 ? 12.524 16.157 -3.237 1.00 88.25 340 ASP A CA 1
ATOM 2561 C C . ASP A 1 340 ? 13.248 15.869 -4.559 1.00 88.25 340 ASP A C 1
ATOM 2563 O O . ASP A 1 340 ? 14.424 15.518 -4.563 1.00 88.25 340 ASP A O 1
ATOM 2567 N N . ARG A 1 341 ? 12.565 16.016 -5.701 1.00 85.06 341 ARG A N 1
ATOM 2568 C CA . ARG A 1 341 ? 13.202 15.959 -7.018 1.00 85.06 341 ARG A CA 1
ATOM 2569 C C . ARG A 1 341 ? 13.676 17.333 -7.514 1.00 85.06 341 ARG A C 1
ATOM 2571 O O . ARG A 1 341 ? 14.130 17.421 -8.656 1.00 85.06 341 ARG A O 1
ATOM 2578 N N . ALA A 1 342 ? 13.460 18.400 -6.745 1.00 85.38 342 ALA A N 1
ATOM 2579 C CA . ALA A 1 342 ? 13.693 19.770 -7.187 1.00 85.38 342 ALA A CA 1
ATOM 2580 C C . ALA A 1 342 ? 15.180 20.098 -7.359 1.00 85.38 342 ALA A C 1
ATOM 2582 O O . ALA A 1 342 ? 16.039 19.581 -6.645 1.00 85.38 342 ALA A O 1
ATOM 2583 N N . HIS A 1 343 ? 15.468 20.989 -8.305 1.00 77.00 343 HIS A N 1
ATOM 2584 C CA . HIS A 1 343 ? 16.833 21.416 -8.617 1.00 77.00 343 HIS A CA 1
ATOM 2585 C C . HIS A 1 343 ? 17.300 22.610 -7.777 1.00 77.00 343 HIS A C 1
ATOM 2587 O O . HIS A 1 343 ? 18.507 22.746 -7.548 1.00 77.00 343 HIS A O 1
ATOM 2593 N N . ASP A 1 344 ? 16.354 23.441 -7.334 1.00 80.00 344 ASP A N 1
ATOM 2594 C CA . ASP A 1 344 ? 16.542 24.615 -6.484 1.00 80.00 344 ASP A CA 1
ATOM 2595 C C . ASP A 1 344 ? 15.315 24.853 -5.577 1.00 80.00 344 ASP A C 1
ATOM 2597 O O . ASP A 1 344 ? 14.332 24.109 -5.605 1.00 80.00 344 ASP A O 1
ATOM 2601 N N . GLU A 1 345 ? 15.384 25.881 -4.729 1.00 84.06 345 GLU A N 1
ATOM 2602 C CA . GLU A 1 345 ? 14.344 26.185 -3.740 1.00 84.06 345 GLU A CA 1
ATOM 2603 C C . GLU A 1 345 ? 13.046 26.733 -4.364 1.00 84.06 345 GLU A C 1
ATOM 2605 O O . GLU A 1 345 ? 11.963 26.499 -3.827 1.00 84.06 345 GLU A O 1
ATOM 2610 N N . THR A 1 346 ? 13.126 27.412 -5.512 1.00 86.38 346 THR A N 1
ATOM 2611 C CA . THR A 1 346 ? 11.949 27.936 -6.224 1.00 86.38 346 THR A CA 1
ATOM 2612 C C . THR A 1 346 ? 11.160 26.789 -6.851 1.00 86.38 346 THR A C 1
ATOM 2614 O O . THR A 1 346 ? 9.948 26.682 -6.653 1.00 86.38 346 THR A O 1
ATOM 2617 N N . ASP A 1 347 ? 11.861 25.879 -7.530 1.00 86.25 347 ASP A N 1
ATOM 2618 C CA . ASP A 1 347 ? 11.316 24.630 -8.064 1.00 86.25 347 ASP A CA 1
ATOM 2619 C C . ASP A 1 347 ? 10.723 23.774 -6.932 1.00 86.25 347 ASP A C 1
ATOM 2621 O O . ASP A 1 347 ? 9.602 23.269 -7.034 1.00 86.25 347 ASP A O 1
ATOM 2625 N N . ARG A 1 348 ? 11.407 23.699 -5.780 1.00 88.69 348 ARG A N 1
ATOM 2626 C CA . ARG A 1 348 ? 10.910 22.974 -4.601 1.00 88.69 348 ARG A CA 1
ATOM 2627 C C . ARG A 1 348 ? 9.611 23.562 -4.061 1.00 88.69 348 ARG A C 1
ATOM 2629 O O . ARG A 1 348 ? 8.698 22.799 -3.733 1.00 88.69 348 ARG A O 1
ATOM 2636 N N . ALA A 1 349 ? 9.500 24.886 -3.970 1.00 90.44 349 ALA A N 1
ATOM 2637 C CA . ALA A 1 349 ? 8.282 25.554 -3.517 1.00 90.44 349 ALA A CA 1
ATOM 2638 C C . ALA A 1 349 ? 7.105 25.288 -4.472 1.00 90.44 349 ALA A C 1
ATOM 2640 O O . ALA A 1 349 ? 6.014 24.926 -4.021 1.00 90.44 349 ALA A O 1
ATOM 2641 N N . TRP A 1 350 ? 7.339 25.378 -5.784 1.00 92.00 350 TRP A N 1
ATOM 2642 C CA . TRP A 1 350 ? 6.319 25.100 -6.797 1.00 92.00 350 TRP A CA 1
ATOM 2643 C C . TRP A 1 350 ? 5.842 23.643 -6.755 1.00 92.00 350 TRP A C 1
ATOM 2645 O O . TRP A 1 350 ? 4.642 23.378 -6.663 1.00 92.00 350 TRP A O 1
ATOM 2655 N N . ARG A 1 351 ? 6.773 22.685 -6.711 1.00 93.69 351 ARG A N 1
ATOM 2656 C CA . ARG A 1 351 ? 6.466 21.253 -6.567 1.00 93.69 351 ARG A CA 1
ATOM 2657 C C . ARG A 1 351 ? 5.746 20.924 -5.268 1.00 93.69 351 ARG A C 1
ATOM 2659 O O . ARG A 1 351 ? 4.813 20.127 -5.271 1.00 93.69 351 ARG A O 1
ATOM 2666 N N . THR A 1 352 ? 6.110 21.582 -4.168 1.00 93.56 352 THR A N 1
ATOM 2667 C CA . THR A 1 352 ? 5.400 21.448 -2.885 1.00 93.56 352 THR A CA 1
ATOM 2668 C C . THR A 1 352 ? 3.936 21.863 -3.028 1.00 93.56 352 THR A C 1
ATOM 2670 O O . THR A 1 352 ? 3.044 21.156 -2.552 1.00 93.56 352 THR A O 1
ATOM 2673 N N . GLN A 1 353 ? 3.667 22.974 -3.721 1.00 95.00 353 GLN A N 1
ATOM 2674 C CA . GLN A 1 353 ? 2.302 23.416 -3.992 1.00 95.00 353 GLN A CA 1
ATOM 2675 C C . GLN A 1 353 ? 1.543 22.409 -4.870 1.00 95.00 353 GLN A C 1
ATOM 2677 O O . GLN A 1 353 ? 0.430 22.012 -4.513 1.00 95.00 353 GLN A O 1
ATOM 2682 N N . LEU A 1 354 ? 2.141 21.969 -5.983 1.00 95.12 354 LEU A N 1
ATOM 2683 C CA . LEU A 1 354 ? 1.524 20.992 -6.885 1.00 95.12 354 LEU A CA 1
ATOM 2684 C C . LEU A 1 354 ? 1.219 19.675 -6.162 1.00 95.12 354 LEU A C 1
ATOM 2686 O O . LEU A 1 354 ? 0.120 19.146 -6.308 1.00 95.12 354 LEU A O 1
ATOM 2690 N N . MET A 1 355 ? 2.148 19.175 -5.344 1.00 95.31 355 MET A N 1
ATOM 2691 C CA . MET A 1 355 ? 1.968 17.934 -4.591 1.00 95.31 355 MET A CA 1
ATOM 2692 C C . MET A 1 355 ? 0.859 18.072 -3.541 1.00 95.31 355 MET A C 1
ATOM 2694 O O . MET A 1 355 ? -0.002 17.203 -3.423 1.00 95.31 355 MET A O 1
ATOM 2698 N N . ALA A 1 356 ? 0.795 19.199 -2.824 1.00 93.31 356 ALA A N 1
ATOM 2699 C CA . ALA A 1 356 ? -0.292 19.460 -1.880 1.00 93.31 356 ALA A CA 1
ATOM 2700 C C . ALA A 1 356 ? -1.668 19.498 -2.570 1.00 93.31 356 ALA A C 1
ATOM 2702 O O . ALA A 1 356 ? -2.664 19.034 -2.009 1.00 93.31 356 ALA A O 1
ATOM 2703 N N . GLU A 1 357 ? -1.737 20.045 -3.784 1.00 94.25 357 GLU A N 1
ATOM 2704 C CA . GLU A 1 357 ? -2.946 20.053 -4.607 1.00 94.25 357 GLU A CA 1
ATOM 2705 C C . GLU A 1 357 ? -3.298 18.660 -5.145 1.00 94.25 357 GLU A C 1
ATOM 2707 O O . GLU A 1 357 ? -4.465 18.270 -5.067 1.00 94.25 357 GLU A O 1
ATOM 2712 N N . ALA A 1 358 ? -2.308 17.884 -5.594 1.00 94.62 358 ALA A N 1
ATOM 2713 C CA . ALA A 1 358 ? -2.494 16.500 -6.023 1.00 94.62 358 ALA A CA 1
ATOM 2714 C C . ALA A 1 358 ? -3.035 15.623 -4.884 1.00 94.62 358 ALA A C 1
ATOM 2716 O O . ALA A 1 358 ? -4.016 14.907 -5.071 1.00 94.62 358 ALA A O 1
ATOM 2717 N N . ASN A 1 359 ? -2.483 15.748 -3.674 1.00 92.94 359 ASN A N 1
ATOM 2718 C CA . ASN A 1 359 ? -2.940 14.993 -2.503 1.00 92.94 359 ASN A CA 1
ATOM 2719 C C . ASN A 1 359 ? -4.378 15.360 -2.118 1.00 92.94 359 ASN A C 1
ATOM 2721 O O . ASN A 1 359 ? -5.155 14.496 -1.712 1.00 92.94 359 ASN A O 1
ATOM 2725 N N . ARG A 1 360 ? -4.764 16.639 -2.244 1.00 90.62 360 ARG A N 1
ATOM 2726 C CA . ARG A 1 360 ? -6.158 17.063 -2.032 1.00 90.62 360 ARG A CA 1
ATOM 2727 C C . ARG A 1 360 ? -7.095 16.466 -3.080 1.00 90.62 360 ARG A C 1
ATOM 2729 O O . ARG A 1 360 ? -8.123 15.917 -2.699 1.00 90.62 360 ARG A O 1
ATOM 2736 N N . ALA A 1 361 ? -6.728 16.544 -4.357 1.00 91.56 361 ALA A N 1
ATOM 2737 C CA . ALA A 1 361 ? -7.515 15.989 -5.455 1.00 91.56 361 ALA A CA 1
ATOM 2738 C C . ALA A 1 361 ? -7.700 14.470 -5.312 1.00 91.56 361 ALA A C 1
ATOM 2740 O O . ALA A 1 361 ? -8.819 13.971 -5.400 1.00 91.56 361 ALA A O 1
ATOM 2741 N N . TYR A 1 362 ? -6.620 13.753 -4.992 1.00 92.06 362 TYR A N 1
ATOM 2742 C CA . TYR A 1 362 ? -6.642 12.311 -4.778 1.00 92.06 362 TYR A CA 1
ATOM 2743 C C . TYR A 1 362 ? -7.564 11.901 -3.624 1.00 92.06 362 TYR A C 1
ATOM 2745 O O . TYR A 1 362 ? -8.431 11.050 -3.807 1.00 92.06 362 TYR A O 1
ATOM 2753 N N . ARG A 1 363 ? -7.446 12.553 -2.457 1.00 87.44 363 ARG A N 1
ATOM 2754 C CA . ARG A 1 363 ? -8.304 12.269 -1.289 1.00 87.44 363 ARG A CA 1
ATOM 2755 C C . ARG A 1 363 ? -9.784 12.578 -1.530 1.00 87.44 363 ARG A C 1
ATOM 2757 O O . ARG A 1 363 ? -10.641 11.958 -0.906 1.00 87.44 363 ARG A O 1
ATOM 2764 N N . ALA A 1 364 ? -10.081 13.532 -2.411 1.00 85.12 364 ALA A N 1
ATOM 2765 C CA . ALA A 1 364 ? -11.444 13.890 -2.798 1.00 85.12 364 ALA A CA 1
ATOM 2766 C C . ALA A 1 364 ? -12.021 12.995 -3.913 1.00 85.12 364 ALA A C 1
ATOM 2768 O O . ALA A 1 364 ? -13.190 13.142 -4.261 1.00 85.12 364 ALA A O 1
ATOM 2769 N N . GLY A 1 365 ? -11.225 12.098 -4.506 1.00 88.19 365 GLY A N 1
ATOM 2770 C CA . GLY A 1 365 ? -11.648 11.338 -5.684 1.00 88.19 365 GLY A CA 1
ATOM 2771 C C . GLY A 1 365 ? -11.771 12.184 -6.963 1.00 88.19 365 GLY A C 1
ATOM 2772 O O . GLY A 1 365 ? -12.419 11.757 -7.915 1.00 88.19 365 GLY A O 1
ATOM 2773 N N . ASP A 1 366 ? -11.195 13.393 -7.005 1.00 89.62 366 ASP A N 1
ATOM 2774 C CA . ASP A 1 366 ? -11.365 14.347 -8.110 1.00 89.62 366 ASP A CA 1
ATOM 2775 C C . ASP A 1 366 ? -10.298 14.131 -9.197 1.00 89.62 366 ASP A C 1
ATOM 2777 O O . ASP A 1 366 ? -9.242 14.775 -9.222 1.00 89.62 366 ASP A O 1
ATOM 2781 N N . ALA A 1 367 ? -10.596 13.218 -10.127 1.00 90.19 367 ALA A N 1
ATOM 2782 C CA . ALA A 1 367 ? -9.751 12.946 -11.290 1.00 90.19 367 ALA A CA 1
ATOM 2783 C C . ALA A 1 367 ? -9.503 14.204 -12.140 1.00 90.19 367 ALA A C 1
ATOM 2785 O O . ALA A 1 367 ? -8.386 14.437 -12.599 1.00 90.19 367 ALA A O 1
ATOM 2786 N N . ALA A 1 368 ? -10.516 15.059 -12.307 1.00 90.56 368 ALA A N 1
ATOM 2787 C CA . ALA A 1 368 ? -10.388 16.274 -13.103 1.00 90.56 368 ALA A CA 1
ATOM 2788 C C . ALA A 1 368 ? -9.437 17.287 -12.444 1.00 90.56 368 ALA A C 1
ATOM 2790 O O . ALA A 1 368 ? -8.711 17.995 -13.142 1.00 90.56 368 ALA A O 1
ATOM 2791 N N . ALA A 1 369 ? -9.413 17.374 -11.111 1.00 91.81 369 ALA A N 1
ATOM 2792 C CA . ALA A 1 369 ? -8.430 18.181 -10.393 1.00 91.81 369 ALA A CA 1
ATOM 2793 C C . ALA A 1 369 ? -7.005 17.656 -10.565 1.00 91.81 369 ALA A C 1
ATOM 2795 O O . ALA A 1 369 ? -6.110 18.474 -10.783 1.00 91.81 369 ALA A O 1
ATOM 2796 N N . LEU A 1 370 ? -6.788 16.335 -10.523 1.00 93.25 370 LEU A N 1
ATOM 2797 C CA . LEU A 1 370 ? -5.466 15.760 -10.801 1.00 93.25 370 LEU A CA 1
ATOM 2798 C C . LEU A 1 370 ? -4.984 16.111 -12.212 1.00 93.25 370 LEU A C 1
ATOM 2800 O O . LEU A 1 370 ? -3.847 16.554 -12.365 1.00 93.25 370 LEU A O 1
ATOM 2804 N N . GLU A 1 371 ? -5.856 16.026 -13.218 1.00 92.06 371 GLU A N 1
ATOM 2805 C CA . GLU A 1 371 ? -5.515 16.431 -14.589 1.00 92.06 371 GLU A CA 1
ATOM 2806 C C . GLU A 1 371 ? -5.175 17.924 -14.691 1.00 92.06 371 GLU A C 1
ATOM 2808 O O . GLU A 1 371 ? -4.225 18.306 -15.370 1.00 92.06 371 GLU A O 1
ATOM 2813 N N . ARG A 1 372 ? -5.873 18.795 -13.948 1.00 94.94 372 ARG A N 1
ATOM 2814 C CA . ARG A 1 372 ? -5.521 20.227 -13.875 1.00 94.94 372 ARG A CA 1
ATOM 2815 C C . ARG A 1 372 ? -4.165 20.474 -13.208 1.00 94.94 372 ARG A C 1
ATOM 2817 O O . ARG A 1 372 ? -3.484 21.441 -13.550 1.00 94.94 372 ARG A O 1
ATOM 2824 N N . VAL A 1 373 ? -3.773 19.663 -12.223 1.00 94.88 373 VAL A N 1
ATOM 2825 C CA . VAL A 1 373 ? -2.421 19.723 -11.636 1.00 94.88 373 VAL A CA 1
ATOM 2826 C C . VAL A 1 373 ? -1.391 19.282 -12.675 1.00 94.88 373 VAL A C 1
ATOM 2828 O O . VAL A 1 373 ? -0.401 19.984 -12.875 1.00 94.88 373 VAL A O 1
ATOM 2831 N N . PHE A 1 374 ? -1.652 18.184 -13.385 1.00 92.31 374 PHE A N 1
ATOM 2832 C CA . PHE A 1 374 ? -0.746 17.669 -14.406 1.00 92.31 374 PHE A CA 1
ATOM 2833 C C . PHE A 1 374 ? -0.562 18.640 -15.581 1.00 92.31 374 PHE A C 1
ATOM 2835 O O . PHE A 1 374 ? 0.568 18.919 -15.972 1.00 92.31 374 PHE A O 1
ATOM 2842 N N . ALA A 1 375 ? -1.642 19.239 -16.083 1.00 91.38 375 ALA A N 1
ATOM 2843 C CA . ALA A 1 375 ? -1.581 20.233 -17.153 1.00 91.38 375 ALA A CA 1
ATOM 2844 C C . ALA A 1 375 ? -0.745 21.467 -16.767 1.00 91.38 375 ALA A C 1
ATOM 2846 O O . ALA A 1 375 ? 0.029 21.967 -17.580 1.00 91.38 375 ALA A O 1
ATOM 2847 N N . ARG A 1 376 ? -0.847 21.939 -15.514 1.00 92.25 376 ARG A N 1
ATOM 2848 C CA . ARG A 1 376 ? -0.005 23.041 -15.012 1.00 92.25 376 ARG A CA 1
ATOM 2849 C C . ARG A 1 376 ? 1.463 22.654 -14.899 1.00 92.25 376 ARG A C 1
ATOM 2851 O O . ARG A 1 376 ? 2.317 23.483 -15.193 1.00 92.25 376 ARG A O 1
ATOM 2858 N N . TRP A 1 377 ? 1.749 21.420 -14.485 1.00 91.75 377 TRP A N 1
ATOM 2859 C CA . TRP A 1 377 ? 3.114 20.900 -14.485 1.00 91.75 377 TRP A CA 1
ATOM 2860 C C . TRP A 1 377 ? 3.706 20.893 -15.897 1.00 91.75 377 TRP A C 1
ATOM 2862 O O . TRP A 1 377 ? 4.810 21.392 -16.077 1.00 91.75 377 TRP A O 1
ATOM 2872 N N . LEU A 1 378 ? 2.968 20.393 -16.895 1.00 88.50 378 LEU A N 1
ATOM 2873 C CA . LEU A 1 378 ? 3.425 20.380 -18.290 1.00 88.50 378 LEU A CA 1
ATOM 2874 C C . LEU A 1 378 ? 3.695 21.796 -18.815 1.00 88.50 378 LEU A C 1
ATOM 2876 O O . LEU A 1 378 ? 4.777 22.048 -19.329 1.00 88.50 378 LEU A O 1
ATOM 2880 N N . ALA A 1 379 ? 2.765 22.732 -18.598 1.00 84.94 379 ALA A N 1
ATOM 2881 C CA . ALA A 1 379 ? 2.933 24.118 -19.035 1.00 84.94 379 ALA A CA 1
ATOM 2882 C C . ALA A 1 379 ? 4.174 24.792 -18.417 1.00 84.94 379 ALA A C 1
ATOM 2884 O O . ALA A 1 379 ? 4.936 25.439 -19.126 1.00 84.94 379 ALA A O 1
ATOM 2885 N N . GLY A 1 380 ? 4.412 24.613 -17.112 1.00 78.88 380 GLY A N 1
ATOM 2886 C CA . GLY A 1 380 ? 5.598 25.179 -16.456 1.00 78.88 380 GLY A CA 1
ATOM 2887 C C . GLY A 1 380 ? 6.906 24.453 -16.804 1.00 78.88 380 GLY A C 1
ATOM 2888 O O . GLY A 1 380 ? 7.967 25.072 -16.817 1.00 78.88 380 GLY A O 1
ATOM 2889 N N . ALA A 1 381 ? 6.850 23.152 -17.112 1.00 72.19 381 ALA A N 1
ATOM 2890 C CA . ALA A 1 381 ? 8.014 22.388 -17.558 1.00 72.19 381 ALA A CA 1
ATOM 2891 C C . ALA A 1 381 ? 8.480 22.818 -18.959 1.00 72.19 381 ALA A C 1
ATOM 2893 O O . ALA A 1 381 ? 9.686 22.897 -19.192 1.00 72.19 381 ALA A O 1
ATOM 2894 N N . ASP A 1 382 ? 7.547 23.142 -19.858 1.00 64.56 382 ASP A N 1
ATOM 2895 C CA . ASP A 1 382 ? 7.862 23.664 -21.192 1.00 64.56 382 ASP A CA 1
ATOM 2896 C C . ASP A 1 382 ? 8.557 25.038 -21.109 1.00 64.56 382 ASP A C 1
ATOM 2898 O O . ASP A 1 382 ? 9.573 25.258 -21.772 1.00 64.56 382 ASP A O 1
ATOM 2902 N N . GLU A 1 383 ? 8.095 25.931 -20.225 1.00 61.47 383 GLU A N 1
ATOM 2903 C CA . GLU A 1 383 ? 8.738 27.234 -19.979 1.00 61.47 383 GLU A CA 1
ATOM 2904 C C . GLU A 1 383 ? 10.170 27.092 -19.421 1.00 61.47 383 GLU A C 1
ATOM 2906 O O . GLU A 1 383 ? 11.088 27.814 -19.828 1.00 61.47 383 GLU A O 1
ATOM 2911 N N . ALA A 1 384 ? 10.398 26.126 -18.524 1.00 60.06 384 ALA A N 1
ATOM 2912 C CA . ALA A 1 384 ? 11.730 25.825 -17.997 1.00 60.06 384 ALA A CA 1
ATOM 2913 C C . ALA A 1 384 ? 12.658 25.231 -19.075 1.00 60.06 384 ALA A C 1
ATOM 2915 O O . ALA A 1 384 ? 13.810 25.653 -19.202 1.00 60.06 384 ALA A O 1
ATOM 2916 N N . ALA A 1 385 ? 12.147 24.309 -19.900 1.00 57.66 385 ALA A N 1
ATOM 2917 C CA . ALA A 1 385 ? 12.901 23.682 -20.986 1.00 57.66 385 ALA A CA 1
ATOM 2918 C C . ALA A 1 385 ? 13.310 24.682 -22.083 1.00 57.66 385 ALA A C 1
ATOM 2920 O O . ALA A 1 385 ? 14.394 24.559 -22.656 1.00 57.66 385 ALA A O 1
ATOM 2921 N N . ASP A 1 386 ? 12.486 25.695 -22.361 1.00 52.62 386 ASP A N 1
ATOM 2922 C CA . ASP A 1 386 ? 12.830 26.774 -23.293 1.00 52.62 386 ASP A CA 1
ATOM 2923 C C . ASP A 1 386 ? 13.908 27.723 -22.746 1.00 52.62 386 ASP A C 1
ATOM 2925 O O . ASP A 1 386 ? 14.674 28.301 -23.521 1.00 52.62 386 ASP A O 1
ATOM 2929 N N . THR A 1 387 ? 14.043 27.818 -21.422 1.00 54.12 387 THR A N 1
ATOM 2930 C CA . THR A 1 387 ? 15.066 28.645 -20.762 1.00 54.12 387 THR A CA 1
ATOM 2931 C C . THR A 1 387 ? 16.449 27.963 -20.745 1.00 54.12 387 THR A C 1
ATOM 2933 O O . THR A 1 387 ? 17.476 28.643 -20.767 1.00 54.12 387 THR A O 1
ATOM 2936 N N . GLU A 1 388 ? 16.508 26.624 -20.775 1.00 50.97 388 GLU A N 1
ATOM 2937 C CA . GLU A 1 388 ? 17.752 25.829 -20.689 1.00 50.97 388 GLU A CA 1
ATOM 2938 C C . GLU A 1 388 ? 18.391 25.446 -22.045 1.00 50.97 388 GLU A C 1
ATOM 2940 O O . GLU A 1 388 ? 19.492 24.891 -22.074 1.00 50.97 388 GLU A O 1
ATOM 2945 N N . LYS A 1 389 ? 17.781 25.788 -23.192 1.00 40.28 389 LYS A N 1
ATOM 2946 C CA . LYS A 1 389 ? 18.244 25.421 -24.558 1.00 40.28 389 LYS A CA 1
ATOM 2947 C C . LYS A 1 389 ? 19.583 26.043 -25.029 1.00 40.28 389 LYS A C 1
ATOM 2949 O O . LYS A 1 389 ? 19.886 26.019 -26.220 1.00 40.28 389 LYS A O 1
ATOM 2954 N N . GLY A 1 390 ? 20.412 26.587 -24.136 1.00 37.31 390 GLY A N 1
ATOM 2955 C CA . GLY A 1 390 ? 21.559 27.436 -24.492 1.00 37.31 390 GLY A CA 1
ATOM 2956 C C . GLY A 1 390 ? 22.976 26.893 -24.265 1.00 37.31 390 GLY A C 1
ATOM 2957 O O . GLY A 1 390 ? 23.917 27.522 -24.747 1.00 37.31 390 GLY A O 1
ATOM 2958 N N . ALA A 1 391 ? 23.197 25.781 -23.555 1.00 43.19 391 ALA A N 1
ATOM 2959 C CA . ALA A 1 391 ? 24.566 25.366 -23.223 1.00 43.19 391 ALA A CA 1
ATOM 2960 C C . ALA A 1 391 ? 24.753 23.846 -23.150 1.00 43.19 391 ALA A C 1
ATOM 2962 O O . ALA A 1 391 ? 24.059 23.155 -22.412 1.00 43.19 391 ALA A O 1
ATOM 2963 N N . VAL A 1 392 ? 25.756 23.336 -23.871 1.00 40.22 392 VAL A N 1
ATOM 2964 C CA . VAL A 1 392 ? 26.296 21.985 -23.658 1.00 40.22 392 VAL A CA 1
ATOM 2965 C C . VAL A 1 392 ? 26.916 21.956 -22.255 1.00 40.22 392 VAL A C 1
ATOM 2967 O O . VAL A 1 392 ? 27.848 22.732 -22.011 1.00 40.22 392 VAL A O 1
ATOM 2970 N N . PRO A 1 393 ? 26.439 21.114 -21.319 1.00 49.69 393 PRO A N 1
ATOM 2971 C CA . PRO A 1 393 ? 26.999 21.090 -19.978 1.00 49.69 393 PRO A CA 1
ATOM 2972 C C . PRO A 1 393 ? 28.443 20.565 -20.032 1.00 49.69 393 PRO A C 1
ATOM 2974 O O . PRO A 1 393 ? 28.691 19.537 -20.668 1.00 49.69 393 PRO A O 1
ATOM 2977 N N . PRO A 1 394 ? 29.414 21.223 -19.374 1.00 49.50 394 PRO A N 1
ATOM 2978 C CA . PRO A 1 394 ? 30.713 20.608 -19.125 1.00 49.50 394 PRO A CA 1
ATOM 2979 C C . PRO A 1 394 ? 30.544 19.358 -18.243 1.00 49.50 394 PRO A C 1
ATOM 2981 O O . PRO A 1 394 ? 29.507 19.176 -17.601 1.00 49.50 394 PRO A O 1
ATOM 2984 N N . ALA A 1 395 ? 31.577 18.509 -18.185 1.00 53.06 395 ALA A N 1
ATOM 2985 C CA . ALA A 1 395 ? 31.604 17.336 -17.308 1.00 53.06 395 ALA A CA 1
ATOM 2986 C C . ALA A 1 395 ? 31.112 17.682 -15.882 1.00 53.06 395 ALA A C 1
ATOM 2988 O O . ALA A 1 395 ? 31.448 18.760 -15.373 1.00 53.06 395 ALA A O 1
ATOM 2989 N N . PRO A 1 396 ? 30.320 16.807 -15.230 1.00 61.00 396 PRO A N 1
ATOM 2990 C CA . PRO A 1 396 ? 29.616 17.140 -13.998 1.00 61.00 396 PRO A CA 1
ATOM 2991 C C . PRO A 1 396 ? 30.588 17.601 -12.908 1.00 61.00 396 PRO A C 1
ATOM 2993 O O . PRO A 1 396 ? 31.443 16.857 -12.416 1.00 61.00 396 PRO A O 1
ATOM 2996 N N . SER A 1 397 ? 30.447 18.869 -12.522 1.00 71.62 397 SER A N 1
ATOM 2997 C CA . SER A 1 397 ? 31.273 19.479 -11.485 1.00 71.62 397 SER A CA 1
ATOM 2998 C C . SER A 1 397 ? 31.091 18.761 -10.140 1.00 71.62 397 SER A C 1
ATOM 3000 O O . SER A 1 397 ? 30.085 18.089 -9.895 1.00 71.62 397 SER A O 1
ATOM 3002 N N . PHE A 1 398 ? 32.046 18.928 -9.223 1.00 74.31 398 PHE A N 1
ATOM 3003 C CA . PHE A 1 398 ? 31.888 18.480 -7.834 1.00 74.31 398 PHE A CA 1
ATOM 3004 C C . PHE A 1 398 ? 30.586 19.013 -7.199 1.00 74.31 398 PHE A C 1
ATOM 3006 O O . PHE A 1 398 ? 29.887 18.270 -6.515 1.00 74.31 398 PHE A O 1
ATOM 3013 N N . ALA A 1 399 ? 30.213 20.265 -7.493 1.00 78.00 399 ALA A N 1
ATOM 3014 C CA . ALA A 1 399 ? 28.969 20.866 -7.015 1.00 78.00 399 ALA A CA 1
ATOM 3015 C C . ALA A 1 399 ? 27.723 20.139 -7.551 1.00 78.00 399 ALA A C 1
ATOM 3017 O O . ALA A 1 399 ? 26.773 19.911 -6.802 1.00 78.00 399 ALA A O 1
ATOM 3018 N N . THR A 1 400 ? 27.745 19.710 -8.819 1.00 79.31 400 THR A N 1
ATOM 3019 C CA . THR A 1 400 ? 26.662 18.924 -9.429 1.00 79.31 400 THR A CA 1
ATOM 3020 C C . THR A 1 400 ? 26.484 17.588 -8.709 1.00 79.31 400 THR A C 1
ATOM 3022 O O . THR A 1 400 ? 25.367 17.258 -8.317 1.00 79.31 400 THR A O 1
ATOM 3025 N N . ARG A 1 401 ? 27.576 16.849 -8.473 1.00 81.38 401 ARG A N 1
ATOM 3026 C CA . ARG A 1 401 ? 27.545 15.561 -7.757 1.00 81.38 401 ARG A CA 1
ATOM 3027 C C . ARG A 1 401 ? 27.088 15.710 -6.308 1.00 81.38 401 ARG A C 1
ATOM 3029 O O . ARG A 1 401 ? 26.222 14.962 -5.869 1.00 81.38 401 ARG A O 1
ATOM 3036 N N . HIS A 1 402 ? 27.594 16.713 -5.589 1.00 82.12 402 HIS A N 1
ATOM 3037 C CA . HIS A 1 402 ? 27.154 17.005 -4.224 1.00 82.12 402 HIS A CA 1
ATOM 3038 C C . HIS A 1 402 ? 25.649 17.307 -4.164 1.00 82.12 402 HIS A C 1
ATOM 3040 O O . HIS A 1 402 ? 24.945 16.765 -3.317 1.00 82.12 402 HIS A O 1
ATOM 3046 N N . ARG A 1 403 ? 25.131 18.129 -5.087 1.00 85.25 403 ARG A N 1
ATOM 3047 C CA . ARG A 1 403 ? 23.694 18.431 -5.175 1.00 85.25 403 ARG A CA 1
ATOM 3048 C C . ARG A 1 403 ? 22.856 17.169 -5.405 1.00 85.25 403 ARG A C 1
ATOM 3050 O O . ARG A 1 403 ? 21.869 16.977 -4.704 1.00 85.25 403 ARG A O 1
ATOM 3057 N N . LEU A 1 404 ? 23.268 16.300 -6.330 1.00 86.25 404 LEU A N 1
ATOM 3058 C CA . LEU A 1 404 ? 22.581 15.028 -6.586 1.00 86.25 404 LEU A CA 1
ATOM 3059 C C . LEU A 1 404 ? 22.621 14.100 -5.356 1.00 86.25 404 LEU A C 1
ATOM 3061 O O . LEU A 1 404 ? 21.617 13.483 -5.016 1.00 86.25 404 LEU A O 1
ATOM 3065 N N . ALA A 1 405 ? 23.743 14.037 -4.634 1.00 84.06 405 ALA A N 1
ATOM 3066 C CA . ALA A 1 405 ? 23.837 13.258 -3.399 1.00 84.06 405 ALA A CA 1
ATOM 3067 C C . ALA A 1 405 ? 22.883 13.776 -2.306 1.00 84.06 405 ALA A C 1
ATOM 3069 O O . ALA A 1 405 ? 22.176 12.981 -1.689 1.00 84.06 405 ALA A O 1
ATOM 3070 N N . VAL A 1 406 ? 22.802 15.100 -2.117 1.00 86.06 406 VAL A N 1
ATOM 3071 C CA . VAL A 1 406 ? 21.842 15.733 -1.193 1.00 86.06 406 VAL A CA 1
ATOM 3072 C C . VAL A 1 406 ? 20.400 15.414 -1.596 1.00 86.06 406 VAL A C 1
ATOM 3074 O O . VAL A 1 406 ? 19.593 15.049 -0.745 1.00 86.06 406 VAL A O 1
ATOM 3077 N N . GLN A 1 407 ? 20.084 15.499 -2.890 1.00 88.50 407 GLN A N 1
ATOM 3078 C CA . GLN A 1 407 ? 18.760 15.183 -3.430 1.00 88.50 407 GLN A CA 1
ATOM 3079 C C . GLN A 1 407 ? 18.370 13.717 -3.175 1.00 88.50 407 GLN A C 1
ATOM 3081 O O . GLN A 1 407 ? 17.284 13.433 -2.670 1.00 88.50 407 GLN A O 1
ATOM 3086 N N . ARG A 1 408 ? 19.279 12.777 -3.453 1.00 88.25 408 ARG A N 1
ATOM 3087 C CA . ARG A 1 408 ? 19.111 11.350 -3.139 1.00 88.25 408 ARG A CA 1
ATOM 3088 C C . ARG A 1 408 ? 18.833 11.129 -1.650 1.00 88.25 408 ARG A C 1
ATOM 3090 O O . ARG A 1 408 ? 17.944 10.353 -1.295 1.00 88.25 408 ARG A O 1
ATOM 3097 N N . ASP A 1 409 ? 19.593 11.786 -0.777 1.00 85.81 409 ASP A N 1
ATOM 3098 C CA . ASP A 1 409 ? 19.461 11.610 0.670 1.00 85.81 409 ASP A CA 1
ATOM 3099 C C . ASP A 1 409 ? 18.152 12.215 1.206 1.00 85.81 409 ASP A C 1
ATOM 3101 O O . ASP A 1 409 ? 17.537 11.621 2.092 1.00 85.81 409 ASP A O 1
ATOM 3105 N N . ALA A 1 410 ? 17.667 13.315 0.617 1.00 88.19 410 ALA A N 1
ATOM 3106 C CA . ALA A 1 410 ? 16.343 13.869 0.905 1.00 88.19 410 ALA A CA 1
ATOM 3107 C C . ALA A 1 410 ? 15.222 12.870 0.565 1.00 88.19 410 ALA A C 1
ATOM 3109 O O . ALA A 1 410 ? 14.394 12.568 1.426 1.00 88.19 410 ALA A O 1
ATOM 3110 N N . ILE A 1 411 ? 15.260 12.260 -0.629 1.00 89.38 411 ILE A N 1
ATOM 3111 C CA . ILE A 1 411 ? 14.274 11.239 -1.020 1.00 89.38 411 ILE A CA 1
ATOM 3112 C C . ILE A 1 411 ? 14.301 10.045 -0.051 1.00 89.38 411 ILE A C 1
ATOM 3114 O O . ILE A 1 411 ? 13.251 9.567 0.384 1.00 89.38 411 ILE A O 1
ATOM 3118 N N . ARG A 1 412 ? 15.493 9.569 0.341 1.00 87.25 412 ARG A N 1
ATOM 3119 C CA . ARG A 1 412 ? 15.629 8.475 1.323 1.00 87.25 412 ARG A CA 1
ATOM 3120 C C . ARG A 1 412 ? 15.017 8.833 2.677 1.00 87.25 412 ARG A C 1
ATOM 3122 O O . ARG A 1 412 ? 14.350 7.995 3.284 1.00 87.25 412 ARG A O 1
ATOM 3129 N N . GLN A 1 413 ? 15.229 10.060 3.152 1.00 89.56 413 GLN A N 1
ATOM 3130 C CA . GLN A 1 413 ? 14.629 10.541 4.399 1.00 89.56 413 GLN A CA 1
ATOM 3131 C C . GLN A 1 413 ? 13.102 10.598 4.298 1.00 89.56 413 GLN A C 1
ATOM 3133 O O . GLN A 1 413 ? 12.418 10.160 5.225 1.00 89.56 413 GLN A O 1
ATOM 3138 N N . ARG A 1 414 ? 12.557 11.065 3.169 1.00 93.44 414 ARG A N 1
ATOM 3139 C CA . ARG A 1 414 ? 11.108 11.097 2.949 1.00 93.44 414 ARG A CA 1
ATOM 3140 C C . ARG A 1 414 ? 10.499 9.698 2.890 1.00 93.44 414 ARG A C 1
ATOM 3142 O O . ARG A 1 414 ? 9.500 9.462 3.563 1.00 93.44 414 ARG A O 1
ATOM 3149 N N . LEU A 1 415 ? 11.123 8.755 2.184 1.00 89.31 415 LEU A N 1
ATOM 3150 C CA . LEU A 1 415 ? 10.709 7.346 2.171 1.00 89.31 415 LEU A CA 1
ATOM 3151 C C . LEU A 1 415 ? 10.652 6.750 3.586 1.00 89.31 415 LEU A C 1
ATOM 3153 O O . LEU A 1 415 ? 9.667 6.105 3.950 1.00 89.31 415 LEU A O 1
ATOM 3157 N N . ALA A 1 416 ? 11.674 7.005 4.410 1.00 86.81 416 ALA A N 1
ATOM 3158 C CA . ALA A 1 416 ? 11.690 6.563 5.804 1.00 86.81 416 ALA A CA 1
ATOM 3159 C C . ALA A 1 416 ? 10.566 7.214 6.635 1.00 86.81 416 ALA A C 1
ATOM 3161 O O . ALA A 1 416 ? 9.924 6.536 7.440 1.00 86.81 416 ALA A O 1
ATOM 3162 N N . ALA A 1 417 ? 10.293 8.505 6.416 1.00 92.25 417 ALA A N 1
ATOM 3163 C CA . ALA A 1 417 ? 9.207 9.221 7.081 1.00 92.25 417 ALA A CA 1
ATOM 3164 C C . ALA A 1 417 ? 7.829 8.645 6.716 1.00 92.25 417 ALA A C 1
ATOM 3166 O O . ALA A 1 417 ? 7.043 8.356 7.617 1.00 92.25 417 ALA A O 1
ATOM 3167 N N . ILE A 1 418 ? 7.571 8.387 5.428 1.00 93.25 418 ILE A N 1
ATOM 3168 C CA . ILE A 1 418 ? 6.334 7.742 4.958 1.00 93.25 418 ILE A CA 1
ATOM 3169 C C . ILE A 1 418 ? 6.182 6.352 5.580 1.00 93.25 418 ILE A C 1
ATOM 3171 O O . ILE A 1 418 ? 5.107 6.002 6.063 1.00 93.25 418 ILE A O 1
ATOM 3175 N N . GLY A 1 419 ? 7.262 5.564 5.629 1.00 88.31 419 GLY A N 1
ATOM 3176 C CA . GLY A 1 419 ? 7.255 4.259 6.293 1.00 88.31 419 GLY A CA 1
ATOM 3177 C C . GLY A 1 419 ? 6.834 4.350 7.765 1.00 88.31 419 GLY A C 1
ATOM 3178 O O . GLY A 1 419 ? 5.979 3.587 8.213 1.00 88.31 419 GLY A O 1
ATOM 3179 N N . ALA A 1 420 ? 7.368 5.324 8.507 1.00 90.19 420 ALA A N 1
ATOM 3180 C CA . ALA A 1 420 ? 7.000 5.562 9.904 1.00 90.19 420 ALA A CA 1
ATOM 3181 C C . ALA A 1 420 ? 5.574 6.128 10.075 1.00 90.19 420 ALA A C 1
ATOM 3183 O O . ALA A 1 420 ? 4.921 5.881 11.091 1.00 90.19 420 ALA A O 1
ATOM 3184 N N . GLU A 1 421 ? 5.076 6.913 9.119 1.00 94.81 421 GLU A N 1
ATOM 3185 C CA . GLU A 1 421 ? 3.681 7.373 9.074 1.00 94.81 421 GLU A CA 1
ATOM 3186 C C . GLU A 1 421 ? 2.717 6.198 8.864 1.00 94.81 421 GLU A C 1
ATOM 3188 O O . GLU A 1 421 ? 1.766 6.055 9.633 1.00 94.81 421 GLU A O 1
ATOM 3193 N N . LEU A 1 422 ? 3.013 5.306 7.916 1.00 92.38 422 LEU A N 1
ATOM 3194 C CA . LEU A 1 422 ? 2.246 4.082 7.673 1.00 92.38 422 LEU A CA 1
ATOM 3195 C C . LEU A 1 422 ? 2.246 3.146 8.886 1.00 92.38 422 LEU A C 1
ATOM 3197 O O . LEU A 1 422 ? 1.181 2.689 9.295 1.00 92.38 422 LEU A O 1
ATOM 3201 N N . ASP A 1 423 ? 3.404 2.899 9.508 1.00 89.31 423 ASP A N 1
ATOM 3202 C CA . ASP A 1 423 ? 3.493 2.050 10.705 1.00 89.31 423 ASP A CA 1
ATOM 3203 C C . ASP A 1 423 ? 2.654 2.625 11.867 1.00 89.31 423 ASP A C 1
ATOM 3205 O O . ASP A 1 423 ? 1.943 1.885 12.551 1.00 89.31 423 ASP A O 1
ATOM 3209 N N . ARG A 1 424 ? 2.662 3.954 12.062 1.00 92.81 424 ARG A N 1
ATOM 3210 C CA . ARG A 1 424 ? 1.801 4.626 13.056 1.00 92.81 424 ARG A CA 1
ATOM 3211 C C . ARG A 1 424 ? 0.317 4.520 12.712 1.00 92.81 424 ARG A C 1
ATOM 3213 O O . ARG A 1 424 ? -0.495 4.317 13.613 1.00 92.81 424 ARG A O 1
ATOM 3220 N N . LEU A 1 425 ? -0.039 4.667 11.436 1.00 92.31 425 LEU A N 1
ATOM 3221 C CA . LEU A 1 425 ? -1.418 4.569 10.966 1.00 92.31 425 LEU A CA 1
ATOM 3222 C C . LEU A 1 425 ? -1.959 3.150 11.182 1.00 92.31 425 LEU A C 1
ATOM 3224 O O . LEU A 1 425 ? -3.011 2.995 11.807 1.00 92.31 425 LEU A O 1
ATOM 3228 N N . TYR A 1 426 ? -1.215 2.128 10.751 1.00 89.06 426 TYR A N 1
ATOM 3229 C CA . TYR A 1 426 ? -1.595 0.719 10.887 1.00 89.06 426 TYR A CA 1
ATOM 3230 C C . TYR A 1 426 ? -1.618 0.234 12.341 1.00 89.06 426 TYR A C 1
ATOM 3232 O O . TYR A 1 426 ? -2.431 -0.620 12.680 1.00 89.06 426 TYR A O 1
ATOM 3240 N N . GLY A 1 427 ? -0.780 0.801 13.214 1.00 87.62 427 GLY A N 1
ATOM 3241 C CA . GLY A 1 427 ? -0.782 0.516 14.653 1.00 87.62 427 GLY A CA 1
ATOM 3242 C C . GLY A 1 427 ? -1.838 1.279 15.467 1.00 87.62 427 GLY A C 1
ATOM 3243 O O . GLY A 1 427 ? -1.839 1.192 16.694 1.00 87.62 427 GLY A O 1
ATOM 3244 N N . SER A 1 428 ? -2.705 2.075 14.833 1.00 91.50 428 SER A N 1
ATOM 3245 C CA . SER A 1 428 ? -3.715 2.863 15.548 1.00 91.50 428 SER A CA 1
ATOM 3246 C C . SER A 1 428 ? -4.972 2.045 15.879 1.00 91.50 428 SER A C 1
ATOM 3248 O O . SER A 1 428 ? -5.433 1.233 15.081 1.00 91.50 428 SER A O 1
ATOM 3250 N N . LYS A 1 429 ? -5.614 2.327 17.023 1.00 90.75 429 LYS A N 1
ATOM 3251 C CA . LYS A 1 429 ? -6.882 1.676 17.429 1.00 90.75 429 LYS A CA 1
ATOM 3252 C C . LYS A 1 429 ? -8.006 1.842 16.402 1.00 90.75 429 LYS A C 1
ATOM 3254 O O . LYS A 1 429 ? -8.838 0.956 16.229 1.00 90.75 429 LYS A O 1
ATOM 3259 N N . LEU A 1 430 ? -8.050 2.993 15.726 1.00 89.88 430 LEU A N 1
ATOM 3260 C CA . LEU A 1 430 ? -9.030 3.238 14.668 1.00 89.88 430 LEU A CA 1
ATOM 3261 C C . LEU A 1 430 ? -8.788 2.302 13.479 1.00 89.88 430 LEU A C 1
ATOM 3263 O O . LEU A 1 430 ? -9.743 1.796 12.895 1.00 89.88 430 LEU A O 1
ATOM 3267 N N . TYR A 1 431 ? -7.520 2.042 13.158 1.00 90.19 431 TYR A N 1
ATOM 3268 C CA . TYR A 1 431 ? -7.145 1.100 12.116 1.00 90.19 431 TYR A CA 1
ATOM 3269 C C . TYR A 1 431 ? -7.439 -0.354 12.506 1.00 90.19 431 TYR A C 1
ATOM 3271 O O . TYR A 1 431 ? -7.943 -1.111 11.682 1.00 90.19 431 TYR A O 1
ATOM 3279 N N . GLU A 1 432 ? -7.220 -0.740 13.766 1.00 90.94 432 GLU A N 1
ATOM 3280 C CA . GLU A 1 432 ? -7.639 -2.056 14.277 1.00 90.94 432 GLU A CA 1
ATOM 3281 C C . GLU A 1 432 ? -9.149 -2.274 14.093 1.00 90.94 432 GLU A C 1
ATOM 3283 O O . GLU A 1 432 ? -9.579 -3.317 13.594 1.00 90.94 432 GLU A O 1
ATOM 3288 N N . LEU A 1 433 ? -9.963 -1.264 14.427 1.00 91.69 433 LEU A N 1
ATOM 3289 C CA . LEU A 1 433 ? -11.410 -1.310 14.218 1.00 91.69 433 LEU A CA 1
ATOM 3290 C C . LEU A 1 433 ? -11.772 -1.358 12.724 1.00 91.69 433 LEU A C 1
ATOM 3292 O O . LEU A 1 433 ? -12.659 -2.118 12.337 1.00 91.69 433 LEU A O 1
ATOM 3296 N N . PHE A 1 434 ? -11.076 -0.591 11.882 1.00 90.62 434 PHE A N 1
ATOM 3297 C CA . PHE A 1 434 ? -11.238 -0.631 10.427 1.00 90.62 434 PHE A CA 1
ATOM 3298 C C . PHE A 1 434 ? -10.950 -2.025 9.856 1.00 90.62 434 PHE A C 1
ATOM 3300 O O . PHE A 1 434 ? -11.749 -2.561 9.083 1.00 90.62 434 PHE A O 1
ATOM 3307 N N . ALA A 1 435 ? -9.847 -2.649 10.272 1.00 88.50 435 ALA A N 1
ATOM 3308 C CA . ALA A 1 435 ? -9.473 -3.996 9.858 1.00 88.50 435 ALA A CA 1
ATOM 3309 C C . ALA A 1 435 ? -10.508 -5.037 10.319 1.00 88.50 435 ALA A C 1
ATOM 3311 O O . ALA A 1 435 ? -10.907 -5.901 9.533 1.00 88.50 435 ALA A O 1
ATOM 3312 N N . ALA A 1 436 ? -11.000 -4.925 11.558 1.00 89.94 436 ALA A N 1
ATOM 3313 C CA . ALA A 1 436 ? -12.063 -5.782 12.080 1.00 89.94 436 ALA A CA 1
ATOM 3314 C C . ALA A 1 436 ? -13.380 -5.613 11.302 1.00 89.94 436 ALA A C 1
ATOM 3316 O O . ALA A 1 436 ? -14.033 -6.604 10.973 1.00 89.94 436 ALA A O 1
ATOM 3317 N N . ALA A 1 437 ? -13.751 -4.376 10.956 1.00 90.56 437 ALA A N 1
ATOM 3318 C CA . ALA A 1 437 ? -14.941 -4.091 10.161 1.00 90.56 437 ALA A CA 1
ATOM 3319 C C . ALA A 1 437 ? -14.837 -4.682 8.748 1.00 90.56 437 ALA A C 1
ATOM 3321 O O . ALA A 1 437 ? -15.773 -5.341 8.301 1.00 90.56 437 ALA A O 1
ATOM 3322 N N . ARG A 1 438 ? -13.683 -4.543 8.080 1.00 87.44 438 ARG A N 1
ATOM 3323 C CA . ARG A 1 438 ? -13.425 -5.184 6.777 1.00 87.44 438 ARG A CA 1
ATOM 3324 C C . ARG A 1 438 ? -13.482 -6.709 6.850 1.00 87.44 438 ARG A C 1
ATOM 3326 O O . ARG A 1 438 ? -13.959 -7.353 5.919 1.00 87.44 438 ARG A O 1
ATOM 3333 N N . LEU A 1 439 ? -12.991 -7.310 7.934 1.00 86.44 439 LEU A N 1
ATOM 3334 C CA . LEU A 1 439 ? -13.088 -8.757 8.131 1.00 86.44 439 LEU A CA 1
ATOM 3335 C C . LEU A 1 439 ? -14.547 -9.210 8.292 1.00 86.44 439 LEU A C 1
ATOM 3337 O O . LEU A 1 439 ? -14.932 -10.217 7.702 1.00 86.44 439 LEU A O 1
ATOM 3341 N N . ALA A 1 440 ? -15.353 -8.466 9.052 1.00 88.62 440 ALA A N 1
ATOM 3342 C CA . ALA A 1 440 ? -16.780 -8.738 9.202 1.00 88.62 440 ALA A CA 1
ATOM 3343 C C . ALA A 1 440 ? -17.531 -8.591 7.866 1.00 88.62 440 ALA A C 1
ATOM 3345 O O . ALA A 1 440 ? -18.314 -9.470 7.510 1.00 88.62 440 ALA A O 1
ATOM 3346 N N . GLU A 1 441 ? -17.225 -7.552 7.085 1.00 88.12 441 GLU A N 1
ATOM 3347 C CA . GLU A 1 441 ? -17.829 -7.310 5.767 1.00 88.12 441 GLU A CA 1
ATOM 3348 C C . GLU A 1 441 ? -17.607 -8.492 4.815 1.00 88.12 441 GLU A C 1
ATOM 3350 O O . GLU A 1 441 ? -18.537 -8.949 4.152 1.00 88.12 441 GLU A O 1
ATOM 3355 N N . ARG A 1 442 ? -16.408 -9.090 4.831 1.00 82.25 442 ARG A N 1
ATOM 3356 C CA . ARG A 1 442 ? -16.099 -10.316 4.066 1.00 82.25 442 ARG A CA 1
ATOM 3357 C C . ARG A 1 442 ? -16.923 -11.528 4.481 1.00 82.25 442 ARG A C 1
ATOM 3359 O O . ARG A 1 442 ? -17.095 -12.449 3.692 1.00 82.25 442 ARG A O 1
ATOM 3366 N N . GLN A 1 443 ? -17.400 -11.544 5.717 1.00 88.69 443 GLN A N 1
ATOM 3367 C CA . GLN A 1 443 ? -18.280 -12.581 6.246 1.00 88.69 443 GLN A CA 1
ATOM 3368 C C . GLN A 1 443 ? -19.764 -12.229 6.036 1.00 88.69 443 GLN A C 1
ATOM 3370 O O . GLN A 1 443 ? -20.629 -12.903 6.588 1.00 88.69 443 GLN A O 1
ATOM 3375 N N . GLY A 1 444 ? -20.067 -11.174 5.266 1.00 91.56 444 GLY A N 1
ATOM 3376 C CA . GLY A 1 444 ? -21.428 -10.694 5.021 1.00 91.56 444 GLY A CA 1
ATOM 3377 C C . GLY A 1 444 ? -22.047 -9.965 6.215 1.00 91.56 444 GLY A C 1
ATOM 3378 O O . GLY A 1 444 ? -23.270 -9.899 6.320 1.00 91.56 444 GLY A O 1
ATOM 3379 N N . ARG A 1 445 ? -21.225 -9.454 7.139 1.00 95.00 445 ARG A N 1
ATOM 3380 C CA . ARG A 1 445 ? -21.664 -8.780 8.368 1.00 95.00 445 ARG A CA 1
ATOM 3381 C C . ARG A 1 445 ? -21.279 -7.308 8.368 1.00 95.00 445 ARG A C 1
ATOM 3383 O O . ARG A 1 445 ? -20.199 -6.943 7.919 1.00 95.00 445 ARG A O 1
ATOM 3390 N N . ASP A 1 446 ? -22.118 -6.473 8.969 1.00 95.00 446 ASP A N 1
ATOM 3391 C CA . ASP A 1 446 ? -21.823 -5.055 9.177 1.00 95.00 446 ASP A CA 1
ATOM 3392 C C . ASP A 1 446 ? -21.510 -4.776 10.652 1.00 95.00 446 ASP A C 1
ATOM 3394 O O . ASP A 1 446 ? -22.403 -4.563 11.474 1.00 95.00 446 ASP A O 1
ATOM 3398 N N . LEU A 1 447 ? -20.216 -4.768 10.990 1.00 95.62 447 LEU A N 1
ATOM 3399 C CA . LEU A 1 447 ? -19.755 -4.565 12.365 1.00 95.62 447 LEU A CA 1
ATOM 3400 C C . LEU A 1 447 ? -20.232 -3.230 12.958 1.00 95.62 447 LEU A C 1
ATOM 3402 O O . LEU A 1 447 ? -20.589 -3.180 14.134 1.00 95.62 447 LEU A O 1
ATOM 3406 N N . LEU A 1 448 ? -20.254 -2.153 12.165 1.00 95.50 448 LEU A N 1
ATOM 3407 C CA . LEU A 1 448 ? -20.667 -0.839 12.663 1.00 95.50 448 LEU A CA 1
ATOM 3408 C C . LEU A 1 448 ? -22.169 -0.803 12.955 1.00 95.50 448 LEU A C 1
ATOM 3410 O O . LEU A 1 448 ? -22.572 -0.242 13.974 1.00 95.50 448 LEU A O 1
ATOM 3414 N N . ALA A 1 449 ? -22.986 -1.446 12.117 1.00 95.62 449 ALA A N 1
ATOM 3415 C CA . ALA A 1 449 ? -24.417 -1.592 12.377 1.00 95.62 449 ALA A CA 1
ATOM 3416 C C . ALA A 1 449 ? -24.685 -2.453 13.623 1.00 95.62 449 ALA A C 1
ATOM 3418 O O . ALA A 1 449 ? -25.513 -2.092 14.458 1.00 95.62 449 ALA A O 1
ATOM 3419 N N . GLU A 1 450 ? -23.949 -3.551 13.811 1.00 96.88 450 GLU A N 1
ATOM 3420 C CA . GLU A 1 450 ? -24.054 -4.371 15.026 1.00 96.88 450 GLU A CA 1
ATOM 3421 C C . GLU A 1 450 ? -23.701 -3.578 16.294 1.00 96.88 450 GLU A C 1
ATOM 3423 O O . GLU A 1 450 ? -24.387 -3.691 17.313 1.00 96.88 450 GLU A O 1
ATOM 3428 N N . MET A 1 451 ? -22.642 -2.762 16.245 1.00 97.38 451 MET A N 1
ATOM 3429 C CA . MET A 1 451 ? -22.274 -1.867 17.346 1.00 97.38 451 MET A CA 1
ATOM 3430 C C . MET A 1 451 ? -23.371 -0.837 17.620 1.00 97.38 451 MET A C 1
ATOM 3432 O O . MET A 1 451 ? -23.740 -0.637 18.777 1.00 97.38 451 MET A O 1
ATOM 3436 N N . ALA A 1 452 ? -23.920 -0.224 16.568 1.00 97.25 452 ALA A N 1
ATOM 3437 C CA . ALA A 1 452 ? -25.016 0.731 16.677 1.00 97.25 452 ALA A CA 1
ATOM 3438 C C . ALA A 1 452 ? -26.249 0.104 17.350 1.00 97.25 452 ALA A C 1
ATOM 3440 O O . ALA A 1 452 ? -26.763 0.671 18.310 1.00 97.25 452 ALA A O 1
ATOM 3441 N N . HIS A 1 453 ? -26.652 -1.105 16.945 1.00 97.69 453 HIS A N 1
ATOM 3442 C CA . HIS A 1 453 ? -27.770 -1.826 17.562 1.00 97.69 453 HIS A CA 1
ATOM 3443 C C . HIS A 1 453 ? -27.547 -2.133 19.049 1.00 97.69 453 HIS A C 1
ATOM 3445 O O . HIS A 1 453 ? -28.473 -2.006 19.851 1.00 97.69 453 HIS A O 1
ATOM 3451 N N . ARG A 1 454 ? -26.325 -2.515 19.444 1.00 97.75 454 ARG A N 1
ATOM 3452 C CA . ARG A 1 454 ? -25.998 -2.739 20.864 1.00 97.75 454 ARG A CA 1
ATOM 3453 C C . ARG A 1 454 ? -26.099 -1.451 21.675 1.00 97.75 454 ARG A C 1
ATOM 3455 O O . ARG A 1 454 ? -26.635 -1.477 22.780 1.00 97.75 454 ARG A O 1
ATOM 3462 N N . LEU A 1 455 ? -25.606 -0.340 21.131 1.00 98.00 455 LEU A N 1
ATOM 3463 C CA . LEU A 1 455 ? -25.698 0.965 21.781 1.00 98.00 455 LEU A CA 1
ATOM 3464 C C . LEU A 1 455 ? -27.150 1.444 21.881 1.00 98.00 455 LEU A C 1
ATOM 3466 O O . LEU A 1 455 ? -27.534 1.948 22.928 1.00 98.00 455 LEU A O 1
ATOM 3470 N N . ASP A 1 456 ? -27.971 1.230 20.852 1.00 98.19 456 ASP A N 1
ATOM 3471 C CA . ASP A 1 456 ? -29.397 1.580 20.881 1.00 98.19 456 ASP A CA 1
ATOM 3472 C C . ASP A 1 456 ? -30.138 0.833 22.006 1.00 98.19 456 ASP A C 1
ATOM 3474 O O . ASP A 1 456 ? -30.932 1.435 22.731 1.00 98.19 456 ASP A O 1
ATOM 3478 N N . ALA A 1 457 ? -29.820 -0.447 22.231 1.00 98.12 457 ALA A N 1
ATOM 3479 C CA . ALA A 1 457 ? -30.367 -1.210 23.356 1.00 98.12 457 ALA A CA 1
ATOM 3480 C C . ALA A 1 457 ? -29.911 -0.662 24.724 1.00 98.12 457 ALA A C 1
ATOM 3482 O O . ALA A 1 457 ? -30.714 -0.565 25.652 1.00 98.12 457 ALA A O 1
ATOM 3483 N N . GLN A 1 458 ? -28.639 -0.270 24.856 1.00 98.19 458 GLN A N 1
ATOM 3484 C CA . GLN A 1 458 ? -28.111 0.338 26.086 1.00 98.19 458 GLN A CA 1
ATOM 3485 C C . GLN A 1 458 ? -28.720 1.716 26.363 1.00 98.19 458 GLN A C 1
ATOM 3487 O O . GLN A 1 458 ? -29.012 2.036 27.513 1.00 98.19 458 GLN A O 1
ATOM 3492 N N . ILE A 1 459 ? -28.936 2.516 25.318 1.00 98.31 459 ILE A N 1
ATOM 3493 C CA . ILE A 1 459 ? -29.609 3.815 25.399 1.00 98.31 459 ILE A CA 1
ATOM 3494 C C . ILE A 1 459 ? -31.042 3.624 25.899 1.00 98.31 459 ILE A C 1
ATOM 3496 O O . ILE A 1 459 ? -31.423 4.272 26.868 1.00 98.31 459 ILE A O 1
ATOM 3500 N N . ALA A 1 460 ? -31.804 2.699 25.307 1.00 98.06 460 ALA A N 1
ATOM 3501 C CA . ALA A 1 460 ? -33.177 2.421 25.731 1.00 98.06 460 ALA A CA 1
ATOM 3502 C C . ALA A 1 460 ? -33.252 1.964 27.200 1.00 98.06 460 ALA A C 1
ATOM 3504 O O . ALA A 1 460 ? -34.133 2.396 27.944 1.00 98.06 460 ALA A O 1
ATOM 3505 N N . GLN A 1 461 ? -32.299 1.136 27.638 1.00 97.69 461 GLN A N 1
ATOM 3506 C CA . GLN A 1 461 ? -32.190 0.714 29.034 1.00 97.69 461 GLN A CA 1
ATOM 3507 C C . GLN A 1 461 ? -31.895 1.899 29.967 1.00 97.69 461 GLN A C 1
ATOM 3509 O O . GLN A 1 461 ? -32.560 2.055 30.989 1.00 97.69 461 GLN A O 1
ATOM 3514 N N . ALA A 1 462 ? -30.933 2.755 29.609 1.00 96.62 462 ALA A N 1
ATOM 3515 C CA . ALA A 1 462 ? -30.584 3.931 30.402 1.00 96.62 462 ALA A CA 1
ATOM 3516 C C . ALA A 1 462 ? -31.750 4.933 30.497 1.00 96.62 462 ALA A C 1
ATOM 3518 O O . ALA A 1 462 ? -31.989 5.499 31.562 1.00 96.62 462 ALA A O 1
ATOM 3519 N N . GLU A 1 463 ? -32.508 5.116 29.414 1.00 97.50 463 GLU A N 1
ATOM 3520 C CA . GLU A 1 463 ? -33.712 5.955 29.394 1.00 97.50 463 GLU A CA 1
ATOM 3521 C C . GLU A 1 463 ? -34.811 5.404 30.307 1.00 97.50 463 GLU A C 1
ATOM 3523 O O . GLU A 1 463 ? -35.401 6.161 31.079 1.00 97.50 463 GLU A O 1
ATOM 3528 N N . ALA A 1 464 ? -35.053 4.090 30.273 1.00 96.88 464 ALA A N 1
ATOM 3529 C CA . ALA A 1 464 ? -36.024 3.439 31.151 1.00 96.88 464 ALA A CA 1
ATOM 3530 C C . ALA A 1 464 ? -35.625 3.542 32.634 1.00 96.88 464 ALA A C 1
ATOM 3532 O O . ALA A 1 464 ? -36.467 3.837 33.485 1.00 96.88 464 ALA A O 1
ATOM 3533 N N . GLU A 1 465 ? -34.341 3.347 32.951 1.00 95.75 465 GLU A N 1
ATOM 3534 C CA . GLU A 1 465 ? -33.815 3.531 34.308 1.00 95.75 465 GLU A CA 1
ATOM 3535 C C . GLU A 1 465 ? -33.972 4.975 34.788 1.00 95.75 465 GLU A C 1
ATOM 3537 O O . GLU A 1 465 ? -34.403 5.203 35.919 1.00 95.75 465 GLU A O 1
ATOM 3542 N N . LEU A 1 466 ? -33.652 5.952 33.936 1.00 94.00 466 LEU A N 1
ATOM 3543 C CA . LEU A 1 466 ? -33.735 7.363 34.297 1.00 94.00 466 LEU A CA 1
ATOM 3544 C C . LEU A 1 466 ? -35.187 7.764 34.546 1.00 94.00 466 LEU A C 1
ATOM 3546 O O . LEU A 1 466 ? -35.476 8.402 35.556 1.00 94.00 466 LEU A O 1
ATOM 3550 N N . ALA A 1 467 ? -36.108 7.318 33.689 1.00 93.81 467 ALA A N 1
ATOM 3551 C CA . ALA A 1 467 ? -37.536 7.535 33.881 1.00 93.81 467 ALA A CA 1
ATOM 3552 C C . ALA A 1 467 ? -38.012 6.979 35.233 1.00 93.81 467 ALA A C 1
ATOM 3554 O O . ALA A 1 467 ? -38.655 7.702 35.990 1.00 93.81 467 ALA A O 1
ATOM 3555 N N . ALA A 1 468 ? -37.627 5.747 35.586 1.00 93.12 468 ALA A N 1
ATOM 3556 C CA . ALA A 1 468 ? -37.995 5.132 36.863 1.00 93.12 468 ALA A CA 1
ATOM 3557 C C . ALA A 1 468 ? -37.426 5.879 38.088 1.00 93.12 468 ALA A C 1
ATOM 3559 O O . ALA A 1 468 ? -38.074 5.932 39.137 1.00 93.12 468 ALA A O 1
ATOM 3560 N N . LEU A 1 469 ? -36.231 6.471 37.971 1.00 89.69 469 LEU A N 1
ATOM 3561 C CA . LEU A 1 469 ? -35.626 7.296 39.025 1.00 89.69 469 LEU A CA 1
ATOM 3562 C C . LEU A 1 469 ? -36.266 8.690 39.154 1.00 89.69 469 LEU A C 1
ATOM 3564 O O . LEU A 1 469 ? -36.151 9.305 40.209 1.00 89.69 469 LEU A O 1
ATOM 3568 N N . VAL A 1 470 ? -36.907 9.201 38.104 1.00 82.31 470 VAL A N 1
ATOM 3569 C CA . VAL A 1 470 ? -37.573 10.514 38.128 1.00 82.31 470 VAL A CA 1
ATOM 3570 C C . VAL A 1 470 ? -39.038 10.394 38.559 1.00 82.31 470 VAL A C 1
ATOM 3572 O O . VAL A 1 470 ? -39.563 11.302 39.196 1.00 82.31 470 VAL A O 1
ATOM 3575 N N . THR A 1 471 ? -39.714 9.290 38.223 1.00 79.31 471 THR A N 1
ATOM 3576 C CA . THR A 1 471 ? -41.128 9.074 38.585 1.00 79.31 471 THR A CA 1
ATOM 3577 C C . THR A 1 471 ? -41.342 8.472 39.972 1.00 79.31 471 THR A C 1
ATOM 3579 O O . THR A 1 471 ? -42.445 8.582 40.504 1.00 79.31 471 THR A O 1
ATOM 3582 N N . GLY A 1 472 ? -40.339 7.775 40.515 1.00 58.31 472 GLY A N 1
ATOM 3583 C CA . GLY A 1 472 ? -40.355 7.258 41.890 1.00 58.31 472 GLY A CA 1
ATOM 3584 C C . GLY A 1 472 ? -39.800 8.269 42.876 1.00 58.31 472 GLY A C 1
ATOM 3585 O O . GLY A 1 472 ? -40.158 8.154 44.064 1.00 58.31 472 GLY A O 1
#

Mean predicted aligned error: 9.32 Å

pLDDT: mean 85.39, std 13.51, range [26.94, 98.31]

Radius of gyration: 28.35 Å; Cα contacts (8 Å, |Δi|>4): 566; chains: 1; bounding box: 75×62×85 Å

Foldseek 3Di:
DDLVVLLVVVLVVVCVQLPNPDPDDAFPDEAEDAADQDPSSRLLNLLVNVVVCLQVVFFEEEAEAFCVCLVSNLLNHDLLCSLLAQEAHPDPQCRLVSLLLSLLLVVLLVLLVDPSCDHNNNVSLVVLCVVVVVLSVQQNVCSVVVDPPDDGDPPNCVSHRHYYYHDVVVVVNQDQGAEYEYEDDDDDDPVPPDGDRNYGYYYYYDHDDDDDDDDDDDQLLVVLVVLLLSLLLSLLSLVLSLLLLVLLLLVLLLVLLVQFLVLQLLLLVLQLLLLVLVCVVVVPDPVSVVSNVVSVVSNVVSVVVSVVSVVSNVVQAAQDRADPVLSSLSSVLSSQLPLLVDPDPVSSVLSVVLNVQSSSCSSNNNPVSSVVSVVVSVVVVVVVVVVPPPDDDDRQDPVSSVSSVSSSVVSVVSSVVSSVSSVVSSPDPSNVVSVVQVVQVVVVHGPSNVSSVVSVVSSVVSVVSSVVSVVD

Sequence (472 aa):
MDCTDEITATLAAWLRLLGQAGAGAPAPNFATATAPEQQETLIGALAALTTEALNNDRTLTIVTADDGLLPEISNALDLQLRPLCLVLPGAEHARPIALRATLSLLKSRLARAAADSQGPAWTAQRERLRHADALWRAGLAWTARNLPHEAPPAGIHDLFPVRIGPWPVMQQAGLPTDWVVLLQNGPLPAMLGSAWPGARHTLLLTVSGSGSGGLTLPDEAAQLLAEIELLGQELAEMELELATAETELAAFSARYHELVGGRIARLDRLQAELAAARLERAPQDAAQARAADEARARAAQSQREYEAAGRRAREQTSSSVPDLDLKKRYRQLAQKIHPDRAHDETDRAWRTQLMAEANRAYRAGDAAALERVFARWLAGADEAADTEKGAVPPAPSFATRHRLAVQRDAIRQRLAAIGAELDRLYGSKLYELFAAARLAERQGRDLLAEMAHRLDAQIAQAEAELAALVTG

Solvent-accessible surface area (backbone atoms only — not comparable to full-atom values): 25335 Å² total; per-residue (Å²): 132,60,67,67,58,56,19,51,53,50,35,59,54,50,40,48,67,63,46,71,76,46,103,74,68,70,71,66,32,68,40,78,45,78,45,60,88,50,62,69,43,39,37,47,22,53,22,50,48,51,52,55,30,34,59,67,77,36,31,37,36,40,30,31,77,50,58,85,59,50,64,60,41,63,67,52,31,51,81,64,53,43,51,48,42,42,59,38,52,63,52,76,82,45,30,63,53,42,50,39,45,36,52,50,47,32,50,51,47,62,73,62,66,41,84,62,52,55,61,60,37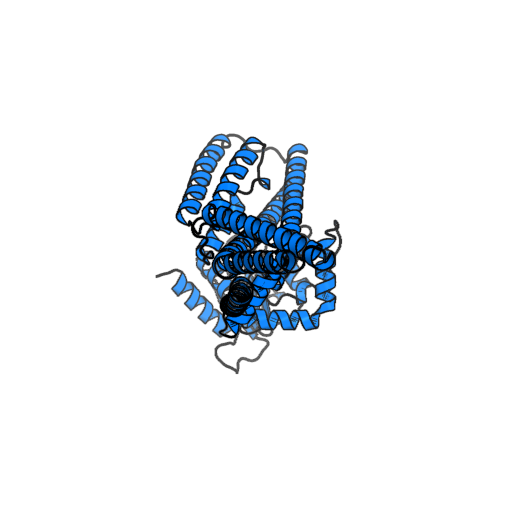,43,54,51,48,54,52,50,44,64,77,37,42,70,59,50,53,48,46,52,51,52,45,72,64,64,58,86,92,62,79,75,62,86,69,61,69,74,79,34,50,29,39,34,27,11,48,77,55,55,59,70,64,63,60,77,26,49,34,34,38,39,46,38,64,71,88,77,62,84,84,67,85,55,56,52,79,63,30,40,19,23,40,39,28,47,42,95,57,93,78,90,77,77,94,68,81,89,51,69,57,58,52,42,52,52,47,38,52,55,53,33,51,48,41,14,51,52,51,45,51,47,53,48,52,52,36,52,50,50,41,48,50,45,54,44,40,69,56,37,32,56,49,52,24,51,38,32,42,46,49,18,52,41,29,43,58,53,20,71,78,38,78,85,42,67,65,41,51,52,50,20,53,53,26,43,52,48,18,55,47,38,42,52,52,39,52,53,49,54,51,52,45,66,74,50,59,65,45,50,78,67,51,75,66,53,51,52,53,50,29,60,47,42,45,70,41,41,37,59,74,43,92,48,72,68,52,21,52,51,21,44,52,49,44,56,51,40,54,51,18,52,41,39,50,34,59,70,52,36,51,56,47,49,54,51,50,52,57,55,49,52,58,51,54,67,71,59,78,79,66,86,78,71,82,83,46,72,67,55,42,52,51,42,52,54,35,42,51,46,43,52,52,49,48,52,50,50,52,54,51,48,54,53,51,65,70,28,73,69,38,51,52,49,52,51,34,54,56,31,44,77,71,78,37,59,49,62,60,55,52,28,55,55,45,53,53,52,38,54,51,46,51,54,52,41,50,54,68,71,76,104

Nearest PDB structures (foldseek):
  4x0j-assembly1_A  TM=2.111E-01  e=1.587E+00  Trypanosoma brucei brucei